Protein 1DKC (pdb70)

Sequence (38 aa):
AGCIKNGGRCNASAGPPYCCSSYCFQIAGQSYGVCKNRAGCIKNGGRCNASAGPPYCCSSYCFQIAGQSYGVCKNRAGCIKNGGRCNASAGPPYCCSSYCFQIAGQSYGVCKNRAGCIKNGGRCNASAGPPYCCSSYCFQIAGQSYGVCKNRAGCIKNGGRCNASAGPPYCCSSYCFQIAGQSYGVCKNRAGCIKNGGRCNASAGPPYCCSSYCFQIAGQSYGVCKNRAGCIKNGGRCNASAGPPYCCSSYCFQIAGQSYGVCKNRAGCIKNGGRCNASAGPPYCCSSYCFQIAGQSYGVCKNRAGCIKNGGRCNASAGPPYCCSSYCFQIAGQSYGVCKNRAGCIKNGGRCNASAGPPYCCSSYCFQIAGQSYGVCKNR

Organism: Phytolacca americana (NCBI:txid3527)

Secondary structure (P-SEA, 3-state):
ccccccbbbbbcccccccccccbbbbccccbbbbbbcc

Radius of gyration: 9.06 Å; Cα contacts (8 Å, |Δi|>4): 91; chains: 1; bounding box: 20×23×15 Å

B-factor: mean 0.5, std 0.29, range [0.16, 1.6]

Structure (mmCIF, N/CA/C/O backbone):
data_1DKC
#
_entry.id   1DKC
#
_cell.length_a   1.000
_cell.length_b   1.000
_cell.length_c   1.000
_cell.angle_alpha   90.00
_cell.angle_beta   90.00
_cell.angle_gamma   90.00
#
_symmetry.space_group_name_H-M   'P 1'
#
loop_
_atom_site.group_PDB
_atom_site.id
_atom_site.type_symbol
_atom_site.label_atom_id
_atom_site.label_alt_id
_atom_site.label_comp_id
_atom_site.label_asym_id
_atom_site.label_entity_id
_atom_site.label_seq_id
_atom_site.pdbx_PDB_ins_code
_atom_site.Cartn_x
_atom_site.Cartn_y
_atom_site.Cartn_z
_atom_site.occupancy
_atom_site.B_iso_or_equiv
_atom_site.auth_seq_id
_atom_site.auth_comp_id
_atom_site.auth_asym_id
_atom_site.auth_atom_id
_atom_site.pdbx_PDB_model_num
ATOM 1 N N . ALA A 1 1 ? 11.518 -4.448 -6.032 1.00 0.82 1 ALA A N 1
ATOM 2 C CA . ALA A 1 1 ? 12.236 -4.389 -4.721 1.00 0.91 1 ALA A CA 1
ATOM 3 C C . ALA A 1 1 ? 11.473 -5.203 -3.664 1.00 0.76 1 ALA A C 1
ATOM 4 O O . ALA A 1 1 ? 10.480 -5.837 -3.966 1.00 0.68 1 ALA A O 1
ATOM 10 N N . GLY A 1 2 ? 11.926 -5.189 -2.433 1.00 0.82 2 GLY A N 1
ATOM 11 C CA . GLY A 1 2 ? 11.221 -5.963 -1.360 1.00 0.72 2 GLY A CA 1
ATOM 12 C C . GLY A 1 2 ? 9.859 -5.325 -1.053 1.00 0.58 2 GLY A C 1
ATOM 13 O O . GLY A 1 2 ? 9.586 -4.198 -1.425 1.00 0.65 2 GLY A O 1
ATOM 17 N N . CYS A 1 3 ? 9.002 -6.042 -0.368 1.00 0.46 3 CYS A N 1
ATOM 18 C CA . CYS A 1 3 ? 7.649 -5.490 -0.020 1.00 0.35 3 CYS A CA 1
ATOM 19 C C . CYS A 1 3 ? 7.093 -6.189 1.228 1.00 0.30 3 CYS A C 1
ATOM 20 O O . CYS A 1 3 ? 7.676 -7.130 1.731 1.00 0.36 3 CYS A O 1
ATOM 27 N N . ILE A 1 4 ? 5.964 -5.744 1.728 1.00 0.27 4 ILE A N 1
ATOM 28 C CA . ILE A 1 4 ? 5.374 -6.397 2.942 1.00 0.28 4 ILE A CA 1
ATOM 29 C C . ILE A 1 4 ? 3.904 -6.762 2.691 1.00 0.28 4 ILE A C 1
ATOM 30 O O . ILE A 1 4 ? 3.098 -5.927 2.313 1.00 0.36 4 ILE A O 1
ATOM 46 N N . LYS A 1 5 ? 3.556 -8.009 2.888 1.00 0.30 5 LYS A N 1
ATOM 47 C CA . LYS A 1 5 ? 2.152 -8.457 2.664 1.00 0.34 5 LYS A CA 1
ATOM 48 C C . LYS A 1 5 ? 1.254 -8.042 3.840 1.00 0.34 5 LYS A C 1
ATOM 49 O O . LYS A 1 5 ? 0.213 -7.436 3.656 1.00 0.43 5 LYS A O 1
ATOM 68 N N . ASN A 1 6 ? 1.650 -8.367 5.046 1.00 0.31 6 ASN A N 1
ATOM 69 C CA . ASN A 1 6 ? 0.823 -8.002 6.239 1.00 0.33 6 ASN A CA 1
ATOM 70 C C . ASN A 1 6 ? 1.250 -6.635 6.799 1.00 0.35 6 ASN A C 1
ATOM 71 O O . ASN A 1 6 ? 1.681 -6.523 7.929 1.00 0.50 6 ASN A O 1
ATOM 82 N N . GLY A 1 7 ? 1.121 -5.591 6.013 1.00 0.37 7 GLY A N 1
ATOM 83 C CA . GLY A 1 7 ? 1.506 -4.228 6.503 1.00 0.43 7 GLY A CA 1
ATOM 84 C C . GLY A 1 7 ? 2.515 -3.574 5.552 1.00 0.36 7 GLY A C 1
ATOM 85 O O . GLY A 1 7 ? 3.623 -3.260 5.937 1.00 0.43 7 GLY A O 1
ATOM 89 N N . GLY A 1 8 ? 2.137 -3.349 4.319 1.00 0.29 8 GLY A N 1
ATOM 90 C CA . GLY A 1 8 ? 3.079 -2.694 3.352 1.00 0.26 8 GLY A CA 1
ATOM 91 C C . GLY A 1 8 ? 2.743 -1.204 3.244 1.00 0.23 8 GLY A C 1
ATOM 92 O O . GLY A 1 8 ? 1.632 -0.794 3.515 1.00 0.25 8 GLY A O 1
ATOM 96 N N . ARG A 1 9 ? 3.683 -0.388 2.848 1.00 0.27 9 ARG A N 1
ATOM 97 C CA . ARG A 1 9 ? 3.399 1.078 2.728 1.00 0.27 9 ARG A CA 1
ATOM 98 C C . ARG A 1 9 ? 3.346 1.505 1.251 1.00 0.25 9 ARG A C 1
ATOM 99 O O . ARG A 1 9 ? 4.224 1.186 0.473 1.00 0.30 9 ARG A O 1
ATOM 120 N N . CYS A 1 10 ? 2.328 2.239 0.863 1.00 0.23 10 CYS A N 1
ATOM 121 C CA . CYS A 1 10 ? 2.236 2.698 -0.563 1.00 0.23 10 CYS A CA 1
ATOM 122 C C . CYS A 1 10 ? 1.677 4.123 -0.645 1.00 0.21 10 CYS A C 1
ATOM 123 O O . CYS A 1 10 ? 1.262 4.701 0.342 1.00 0.27 10 CYS A O 1
ATOM 130 N N . ASN A 1 11 ? 1.669 4.689 -1.825 1.00 0.25 11 ASN A N 1
ATOM 131 C CA . ASN A 1 11 ? 1.144 6.078 -1.998 1.00 0.27 11 ASN A CA 1
ATOM 132 C C . ASN A 1 11 ? 0.476 6.232 -3.373 1.00 0.33 11 ASN A C 1
ATOM 133 O O . ASN A 1 11 ? 1.133 6.437 -4.376 1.00 0.50 11 ASN A O 1
ATOM 144 N N . ALA A 1 12 ? -0.829 6.145 -3.417 1.00 0.32 12 ALA A N 1
ATOM 145 C CA . ALA A 1 12 ? -1.558 6.293 -4.716 1.00 0.41 12 ALA A CA 1
ATOM 146 C C . ALA A 1 12 ? -1.621 7.771 -5.142 1.00 0.46 12 ALA A C 1
ATOM 147 O O . ALA A 1 12 ? -1.990 8.086 -6.255 1.00 0.61 12 ALA A O 1
ATOM 154 N N . SER A 1 13 ? -1.262 8.675 -4.262 1.00 0.41 13 SER A N 1
ATOM 155 C CA . SER A 1 13 ? -1.295 10.134 -4.602 1.00 0.49 13 SER A CA 1
ATOM 156 C C . SER A 1 13 ? 0.071 10.620 -5.118 1.00 0.54 13 SER A C 1
ATOM 157 O O . SER A 1 13 ? 0.172 11.686 -5.695 1.00 0.82 13 SER A O 1
ATOM 165 N N . ALA A 1 14 ? 1.121 9.856 -4.913 1.00 0.48 14 ALA A N 1
ATOM 166 C CA . ALA A 1 14 ? 2.473 10.292 -5.387 1.00 0.58 14 ALA A CA 1
ATOM 167 C C . ALA A 1 14 ? 3.089 9.254 -6.344 1.00 0.66 14 ALA A C 1
ATOM 168 O O . ALA A 1 14 ? 4.279 9.005 -6.317 1.00 1.03 14 ALA A O 1
ATOM 175 N N . GLY A 1 15 ? 2.291 8.657 -7.197 1.00 0.69 15 GLY A N 1
ATOM 176 C CA . GLY A 1 15 ? 2.837 7.647 -8.160 1.00 0.76 15 GLY A CA 1
ATOM 177 C C . GLY A 1 15 ? 2.915 6.269 -7.492 1.00 0.61 15 GLY A C 1
ATOM 178 O O . GLY A 1 15 ? 3.978 5.849 -7.080 1.00 0.59 15 GLY A O 1
ATOM 182 N N . PRO A 1 16 ? 1.784 5.605 -7.407 1.00 0.62 16 PRO A N 1
ATOM 183 C CA . PRO A 1 16 ? 1.729 4.256 -6.784 1.00 0.55 16 PRO A CA 1
ATOM 184 C C . PRO A 1 16 ? 2.492 3.219 -7.629 1.00 0.44 16 PRO A C 1
ATOM 185 O O . PRO A 1 16 ? 2.053 2.857 -8.706 1.00 0.52 16 PRO A O 1
ATOM 196 N N . PRO A 1 17 ? 3.615 2.764 -7.109 1.00 0.36 17 PRO A N 1
ATOM 197 C CA . PRO A 1 17 ? 4.428 1.757 -7.834 1.00 0.34 17 PRO A CA 1
ATOM 198 C C . PRO A 1 17 ? 3.783 0.363 -7.729 1.00 0.28 17 PRO A C 1
ATOM 199 O O . PRO A 1 17 ? 3.137 -0.096 -8.651 1.00 0.35 17 PRO A O 1
ATOM 210 N N . TYR A 1 18 ? 3.943 -0.313 -6.617 1.00 0.26 18 TYR A N 1
ATOM 211 C CA . TYR A 1 18 ? 3.331 -1.671 -6.463 1.00 0.27 18 TYR A CA 1
ATOM 212 C C . TYR A 1 18 ? 3.440 -2.147 -5.005 1.00 0.22 18 TYR A C 1
ATOM 213 O O . TYR A 1 18 ? 4.453 -1.969 -4.356 1.00 0.26 18 TYR A O 1
ATOM 231 N N . CYS A 1 19 ? 2.406 -2.754 -4.483 1.00 0.20 19 CYS A N 1
ATOM 232 C CA . CYS A 1 19 ? 2.469 -3.251 -3.072 1.00 0.17 19 CYS A CA 1
ATOM 233 C C . CYS A 1 19 ? 2.956 -4.706 -3.051 1.00 0.16 19 CYS A C 1
ATOM 234 O O . CYS A 1 19 ? 3.260 -5.279 -4.076 1.00 0.20 19 CYS A O 1
ATOM 241 N N . CYS A 1 20 ? 3.038 -5.307 -1.893 1.00 0.16 20 CYS A N 1
ATOM 242 C CA . CYS A 1 20 ? 3.518 -6.728 -1.811 1.00 0.17 20 CYS A CA 1
ATOM 243 C C . CYS A 1 20 ? 2.442 -7.715 -2.284 1.00 0.16 20 CYS A C 1
ATOM 244 O O . CYS A 1 20 ? 2.746 -8.761 -2.832 1.00 0.21 20 CYS A O 1
ATOM 251 N N . SER A 1 21 ? 1.193 -7.410 -2.063 1.00 0.16 21 SER A N 1
ATOM 252 C CA . SER A 1 21 ? 0.107 -8.351 -2.503 1.00 0.18 21 SER A CA 1
ATOM 253 C C . SER A 1 21 ? -0.894 -7.660 -3.440 1.00 0.18 21 SER A C 1
ATOM 254 O O . SER A 1 21 ? -2.045 -8.041 -3.513 1.00 0.24 21 SER A O 1
ATOM 262 N N . SER A 1 22 ? -0.448 -6.655 -4.162 1.00 0.17 22 SER A N 1
ATOM 263 C CA . SER A 1 22 ? -1.327 -5.915 -5.132 1.00 0.19 22 SER A CA 1
ATOM 264 C C . SER A 1 22 ? -2.379 -5.040 -4.431 1.00 0.19 22 SER A C 1
ATOM 265 O O . SER A 1 22 ? -3.109 -4.314 -5.087 1.00 0.23 22 SER A O 1
ATOM 273 N N . TYR A 1 23 ? -2.476 -5.074 -3.122 1.00 0.17 23 TYR A N 1
ATOM 274 C CA . TYR A 1 23 ? -3.495 -4.205 -2.451 1.00 0.19 23 TYR A CA 1
ATOM 275 C C . TYR A 1 23 ? -2.825 -3.010 -1.770 1.00 0.18 23 TYR A C 1
ATOM 276 O O . TYR A 1 23 ? -1.709 -3.092 -1.291 1.00 0.19 23 TYR A O 1
ATOM 294 N N . CYS A 1 24 ? -3.526 -1.914 -1.710 1.00 0.18 24 CYS A N 1
ATOM 295 C CA . CYS A 1 24 ? -2.993 -0.682 -1.043 1.00 0.19 24 CYS A CA 1
ATOM 296 C C . CYS A 1 24 ? -4.165 0.158 -0.512 1.00 0.20 24 CYS A C 1
ATOM 297 O O . CYS A 1 24 ? -4.997 0.620 -1.270 1.00 0.31 24 CYS A O 1
ATOM 304 N N . PHE A 1 25 ? -4.243 0.340 0.776 1.00 0.20 25 PHE A N 1
ATOM 305 C CA . PHE A 1 25 ? -5.361 1.128 1.375 1.00 0.23 25 PHE A CA 1
ATOM 306 C C . PHE A 1 25 ? -4.879 2.532 1.744 1.00 0.20 25 PHE A C 1
ATOM 307 O O . PHE A 1 25 ? -4.107 2.699 2.669 1.00 0.24 25 PHE A O 1
ATOM 324 N N . GLN A 1 26 ? -5.322 3.534 1.041 1.00 0.21 26 GLN A N 1
ATOM 325 C CA . GLN A 1 26 ? -4.882 4.925 1.365 1.00 0.22 26 GLN A CA 1
ATOM 326 C C . GLN A 1 26 ? -6.102 5.830 1.588 1.00 0.27 26 GLN A C 1
ATOM 327 O O . GLN A 1 26 ? -7.150 5.633 1.003 1.00 0.32 26 GLN A O 1
ATOM 341 N N . ILE A 1 27 ? -5.967 6.821 2.436 1.00 0.32 27 ILE A N 1
ATOM 342 C CA . ILE A 1 27 ? -7.122 7.742 2.703 1.00 0.42 27 ILE A CA 1
ATOM 343 C C . ILE A 1 27 ? -6.757 9.190 2.343 1.00 0.50 27 ILE A C 1
ATOM 344 O O . ILE A 1 27 ? -5.599 9.530 2.168 1.00 0.47 27 ILE A O 1
ATOM 360 N N . ALA A 1 28 ? -7.746 10.042 2.231 1.00 0.64 28 ALA A N 1
ATOM 361 C CA . ALA A 1 28 ? -7.480 11.472 1.877 1.00 0.75 28 ALA A CA 1
ATOM 362 C C . ALA A 1 28 ? -7.203 12.303 3.142 1.00 0.80 28 ALA A C 1
ATOM 363 O O . ALA A 1 28 ? -8.104 12.835 3.765 1.00 1.24 28 ALA A O 1
ATOM 370 N N . GLY A 1 29 ? -5.954 12.413 3.520 1.00 0.67 29 GLY A N 1
ATOM 371 C CA . GLY A 1 29 ? -5.591 13.205 4.740 1.00 0.73 29 GLY A CA 1
ATOM 372 C C . GLY A 1 29 ? -4.096 13.540 4.708 1.00 0.56 29 GLY A C 1
ATOM 373 O O . GLY A 1 29 ? -3.712 14.678 4.526 1.00 0.67 29 GLY A O 1
ATOM 377 N N . GLN A 1 30 ? -3.254 12.552 4.880 1.00 0.40 30 GLN A N 1
ATOM 378 C CA . GLN A 1 30 ? -1.778 12.798 4.858 1.00 0.38 30 GLN A CA 1
ATOM 379 C C . GLN A 1 30 ? -1.126 12.169 3.608 1.00 0.32 30 GLN A C 1
ATOM 380 O O . GLN A 1 30 ? 0.083 12.168 3.473 1.00 0.42 30 GLN A O 1
ATOM 394 N N . SER A 1 31 ? -1.916 11.621 2.706 1.00 0.28 31 SER A N 1
ATOM 395 C CA . SER A 1 31 ? -1.355 10.975 1.471 1.00 0.33 31 SER A CA 1
ATOM 396 C C . SER A 1 31 ? -0.580 9.712 1.861 1.00 0.30 31 SER A C 1
ATOM 397 O O . SER A 1 31 ? 0.598 9.575 1.587 1.00 0.39 31 SER A O 1
ATOM 405 N N . TYR A 1 32 ? -1.241 8.789 2.512 1.00 0.24 32 TYR A N 1
ATOM 406 C CA . TYR A 1 32 ? -0.554 7.530 2.933 1.00 0.24 32 TYR A CA 1
ATOM 407 C C . TYR A 1 32 ? -1.444 6.303 2.687 1.00 0.21 32 TYR A C 1
ATOM 408 O O . TYR A 1 32 ? -2.632 6.314 2.962 1.00 0.25 32 TYR A O 1
ATOM 426 N N . GLY A 1 33 ? -0.870 5.248 2.161 1.00 0.24 33 GLY A N 1
ATOM 427 C CA . GLY A 1 33 ? -1.665 4.014 1.889 1.00 0.24 33 GLY A CA 1
ATOM 428 C C . GLY A 1 33 ? -0.958 2.791 2.478 1.00 0.22 33 GLY A C 1
ATOM 429 O O . GLY A 1 33 ? 0.257 2.758 2.592 1.00 0.25 33 GLY A O 1
ATOM 433 N N . VAL A 1 34 ? -1.705 1.779 2.837 1.00 0.21 34 VAL A N 1
ATOM 434 C CA . VAL A 1 34 ? -1.070 0.545 3.407 1.00 0.22 34 VAL A CA 1
ATOM 435 C C . VAL A 1 34 ? -1.365 -0.648 2.495 1.00 0.20 34 VAL A C 1
ATOM 436 O O . VAL A 1 34 ? -2.464 -0.808 2.004 1.00 0.22 34 VAL A O 1
ATOM 449 N N . CYS A 1 35 ? -0.395 -1.478 2.239 1.00 0.19 35 CYS A N 1
ATOM 450 C CA . CYS A 1 35 ? -0.637 -2.632 1.328 1.00 0.18 35 CYS A CA 1
ATOM 451 C C . CYS A 1 35 ? -1.153 -3.845 2.086 1.00 0.17 35 CYS A C 1
ATOM 452 O O . CYS A 1 35 ? -0.878 -4.041 3.256 1.00 0.21 35 CYS A O 1
ATOM 459 N N . LYS A 1 36 ? -1.887 -4.662 1.397 1.00 0.17 36 LYS A N 1
ATOM 460 C CA . LYS A 1 36 ? -2.448 -5.898 2.017 1.00 0.19 36 LYS A CA 1
ATOM 461 C C . LYS A 1 36 ? -2.648 -7.003 0.963 1.00 0.20 36 LYS A C 1
ATOM 462 O O . LYS A 1 36 ? -2.248 -6.865 -0.189 1.00 0.21 36 LYS A O 1
ATOM 481 N N . ASN A 1 37 ? -3.268 -8.093 1.358 1.00 0.24 37 ASN A N 1
ATOM 482 C CA . ASN A 1 37 ? -3.519 -9.233 0.417 1.00 0.29 37 ASN A CA 1
ATOM 483 C C . ASN A 1 37 ? -4.690 -8.910 -0.530 1.00 0.36 37 ASN A C 1
ATOM 484 O O . ASN A 1 37 ? -5.141 -7.783 -0.615 1.00 0.70 37 ASN A O 1
ATOM 495 N N . ARG A 1 38 ? -5.188 -9.899 -1.230 1.00 0.49 38 ARG A N 1
ATOM 496 C CA . ARG A 1 38 ? -6.327 -9.677 -2.160 1.00 0.57 38 ARG A CA 1
ATOM 497 C C . ARG A 1 38 ? -7.157 -10.962 -2.294 1.00 0.92 38 ARG A C 1
ATOM 518 N N . ALA A 1 1 ? 12.034 -2.868 -6.231 1.00 0.95 1 ALA A N 2
ATOM 519 C CA . ALA A 1 1 ? 12.839 -4.001 -5.673 1.00 0.91 1 ALA A CA 2
ATOM 520 C C . ALA A 1 1 ? 12.218 -4.488 -4.357 1.00 0.63 1 ALA A C 2
ATOM 521 O O . ALA A 1 1 ? 12.135 -3.750 -3.394 1.00 0.78 1 ALA A O 2
ATOM 527 N N . GLY A 1 2 ? 11.765 -5.716 -4.315 1.00 0.58 2 GLY A N 2
ATOM 528 C CA . GLY A 1 2 ? 11.133 -6.241 -3.063 1.00 0.67 2 GLY A CA 2
ATOM 529 C C . GLY A 1 2 ? 9.666 -5.795 -2.999 1.00 0.64 2 GLY A C 2
ATOM 530 O O . GLY A 1 2 ? 9.233 -4.941 -3.753 1.00 0.77 2 GLY A O 2
ATOM 534 N N . CYS A 1 3 ? 8.897 -6.366 -2.106 1.00 0.59 3 CYS A N 2
ATOM 535 C CA . CYS A 1 3 ? 7.451 -5.979 -1.988 1.00 0.58 3 CYS A CA 2
ATOM 536 C C . CYS A 1 3 ? 6.895 -6.396 -0.621 1.00 0.53 3 CYS A C 2
ATOM 537 O O . CYS A 1 3 ? 7.369 -7.341 -0.011 1.00 0.50 3 CYS A O 2
ATOM 544 N N . ILE A 1 4 ? 5.884 -5.720 -0.137 1.00 0.60 4 ILE A N 2
ATOM 545 C CA . ILE A 1 4 ? 5.299 -6.105 1.189 1.00 0.65 4 ILE A CA 2
ATOM 546 C C . ILE A 1 4 ? 4.084 -7.015 0.967 1.00 0.55 4 ILE A C 2
ATOM 547 O O . ILE A 1 4 ? 3.223 -6.729 0.157 1.00 0.54 4 ILE A O 2
ATOM 563 N N . LYS A 1 5 ? 4.026 -8.122 1.660 1.00 0.58 5 LYS A N 2
ATOM 564 C CA . LYS A 1 5 ? 2.893 -9.074 1.477 1.00 0.52 5 LYS A CA 2
ATOM 565 C C . LYS A 1 5 ? 1.615 -8.575 2.177 1.00 0.49 5 LYS A C 2
ATOM 566 O O . LYS A 1 5 ? 0.679 -8.146 1.531 1.00 0.67 5 LYS A O 2
ATOM 585 N N . ASN A 1 6 ? 1.561 -8.628 3.485 1.00 0.40 6 ASN A N 2
ATOM 586 C CA . ASN A 1 6 ? 0.334 -8.155 4.203 1.00 0.41 6 ASN A CA 2
ATOM 587 C C . ASN A 1 6 ? 0.700 -7.093 5.252 1.00 0.41 6 ASN A C 2
ATOM 588 O O . ASN A 1 6 ? 1.172 -7.410 6.326 1.00 0.67 6 ASN A O 2
ATOM 599 N N . GLY A 1 7 ? 0.481 -5.836 4.947 1.00 0.38 7 GLY A N 2
ATOM 600 C CA . GLY A 1 7 ? 0.811 -4.754 5.930 1.00 0.44 7 GLY A CA 2
ATOM 601 C C . GLY A 1 7 ? 2.000 -3.929 5.427 1.00 0.41 7 GLY A C 2
ATOM 602 O O . GLY A 1 7 ? 3.038 -3.882 6.053 1.00 0.51 7 GLY A O 2
ATOM 606 N N . GLY A 1 8 ? 1.852 -3.274 4.303 1.00 0.42 8 GLY A N 2
ATOM 607 C CA . GLY A 1 8 ? 2.978 -2.441 3.765 1.00 0.46 8 GLY A CA 2
ATOM 608 C C . GLY A 1 8 ? 2.557 -0.970 3.722 1.00 0.37 8 GLY A C 2
ATOM 609 O O . GLY A 1 8 ? 1.652 -0.559 4.418 1.00 0.37 8 GLY A O 2
ATOM 613 N N . ARG A 1 9 ? 3.198 -0.178 2.901 1.00 0.39 9 ARG A N 2
ATOM 614 C CA . ARG A 1 9 ? 2.828 1.268 2.801 1.00 0.33 9 ARG A CA 2
ATOM 615 C C . ARG A 1 9 ? 2.855 1.727 1.340 1.00 0.32 9 ARG A C 2
ATOM 616 O O . ARG A 1 9 ? 3.801 1.467 0.621 1.00 0.43 9 ARG A O 2
ATOM 637 N N . CYS A 1 10 ? 1.839 2.418 0.891 1.00 0.23 10 CYS A N 2
ATOM 638 C CA . CYS A 1 10 ? 1.847 2.893 -0.531 1.00 0.23 10 CYS A CA 2
ATOM 639 C C . CYS A 1 10 ? 1.562 4.397 -0.623 1.00 0.22 10 CYS A C 2
ATOM 640 O O . CYS A 1 10 ? 1.120 5.018 0.328 1.00 0.26 10 CYS A O 2
ATOM 647 N N . ASN A 1 11 ? 1.825 4.979 -1.769 1.00 0.24 11 ASN A N 2
ATOM 648 C CA . ASN A 1 11 ? 1.589 6.447 -1.959 1.00 0.25 11 ASN A CA 2
ATOM 649 C C . ASN A 1 11 ? 0.499 6.687 -3.020 1.00 0.28 11 ASN A C 2
ATOM 650 O O . ASN A 1 11 ? -0.032 5.757 -3.601 1.00 0.35 11 ASN A O 2
ATOM 661 N N . ALA A 1 12 ? 0.155 7.930 -3.268 1.00 0.30 12 ALA A N 2
ATOM 662 C CA . ALA A 1 12 ? -0.907 8.237 -4.282 1.00 0.36 12 ALA A CA 2
ATOM 663 C C . ALA A 1 12 ? -0.341 8.227 -5.717 1.00 0.37 12 ALA A C 2
ATOM 664 O O . ALA A 1 12 ? -1.082 8.294 -6.680 1.00 0.69 12 ALA A O 2
ATOM 671 N N . SER A 1 13 ? 0.958 8.145 -5.871 1.00 0.44 13 SER A N 2
ATOM 672 C CA . SER A 1 13 ? 1.550 8.130 -7.246 1.00 0.49 13 SER A CA 2
ATOM 673 C C . SER A 1 13 ? 2.364 6.847 -7.470 1.00 0.42 13 SER A C 2
ATOM 674 O O . SER A 1 13 ? 2.342 5.935 -6.664 1.00 0.52 13 SER A O 2
ATOM 682 N N . ALA A 1 14 ? 3.086 6.775 -8.558 1.00 0.53 14 ALA A N 2
ATOM 683 C CA . ALA A 1 14 ? 3.906 5.557 -8.841 1.00 0.50 14 ALA A CA 2
ATOM 684 C C . ALA A 1 14 ? 5.365 5.781 -8.418 1.00 0.44 14 ALA A C 2
ATOM 685 O O . ALA A 1 14 ? 5.897 6.870 -8.537 1.00 0.62 14 ALA A O 2
ATOM 692 N N . GLY A 1 15 ? 6.014 4.759 -7.928 1.00 0.51 15 GLY A N 2
ATOM 693 C CA . GLY A 1 15 ? 7.440 4.909 -7.500 1.00 0.56 15 GLY A CA 2
ATOM 694 C C . GLY A 1 15 ? 7.846 3.717 -6.626 1.00 0.45 15 GLY A C 2
ATOM 695 O O . GLY A 1 15 ? 7.272 2.650 -6.733 1.00 0.45 15 GLY A O 2
ATOM 699 N N . PRO A 1 16 ? 8.828 3.937 -5.782 1.00 0.42 16 PRO A N 2
ATOM 700 C CA . PRO A 1 16 ? 9.316 2.862 -4.883 1.00 0.40 16 PRO A CA 2
ATOM 701 C C . PRO A 1 16 ? 8.260 2.381 -3.851 1.00 0.37 16 PRO A C 2
ATOM 702 O O . PRO A 1 16 ? 8.267 1.216 -3.503 1.00 0.40 16 PRO A O 2
ATOM 713 N N . PRO A 1 17 ? 7.386 3.255 -3.376 1.00 0.40 17 PRO A N 2
ATOM 714 C CA . PRO A 1 17 ? 6.370 2.818 -2.381 1.00 0.43 17 PRO A CA 2
ATOM 715 C C . PRO A 1 17 ? 5.210 2.068 -3.066 1.00 0.40 17 PRO A C 2
ATOM 716 O O . PRO A 1 17 ? 4.079 2.526 -3.072 1.00 0.51 17 PRO A O 2
ATOM 727 N N . TYR A 1 18 ? 5.476 0.912 -3.631 1.00 0.36 18 TYR A N 2
ATOM 728 C CA . TYR A 1 18 ? 4.377 0.135 -4.299 1.00 0.35 18 TYR A CA 2
ATOM 729 C C . TYR A 1 18 ? 4.021 -1.124 -3.486 1.00 0.31 18 TYR A C 2
ATOM 730 O O . TYR A 1 18 ? 4.775 -1.565 -2.636 1.00 0.33 18 TYR A O 2
ATOM 748 N N . CYS A 1 19 ? 2.865 -1.695 -3.731 1.00 0.28 19 CYS A N 2
ATOM 749 C CA . CYS A 1 19 ? 2.439 -2.915 -2.968 1.00 0.26 19 CYS A CA 2
ATOM 750 C C . CYS A 1 19 ? 2.935 -4.196 -3.662 1.00 0.23 19 CYS A C 2
ATOM 751 O O . CYS A 1 19 ? 3.498 -4.147 -4.736 1.00 0.27 19 CYS A O 2
ATOM 758 N N . CYS A 1 20 ? 2.756 -5.344 -3.050 1.00 0.23 20 CYS A N 2
ATOM 759 C CA . CYS A 1 20 ? 3.256 -6.613 -3.683 1.00 0.24 20 CYS A CA 2
ATOM 760 C C . CYS A 1 20 ? 2.226 -7.269 -4.604 1.00 0.23 20 CYS A C 2
ATOM 761 O O . CYS A 1 20 ? 2.546 -7.653 -5.710 1.00 0.28 20 CYS A O 2
ATOM 768 N N . SER A 1 21 ? 1.010 -7.431 -4.160 1.00 0.22 21 SER A N 2
ATOM 769 C CA . SER A 1 21 ? -0.006 -8.105 -5.033 1.00 0.24 21 SER A CA 2
ATOM 770 C C . SER A 1 21 ? -0.889 -7.072 -5.730 1.00 0.24 21 SER A C 2
ATOM 771 O O . SER A 1 21 ? -0.764 -6.837 -6.917 1.00 0.30 21 SER A O 2
ATOM 779 N N . SER A 1 22 ? -1.781 -6.456 -5.003 1.00 0.21 22 SER A N 2
ATOM 780 C CA . SER A 1 22 ? -2.679 -5.433 -5.620 1.00 0.24 22 SER A CA 2
ATOM 781 C C . SER A 1 22 ? -3.553 -4.734 -4.566 1.00 0.21 22 SER A C 2
ATOM 782 O O . SER A 1 22 ? -4.602 -4.207 -4.883 1.00 0.26 22 SER A O 2
ATOM 790 N N . TYR A 1 23 ? -3.141 -4.710 -3.319 1.00 0.18 23 TYR A N 2
ATOM 791 C CA . TYR A 1 23 ? -3.977 -4.025 -2.292 1.00 0.18 23 TYR A CA 2
ATOM 792 C C . TYR A 1 23 ? -3.210 -2.875 -1.650 1.00 0.17 23 TYR A C 2
ATOM 793 O O . TYR A 1 23 ? -2.038 -2.979 -1.335 1.00 0.19 23 TYR A O 2
ATOM 811 N N . CYS A 1 24 ? -3.892 -1.795 -1.434 1.00 0.16 24 CYS A N 2
ATOM 812 C CA . CYS A 1 24 ? -3.278 -0.598 -0.783 1.00 0.18 24 CYS A CA 2
ATOM 813 C C . CYS A 1 24 ? -4.369 0.205 -0.067 1.00 0.19 24 CYS A C 2
ATOM 814 O O . CYS A 1 24 ? -5.190 0.838 -0.701 1.00 0.23 24 CYS A O 2
ATOM 821 N N . PHE A 1 25 ? -4.390 0.194 1.237 1.00 0.20 25 PHE A N 2
ATOM 822 C CA . PHE A 1 25 ? -5.432 0.968 1.967 1.00 0.22 25 PHE A CA 2
ATOM 823 C C . PHE A 1 25 ? -4.926 2.390 2.221 1.00 0.21 25 PHE A C 2
ATOM 824 O O . PHE A 1 25 ? -4.455 2.720 3.294 1.00 0.29 25 PHE A O 2
ATOM 841 N N . GLN A 1 26 ? -5.006 3.222 1.222 1.00 0.21 26 GLN A N 2
ATOM 842 C CA . GLN A 1 26 ? -4.524 4.627 1.358 1.00 0.21 26 GLN A CA 2
ATOM 843 C C . GLN A 1 26 ? -5.710 5.603 1.371 1.00 0.21 26 GLN A C 2
ATOM 844 O O . GLN A 1 26 ? -6.765 5.321 0.836 1.00 0.26 26 GLN A O 2
ATOM 858 N N . ILE A 1 27 ? -5.539 6.750 1.979 1.00 0.22 27 ILE A N 2
ATOM 859 C CA . ILE A 1 27 ? -6.657 7.751 2.032 1.00 0.26 27 ILE A CA 2
ATOM 860 C C . ILE A 1 27 ? -6.237 9.067 1.357 1.00 0.30 27 ILE A C 2
ATOM 861 O O . ILE A 1 27 ? -5.077 9.275 1.045 1.00 0.34 27 ILE A O 2
ATOM 877 N N . ALA A 1 28 ? -7.171 9.955 1.128 1.00 0.36 28 ALA A N 2
ATOM 878 C CA . ALA A 1 28 ? -6.832 11.256 0.471 1.00 0.47 28 ALA A CA 2
ATOM 879 C C . ALA A 1 28 ? -6.416 12.302 1.517 1.00 0.52 28 ALA A C 2
ATOM 880 O O . ALA A 1 28 ? -7.116 12.542 2.480 1.00 0.71 28 ALA A O 2
ATOM 887 N N . GLY A 1 29 ? -5.279 12.929 1.328 1.00 0.56 29 GLY A N 2
ATOM 888 C CA . GLY A 1 29 ? -4.819 13.965 2.308 1.00 0.64 29 GLY A CA 2
ATOM 889 C C . GLY A 1 29 ? -3.289 14.027 2.333 1.00 0.53 29 GLY A C 2
ATOM 890 O O . GLY A 1 29 ? -2.703 15.079 2.179 1.00 0.64 29 GLY A O 2
ATOM 894 N N . GLN A 1 30 ? -2.640 12.910 2.538 1.00 0.45 30 GLN A N 2
ATOM 895 C CA . GLN A 1 30 ? -1.142 12.905 2.587 1.00 0.47 30 GLN A CA 2
ATOM 896 C C . GLN A 1 30 ? -0.537 11.853 1.633 1.00 0.40 30 GLN A C 2
ATOM 897 O O . GLN A 1 30 ? 0.657 11.616 1.653 1.00 0.45 30 GLN A O 2
ATOM 911 N N . SER A 1 31 ? -1.346 11.218 0.810 1.00 0.35 31 SER A N 2
ATOM 912 C CA . SER A 1 31 ? -0.824 10.177 -0.141 1.00 0.35 31 SER A CA 2
ATOM 913 C C . SER A 1 31 ? -0.151 9.042 0.641 1.00 0.31 31 SER A C 2
ATOM 914 O O . SER A 1 31 ? 0.983 8.667 0.381 1.00 0.37 31 SER A O 2
ATOM 922 N N . TYR A 1 32 ? -0.848 8.496 1.600 1.00 0.26 32 TYR A N 2
ATOM 923 C CA . TYR A 1 32 ? -0.268 7.385 2.411 1.00 0.26 32 TYR A CA 2
ATOM 924 C C . TYR A 1 32 ? -1.318 6.292 2.672 1.00 0.23 32 TYR A C 2
ATOM 925 O O . TYR A 1 32 ? -2.479 6.567 2.928 1.00 0.29 32 TYR A O 2
ATOM 943 N N . GLY A 1 33 ? -0.911 5.051 2.599 1.00 0.23 33 GLY A N 2
ATOM 944 C CA . GLY A 1 33 ? -1.861 3.921 2.833 1.00 0.26 33 GLY A CA 2
ATOM 945 C C . GLY A 1 33 ? -1.078 2.644 3.118 1.00 0.24 33 GLY A C 2
ATOM 946 O O . GLY A 1 33 ? 0.139 2.641 3.091 1.00 0.28 33 GLY A O 2
ATOM 950 N N . VAL A 1 34 ? -1.755 1.556 3.378 1.00 0.23 34 VAL A N 2
ATOM 951 C CA . VAL A 1 34 ? -1.010 0.281 3.660 1.00 0.24 34 VAL A CA 2
ATOM 952 C C . VAL A 1 34 ? -1.276 -0.758 2.567 1.00 0.22 34 VAL A C 2
ATOM 953 O O . VAL A 1 34 ? -2.395 -0.947 2.132 1.00 0.22 34 VAL A O 2
ATOM 966 N N . CYS A 1 35 ? -0.254 -1.434 2.112 1.00 0.23 35 CYS A N 2
ATOM 967 C CA . CYS A 1 35 ? -0.457 -2.455 1.043 1.00 0.21 35 CYS A CA 2
ATOM 968 C C . CYS A 1 35 ? -0.783 -3.821 1.639 1.00 0.19 35 CYS A C 2
ATOM 969 O O . CYS A 1 35 ? -0.487 -4.121 2.784 1.00 0.23 35 CYS A O 2
ATOM 976 N N . LYS A 1 36 ? -1.384 -4.641 0.841 1.00 0.17 36 LYS A N 2
ATOM 977 C CA . LYS A 1 36 ? -1.764 -6.016 1.276 1.00 0.16 36 LYS A CA 2
ATOM 978 C C . LYS A 1 36 ? -1.785 -6.963 0.071 1.00 0.15 36 LYS A C 2
ATOM 979 O O . LYS A 1 36 ? -1.794 -6.532 -1.071 1.00 0.18 36 LYS A O 2
ATOM 998 N N . ASN A 1 37 ? -1.826 -8.243 0.312 1.00 0.16 37 ASN A N 2
ATOM 999 C CA . ASN A 1 37 ? -1.892 -9.209 -0.823 1.00 0.17 37 ASN A CA 2
ATOM 1000 C C . ASN A 1 37 ? -3.353 -9.336 -1.255 1.00 0.21 37 ASN A C 2
ATOM 1001 O O . ASN A 1 37 ? -3.718 -8.996 -2.363 1.00 0.27 37 ASN A O 2
ATOM 1012 N N . ARG A 1 38 ? -4.186 -9.787 -0.355 1.00 0.24 38 ARG A N 2
ATOM 1013 C CA . ARG A 1 38 ? -5.638 -9.918 -0.638 1.00 0.31 38 ARG A CA 2
ATOM 1014 C C . ARG A 1 38 ? -6.402 -10.211 0.662 1.00 0.42 38 ARG A C 2
ATOM 1035 N N . ALA A 1 1 ? 12.324 -2.097 -4.405 1.00 0.71 1 ALA A N 3
ATOM 1036 C CA . ALA A 1 1 ? 12.181 -1.618 -2.996 1.00 0.63 1 ALA A CA 3
ATOM 1037 C C . ALA A 1 1 ? 11.665 -2.752 -2.093 1.00 0.59 1 ALA A C 3
ATOM 1038 O O . ALA A 1 1 ? 11.323 -3.818 -2.566 1.00 0.74 1 ALA A O 3
ATOM 1044 N N . GLY A 1 2 ? 11.609 -2.526 -0.802 1.00 0.54 2 GLY A N 3
ATOM 1045 C CA . GLY A 1 2 ? 11.115 -3.589 0.134 1.00 0.61 2 GLY A CA 3
ATOM 1046 C C . GLY A 1 2 ? 9.590 -3.498 0.265 1.00 0.55 2 GLY A C 3
ATOM 1047 O O . GLY A 1 2 ? 9.021 -2.423 0.235 1.00 0.76 2 GLY A O 3
ATOM 1051 N N . CYS A 1 3 ? 8.922 -4.618 0.409 1.00 0.51 3 CYS A N 3
ATOM 1052 C CA . CYS A 1 3 ? 7.427 -4.591 0.538 1.00 0.45 3 CYS A CA 3
ATOM 1053 C C . CYS A 1 3 ? 6.942 -5.624 1.568 1.00 0.44 3 CYS A C 3
ATOM 1054 O O . CYS A 1 3 ? 7.633 -6.570 1.888 1.00 0.53 3 CYS A O 3
ATOM 1061 N N . ILE A 1 4 ? 5.747 -5.445 2.081 1.00 0.37 4 ILE A N 3
ATOM 1062 C CA . ILE A 1 4 ? 5.199 -6.414 3.086 1.00 0.37 4 ILE A CA 3
ATOM 1063 C C . ILE A 1 4 ? 3.802 -6.882 2.646 1.00 0.34 4 ILE A C 3
ATOM 1064 O O . ILE A 1 4 ? 2.833 -6.144 2.719 1.00 0.34 4 ILE A O 3
ATOM 1080 N N . LYS A 1 5 ? 3.702 -8.100 2.170 1.00 0.36 5 LYS A N 3
ATOM 1081 C CA . LYS A 1 5 ? 2.386 -8.639 1.695 1.00 0.34 5 LYS A CA 3
ATOM 1082 C C . LYS A 1 5 ? 1.302 -8.525 2.781 1.00 0.32 5 LYS A C 3
ATOM 1083 O O . LYS A 1 5 ? 0.135 -8.343 2.485 1.00 0.36 5 LYS A O 3
ATOM 1102 N N . ASN A 1 6 ? 1.673 -8.638 4.032 1.00 0.34 6 ASN A N 3
ATOM 1103 C CA . ASN A 1 6 ? 0.651 -8.547 5.120 1.00 0.35 6 ASN A CA 3
ATOM 1104 C C . ASN A 1 6 ? 0.581 -7.138 5.738 1.00 0.39 6 ASN A C 3
ATOM 1105 O O . ASN A 1 6 ? -0.093 -6.940 6.730 1.00 0.59 6 ASN A O 3
ATOM 1116 N N . GLY A 1 7 ? 1.250 -6.155 5.175 1.00 0.42 7 GLY A N 3
ATOM 1117 C CA . GLY A 1 7 ? 1.170 -4.781 5.773 1.00 0.44 7 GLY A CA 3
ATOM 1118 C C . GLY A 1 7 ? 2.243 -3.850 5.194 1.00 0.41 7 GLY A C 3
ATOM 1119 O O . GLY A 1 7 ? 3.045 -3.291 5.923 1.00 0.50 7 GLY A O 3
ATOM 1123 N N . GLY A 1 8 ? 2.248 -3.649 3.899 1.00 0.36 8 GLY A N 3
ATOM 1124 C CA . GLY A 1 8 ? 3.252 -2.720 3.279 1.00 0.37 8 GLY A CA 3
ATOM 1125 C C . GLY A 1 8 ? 2.687 -1.292 3.291 1.00 0.34 8 GLY A C 3
ATOM 1126 O O . GLY A 1 8 ? 1.600 -1.060 3.785 1.00 0.32 8 GLY A O 3
ATOM 1130 N N . ARG A 1 9 ? 3.399 -0.334 2.756 1.00 0.39 9 ARG A N 3
ATOM 1131 C CA . ARG A 1 9 ? 2.876 1.071 2.752 1.00 0.37 9 ARG A CA 3
ATOM 1132 C C . ARG A 1 9 ? 3.090 1.728 1.380 1.00 0.38 9 ARG A C 3
ATOM 1133 O O . ARG A 1 9 ? 4.111 1.544 0.748 1.00 0.46 9 ARG A O 3
ATOM 1154 N N . CYS A 1 10 ? 2.135 2.504 0.921 1.00 0.33 10 CYS A N 3
ATOM 1155 C CA . CYS A 1 10 ? 2.296 3.184 -0.410 1.00 0.35 10 CYS A CA 3
ATOM 1156 C C . CYS A 1 10 ? 1.527 4.507 -0.450 1.00 0.32 10 CYS A C 3
ATOM 1157 O O . CYS A 1 10 ? 1.087 5.017 0.565 1.00 0.36 10 CYS A O 3
ATOM 1164 N N . ASN A 1 11 ? 1.373 5.063 -1.622 1.00 0.34 11 ASN A N 3
ATOM 1165 C CA . ASN A 1 11 ? 0.641 6.363 -1.770 1.00 0.37 11 ASN A CA 3
ATOM 1166 C C . ASN A 1 11 ? -0.027 6.457 -3.157 1.00 0.33 11 ASN A C 3
ATOM 1167 O O . ASN A 1 11 ? -0.167 5.470 -3.857 1.00 0.42 11 ASN A O 3
ATOM 1178 N N . ALA A 1 12 ? -0.439 7.638 -3.556 1.00 0.37 12 ALA A N 3
ATOM 1179 C CA . ALA A 1 12 ? -1.099 7.803 -4.894 1.00 0.46 12 ALA A CA 3
ATOM 1180 C C . ALA A 1 12 ? -0.055 8.145 -5.977 1.00 0.58 12 ALA A C 3
ATOM 1181 O O . ALA A 1 12 ? -0.114 9.182 -6.609 1.00 0.93 12 ALA A O 3
ATOM 1188 N N . SER A 1 13 ? 0.895 7.271 -6.194 1.00 0.52 13 SER A N 3
ATOM 1189 C CA . SER A 1 13 ? 1.948 7.530 -7.232 1.00 0.68 13 SER A CA 3
ATOM 1190 C C . SER A 1 13 ? 2.405 6.209 -7.872 1.00 0.52 13 SER A C 3
ATOM 1191 O O . SER A 1 13 ? 2.897 5.327 -7.196 1.00 0.71 13 SER A O 3
ATOM 1199 N N . ALA A 1 14 ? 2.259 6.061 -9.167 1.00 0.67 14 ALA A N 3
ATOM 1200 C CA . ALA A 1 14 ? 2.700 4.786 -9.825 1.00 0.91 14 ALA A CA 3
ATOM 1201 C C . ALA A 1 14 ? 4.233 4.767 -9.991 1.00 1.12 14 ALA A C 3
ATOM 1202 O O . ALA A 1 14 ? 4.752 4.908 -11.083 1.00 1.40 14 ALA A O 3
ATOM 1209 N N . GLY A 1 15 ? 4.960 4.595 -8.911 1.00 1.21 15 GLY A N 3
ATOM 1210 C CA . GLY A 1 15 ? 6.456 4.572 -9.005 1.00 1.57 15 GLY A CA 3
ATOM 1211 C C . GLY A 1 15 ? 7.044 3.502 -8.069 1.00 1.32 15 GLY A C 3
ATOM 1212 O O . GLY A 1 15 ? 6.535 2.401 -7.992 1.00 1.15 15 GLY A O 3
ATOM 1216 N N . PRO A 1 16 ? 8.119 3.862 -7.396 1.00 1.34 16 PRO A N 3
ATOM 1217 C CA . PRO A 1 16 ? 8.803 2.918 -6.469 1.00 1.17 16 PRO A CA 3
ATOM 1218 C C . PRO A 1 16 ? 7.962 2.505 -5.230 1.00 1.02 16 PRO A C 3
ATOM 1219 O O . PRO A 1 16 ? 8.107 1.388 -4.766 1.00 0.89 16 PRO A O 3
ATOM 1230 N N . PRO A 1 17 ? 7.121 3.382 -4.705 1.00 1.10 17 PRO A N 3
ATOM 1231 C CA . PRO A 1 17 ? 6.316 3.008 -3.507 1.00 1.01 17 PRO A CA 3
ATOM 1232 C C . PRO A 1 17 ? 5.178 2.040 -3.882 1.00 0.81 17 PRO A C 3
ATOM 1233 O O . PRO A 1 17 ? 4.009 2.341 -3.715 1.00 0.80 17 PRO A O 3
ATOM 1244 N N . TYR A 1 18 ? 5.512 0.871 -4.366 1.00 0.72 18 TYR A N 3
ATOM 1245 C CA . TYR A 1 18 ? 4.451 -0.121 -4.731 1.00 0.57 18 TYR A CA 3
ATOM 1246 C C . TYR A 1 18 ? 4.247 -1.130 -3.588 1.00 0.40 18 TYR A C 3
ATOM 1247 O O . TYR A 1 18 ? 5.093 -1.295 -2.726 1.00 0.50 18 TYR A O 3
ATOM 1265 N N . CYS A 1 19 ? 3.121 -1.795 -3.564 1.00 0.28 19 CYS A N 3
ATOM 1266 C CA . CYS A 1 19 ? 2.856 -2.777 -2.465 1.00 0.26 19 CYS A CA 3
ATOM 1267 C C . CYS A 1 19 ? 3.551 -4.118 -2.735 1.00 0.26 19 CYS A C 3
ATOM 1268 O O . CYS A 1 19 ? 4.188 -4.310 -3.750 1.00 0.31 19 CYS A O 3
ATOM 1275 N N . CYS A 1 20 ? 3.464 -5.035 -1.804 1.00 0.27 20 CYS A N 3
ATOM 1276 C CA . CYS A 1 20 ? 4.15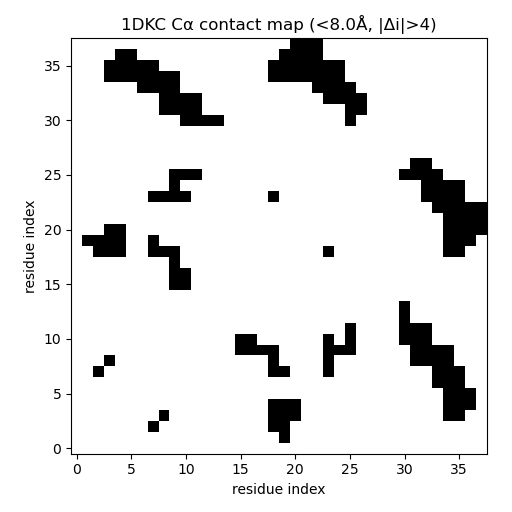7 -6.357 -1.967 1.00 0.34 20 CYS A CA 3
ATOM 1277 C C . CYS A 1 20 ? 3.301 -7.385 -2.713 1.00 0.34 20 CYS A C 3
ATOM 1278 O O . CYS A 1 20 ? 3.822 -8.255 -3.393 1.00 0.41 20 CYS A O 3
ATOM 1285 N N . SER A 1 21 ? 2.006 -7.321 -2.576 1.00 0.29 21 SER A N 3
ATOM 1286 C CA . SER A 1 21 ? 1.135 -8.320 -3.274 1.00 0.31 21 SER A CA 3
ATOM 1287 C C . SER A 1 21 ? 0.305 -7.624 -4.355 1.00 0.32 21 SER A C 3
ATOM 1288 O O . SER A 1 21 ? 0.591 -7.738 -5.532 1.00 0.43 21 SER A O 3
ATOM 1296 N N . SER A 1 22 ? -0.719 -6.903 -3.969 1.00 0.27 22 SER A N 3
ATOM 1297 C CA . SER A 1 22 ? -1.566 -6.195 -4.983 1.00 0.30 22 SER A CA 3
ATOM 1298 C C . SER A 1 22 ? -2.602 -5.252 -4.339 1.00 0.26 22 SER A C 3
ATOM 1299 O O . SER A 1 22 ? -3.523 -4.815 -4.998 1.00 0.34 22 SER A O 3
ATOM 1307 N N . TYR A 1 23 ? -2.484 -4.932 -3.071 1.00 0.21 23 TYR A N 3
ATOM 1308 C CA . TYR A 1 23 ? -3.499 -4.029 -2.452 1.00 0.21 23 TYR A CA 3
ATOM 1309 C C . TYR A 1 23 ? -2.849 -2.902 -1.651 1.00 0.18 23 TYR A C 3
ATOM 1310 O O . TYR A 1 23 ? -1.778 -3.056 -1.099 1.00 0.19 23 TYR A O 3
ATOM 1328 N N . CYS A 1 24 ? -3.530 -1.790 -1.552 1.00 0.18 24 CYS A N 3
ATOM 1329 C CA . CYS A 1 24 ? -3.024 -0.636 -0.741 1.00 0.18 24 CYS A CA 3
ATOM 1330 C C . CYS A 1 24 ? -4.197 0.221 -0.248 1.00 0.18 24 CYS A C 3
ATOM 1331 O O . CYS A 1 24 ? -4.907 0.819 -1.033 1.00 0.25 24 CYS A O 3
ATOM 1338 N N . PHE A 1 25 ? -4.401 0.290 1.039 1.00 0.16 25 PHE A N 3
ATOM 1339 C CA . PHE A 1 25 ? -5.522 1.110 1.585 1.00 0.17 25 PHE A CA 3
ATOM 1340 C C . PHE A 1 25 ? -5.007 2.509 1.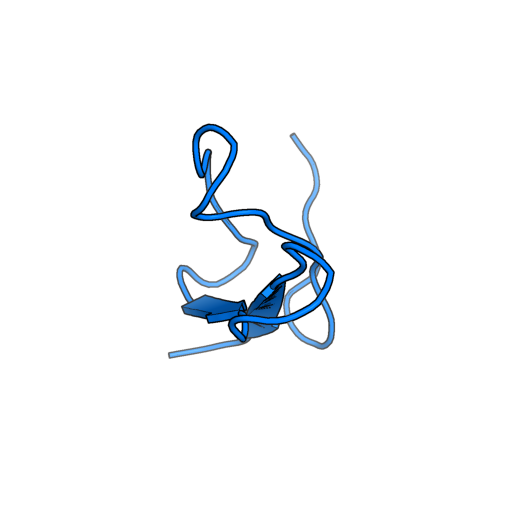939 1.00 0.17 25 PHE A C 3
ATOM 1341 O O . PHE A 1 25 ? -4.420 2.716 2.985 1.00 0.23 25 PHE A O 3
ATOM 1358 N N . GLN A 1 26 ? -5.210 3.461 1.072 1.00 0.22 26 GLN A N 3
ATOM 1359 C CA . GLN A 1 26 ? -4.728 4.849 1.339 1.00 0.24 26 GLN A CA 3
ATOM 1360 C C . GLN A 1 26 ? -5.914 5.793 1.567 1.00 0.26 26 GLN A C 3
ATOM 1361 O O . GLN A 1 26 ? -7.015 5.544 1.114 1.00 0.36 26 GLN A O 3
ATOM 1375 N N . ILE A 1 27 ? -5.693 6.878 2.266 1.00 0.27 27 ILE A N 3
ATOM 1376 C CA . ILE A 1 27 ? -6.810 7.844 2.529 1.00 0.32 27 ILE A CA 3
ATOM 1377 C C . ILE A 1 27 ? -6.421 9.258 2.068 1.00 0.33 27 ILE A C 3
ATOM 1378 O O . ILE A 1 27 ? -5.280 9.526 1.742 1.00 0.37 27 ILE A O 3
ATOM 1394 N N . ALA A 1 28 ? -7.372 10.156 2.020 1.00 0.40 28 ALA A N 3
ATOM 1395 C CA . ALA A 1 28 ? -7.079 11.552 1.559 1.00 0.44 28 ALA A CA 3
ATOM 1396 C C . ALA A 1 28 ? -6.286 12.348 2.611 1.00 0.42 28 ALA A C 3
ATOM 1397 O O . ALA A 1 28 ? -6.168 11.950 3.758 1.00 0.46 28 ALA A O 3
ATOM 1404 N N . GLY A 1 29 ? -5.730 13.465 2.211 1.00 0.45 29 GLY A N 3
ATOM 1405 C CA . GLY A 1 29 ? -4.930 14.314 3.148 1.00 0.46 29 GLY A CA 3
ATOM 1406 C C . GLY A 1 29 ? -3.577 14.605 2.507 1.00 0.41 29 GLY A C 3
ATOM 1407 O O . GLY A 1 29 ? -3.139 15.736 2.426 1.00 0.45 29 GLY A O 3
ATOM 1411 N N . GLN A 1 30 ? -2.920 13.577 2.046 1.00 0.38 30 GLN A N 3
ATOM 1412 C CA . GLN A 1 30 ? -1.591 13.744 1.394 1.00 0.43 30 GLN A CA 3
ATOM 1413 C C . GLN A 1 30 ? -1.361 12.619 0.365 1.00 0.48 30 GLN A C 3
ATOM 1414 O O . GLN A 1 30 ? -1.550 12.806 -0.820 1.00 0.58 30 GLN A O 3
ATOM 1428 N N . SER A 1 31 ? -0.964 11.451 0.827 1.00 0.48 31 SER A N 3
ATOM 1429 C CA . SER A 1 31 ? -0.718 10.280 -0.071 1.00 0.56 31 SER A CA 3
ATOM 1430 C C . SER A 1 31 ? -0.134 9.128 0.760 1.00 0.56 31 SER A C 3
ATOM 1431 O O . SER A 1 31 ? 1.035 8.809 0.665 1.00 0.68 31 SER A O 3
ATOM 1439 N N . TYR A 1 32 ? -0.935 8.512 1.590 1.00 0.46 32 TYR A N 3
ATOM 1440 C CA . TYR A 1 32 ? -0.413 7.389 2.435 1.00 0.51 32 TYR A CA 3
ATOM 1441 C C . TYR A 1 32 ? -1.419 6.233 2.494 1.00 0.41 32 TYR A C 3
ATOM 1442 O O . TYR A 1 32 ? -2.579 6.415 2.820 1.00 0.41 32 TYR A O 3
ATOM 1460 N N . GLY A 1 33 ? -0.983 5.040 2.179 1.00 0.37 33 GLY A N 3
ATOM 1461 C CA . GLY A 1 33 ? -1.910 3.867 2.214 1.00 0.32 33 GLY A CA 3
ATOM 1462 C C . GLY A 1 33 ? -1.195 2.632 2.758 1.00 0.30 33 GLY A C 3
ATOM 1463 O O . GLY A 1 33 ? 0.023 2.574 2.801 1.00 0.38 33 GLY A O 3
ATOM 1467 N N . VAL A 1 34 ? -1.944 1.635 3.157 1.00 0.23 34 VAL A N 3
ATOM 1468 C CA . VAL A 1 34 ? -1.303 0.388 3.688 1.00 0.22 34 VAL A CA 3
ATOM 1469 C C . VAL A 1 34 ? -1.494 -0.746 2.682 1.00 0.18 34 VAL A C 3
ATOM 1470 O O . VAL A 1 34 ? -2.561 -0.928 2.134 1.00 0.17 34 VAL A O 3
ATOM 1483 N N . CYS A 1 35 ? -0.465 -1.495 2.412 1.00 0.20 35 CYS A N 3
ATOM 1484 C CA . CYS A 1 35 ? -0.593 -2.588 1.408 1.00 0.17 35 CYS A CA 3
ATOM 1485 C C . CYS A 1 35 ? -1.062 -3.892 2.035 1.00 0.17 35 CYS A C 3
ATOM 1486 O O . CYS A 1 35 ? -0.872 -4.158 3.207 1.00 0.21 35 CYS A O 3
ATOM 1493 N N . LYS A 1 36 ? -1.667 -4.703 1.226 1.00 0.16 36 LYS A N 3
ATOM 1494 C CA . LYS A 1 36 ? -2.185 -6.025 1.685 1.00 0.19 36 LYS A CA 3
ATOM 1495 C C . LYS A 1 36 ? -2.180 -7.021 0.516 1.00 0.19 36 LYS A C 3
ATOM 1496 O O . LYS A 1 36 ? -1.564 -6.780 -0.511 1.00 0.20 36 LYS A O 3
ATOM 1515 N N . ASN A 1 37 ? -2.849 -8.134 0.663 1.00 0.26 37 ASN A N 3
ATOM 1516 C CA . ASN A 1 37 ? -2.880 -9.159 -0.432 1.00 0.28 37 ASN A CA 3
ATOM 1517 C C . ASN A 1 37 ? -3.497 -8.583 -1.723 1.00 0.31 37 ASN A C 3
ATOM 1518 O O . ASN A 1 37 ? -2.787 -8.259 -2.657 1.00 0.36 37 ASN A O 3
ATOM 1529 N N . ARG A 1 38 ? -4.800 -8.451 -1.783 1.00 0.41 38 ARG A N 3
ATOM 1530 C CA . ARG A 1 38 ? -5.451 -7.900 -3.009 1.00 0.52 38 ARG A CA 3
ATOM 1531 C C . ARG A 1 38 ? -6.892 -7.450 -2.716 1.00 0.66 38 ARG A C 3
ATOM 1552 N N . ALA A 1 1 ? 12.083 -3.444 -5.164 1.00 0.81 1 ALA A N 4
ATOM 1553 C CA . ALA A 1 1 ? 12.817 -4.602 -4.569 1.00 0.75 1 ALA A CA 4
ATOM 1554 C C . ALA A 1 1 ? 12.264 -4.909 -3.170 1.00 0.59 1 ALA A C 4
ATOM 1555 O O . ALA A 1 1 ? 12.407 -4.125 -2.252 1.00 0.74 1 ALA A O 4
ATOM 1561 N N . GLY A 1 2 ? 11.622 -6.039 -3.006 1.00 0.51 2 GLY A N 4
ATOM 1562 C CA . GLY A 1 2 ? 11.049 -6.393 -1.670 1.00 0.54 2 GLY A CA 4
ATOM 1563 C C . GLY A 1 2 ? 9.601 -5.895 -1.573 1.00 0.43 2 GLY A C 4
ATOM 1564 O O . GLY A 1 2 ? 9.165 -5.063 -2.350 1.00 0.44 2 GLY A O 4
ATOM 1568 N N . CYS A 1 3 ? 8.857 -6.400 -0.623 1.00 0.44 3 CYS A N 4
ATOM 1569 C CA . CYS A 1 3 ? 7.432 -5.967 -0.457 1.00 0.35 3 CYS A CA 4
ATOM 1570 C C . CYS A 1 3 ? 6.989 -6.149 1.002 1.00 0.30 3 CYS A C 4
ATOM 1571 O O . CYS A 1 3 ? 7.669 -6.784 1.786 1.00 0.37 3 CYS A O 4
ATOM 1578 N N . ILE A 1 4 ? 5.856 -5.609 1.373 1.00 0.27 4 ILE A N 4
ATOM 1579 C CA . ILE A 1 4 ? 5.383 -5.770 2.785 1.00 0.26 4 ILE A CA 4
ATOM 1580 C C . ILE A 1 4 ? 3.937 -6.290 2.806 1.00 0.28 4 ILE A C 4
ATOM 1581 O O . ILE A 1 4 ? 2.982 -5.530 2.840 1.00 0.37 4 ILE A O 4
ATOM 1597 N N . LYS A 1 5 ? 3.778 -7.589 2.774 1.00 0.32 5 LYS A N 4
ATOM 1598 C CA . LYS A 1 5 ? 2.419 -8.199 2.784 1.00 0.40 5 LYS A CA 4
ATOM 1599 C C . LYS A 1 5 ? 1.710 -7.987 4.138 1.00 0.39 5 LYS A C 4
ATOM 1600 O O . LYS A 1 5 ? 0.501 -8.129 4.237 1.00 0.55 5 LYS A O 4
ATOM 1619 N N . ASN A 1 6 ? 2.444 -7.659 5.177 1.00 0.33 6 ASN A N 4
ATOM 1620 C CA . ASN A 1 6 ? 1.811 -7.452 6.518 1.00 0.37 6 ASN A CA 4
ATOM 1621 C C . ASN A 1 6 ? 1.554 -5.955 6.785 1.00 0.36 6 ASN A C 4
ATOM 1622 O O . ASN A 1 6 ? 1.922 -5.425 7.817 1.00 0.52 6 ASN A O 4
ATOM 1633 N N . GLY A 1 7 ? 0.913 -5.275 5.867 1.00 0.38 7 GLY A N 4
ATOM 1634 C CA . GLY A 1 7 ? 0.616 -3.820 6.069 1.00 0.42 7 GLY A CA 4
ATOM 1635 C C . GLY A 1 7 ? 1.743 -2.953 5.496 1.00 0.34 7 GLY A C 4
ATOM 1636 O O . GLY A 1 7 ? 2.306 -2.120 6.185 1.00 0.42 7 GLY A O 4
ATOM 1640 N N . GLY A 1 8 ? 2.069 -3.126 4.239 1.00 0.27 8 GLY A N 4
ATOM 1641 C CA . GLY A 1 8 ? 3.154 -2.297 3.619 1.00 0.27 8 GLY A CA 4
ATOM 1642 C C . GLY A 1 8 ? 2.673 -0.853 3.470 1.00 0.26 8 GLY A C 4
ATOM 1643 O O . GLY A 1 8 ? 1.634 -0.490 3.976 1.00 0.42 8 GLY A O 4
ATOM 1647 N N . ARG A 1 9 ? 3.409 -0.028 2.777 1.00 0.29 9 ARG A N 4
ATOM 1648 C CA . ARG A 1 9 ? 2.973 1.391 2.605 1.00 0.29 9 ARG A CA 4
ATOM 1649 C C . ARG A 1 9 ? 2.934 1.775 1.124 1.00 0.29 9 ARG A C 4
ATOM 1650 O O . ARG A 1 9 ? 3.833 1.463 0.366 1.00 0.39 9 ARG A O 4
ATOM 1671 N N . CYS A 1 10 ? 1.895 2.454 0.710 1.00 0.24 10 CYS A N 4
ATOM 1672 C CA . CYS A 1 10 ? 1.786 2.872 -0.725 1.00 0.23 10 CYS A CA 4
ATOM 1673 C C . CYS A 1 10 ? 1.011 4.185 -0.861 1.00 0.22 10 CYS A C 4
ATOM 1674 O O . CYS A 1 10 ? 0.462 4.707 0.094 1.00 0.28 10 CYS A O 4
ATOM 1681 N N . ASN A 1 11 ? 0.962 4.707 -2.059 1.00 0.27 11 ASN A N 4
ATOM 1682 C CA . ASN A 1 11 ? 0.225 5.984 -2.321 1.00 0.28 11 ASN A CA 4
ATOM 1683 C C . ASN A 1 11 ? -0.188 6.042 -3.801 1.00 0.32 11 ASN A C 4
ATOM 1684 O O . ASN A 1 11 ? 0.537 5.593 -4.670 1.00 0.47 11 ASN A O 4
ATOM 1695 N N . ALA A 1 12 ? -1.343 6.581 -4.089 1.00 0.33 12 ALA A N 4
ATOM 1696 C CA . ALA A 1 12 ? -1.812 6.660 -5.513 1.00 0.41 12 ALA A CA 4
ATOM 1697 C C . ALA A 1 12 ? -0.930 7.603 -6.355 1.00 0.42 12 ALA A C 4
ATOM 1698 O O . ALA A 1 12 ? -0.915 7.516 -7.567 1.00 0.58 12 ALA A O 4
ATOM 1705 N N . SER A 1 13 ? -0.204 8.502 -5.737 1.00 0.40 13 SER A N 4
ATOM 1706 C CA . SER A 1 13 ? 0.656 9.438 -6.529 1.00 0.47 13 SER A CA 4
ATOM 1707 C C . SER A 1 13 ? 2.130 9.327 -6.109 1.00 0.43 13 SER A C 4
ATOM 1708 O O . SER A 1 13 ? 2.803 10.325 -5.920 1.00 0.60 13 SER A O 4
ATOM 1716 N N . ALA A 1 14 ? 2.643 8.128 -5.971 1.00 0.44 14 ALA A N 4
ATOM 1717 C CA . ALA A 1 14 ? 4.076 7.971 -5.573 1.00 0.45 14 ALA A CA 4
ATOM 1718 C C . ALA A 1 14 ? 4.853 7.178 -6.638 1.00 0.49 14 ALA A C 4
ATOM 1719 O O . ALA A 1 14 ? 5.665 7.730 -7.355 1.00 0.63 14 ALA A O 4
ATOM 1726 N N . GLY A 1 15 ? 4.612 5.892 -6.752 1.00 0.43 15 GLY A N 4
ATOM 1727 C CA . GLY A 1 15 ? 5.341 5.081 -7.779 1.00 0.51 15 GLY A CA 4
ATOM 1728 C C . GLY A 1 15 ? 6.174 3.978 -7.109 1.00 0.45 15 GLY A C 4
ATOM 1729 O O . GLY A 1 15 ? 5.805 2.821 -7.155 1.00 0.46 15 GLY A O 4
ATOM 1733 N N . PRO A 1 16 ? 7.288 4.368 -6.521 1.00 0.44 16 PRO A N 4
ATOM 1734 C CA . PRO A 1 16 ? 8.191 3.387 -5.859 1.00 0.44 16 PRO A CA 4
ATOM 1735 C C . PRO A 1 16 ? 7.543 2.619 -4.676 1.00 0.39 16 PRO A C 4
ATOM 1736 O O . PRO A 1 16 ? 7.825 1.446 -4.518 1.00 0.43 16 PRO A O 4
ATOM 1747 N N . PRO A 1 17 ? 6.701 3.256 -3.877 1.00 0.34 17 PRO A N 4
ATOM 1748 C CA . PRO A 1 17 ? 6.068 2.526 -2.740 1.00 0.31 17 PRO A CA 4
ATOM 1749 C C . PRO A 1 17 ? 4.980 1.567 -3.260 1.00 0.28 17 PRO A C 4
ATOM 1750 O O . PRO A 1 17 ? 3.801 1.738 -2.996 1.00 0.35 17 PRO A O 4
ATOM 1761 N N . TYR A 1 18 ? 5.372 0.562 -4.001 1.00 0.27 18 TYR A N 4
ATOM 1762 C CA . TYR A 1 18 ? 4.371 -0.411 -4.547 1.00 0.26 18 TYR A CA 4
ATOM 1763 C C . TYR A 1 18 ? 4.032 -1.487 -3.498 1.00 0.22 18 TYR A C 4
ATOM 1764 O O . TYR A 1 18 ? 4.764 -1.699 -2.548 1.00 0.23 18 TYR A O 4
ATOM 1782 N N . CYS A 1 19 ? 2.914 -2.154 -3.657 1.00 0.22 19 CYS A N 4
ATOM 1783 C CA . CYS A 1 19 ? 2.505 -3.206 -2.667 1.00 0.21 19 CYS A CA 4
ATOM 1784 C C . CYS A 1 19 ? 3.033 -4.592 -3.071 1.00 0.21 19 CYS A C 4
ATOM 1785 O O . CYS A 1 19 ? 3.607 -4.763 -4.125 1.00 0.28 19 CYS A O 4
ATOM 1792 N N . CYS A 1 20 ? 2.863 -5.579 -2.222 1.00 0.22 20 CYS A N 4
ATOM 1793 C CA . CYS A 1 20 ? 3.383 -6.956 -2.541 1.00 0.26 20 CYS A CA 4
ATOM 1794 C C . CYS A 1 20 ? 2.485 -7.725 -3.522 1.00 0.27 20 CYS A C 4
ATOM 1795 O O . CYS A 1 20 ? 2.951 -8.211 -4.532 1.00 0.36 20 CYS A O 4
ATOM 1802 N N . SER A 1 21 ? 1.219 -7.872 -3.225 1.00 0.28 21 SER A N 4
ATOM 1803 C CA . SER A 1 21 ? 0.331 -8.654 -4.145 1.00 0.34 21 SER A CA 4
ATOM 1804 C C . SER A 1 21 ? -0.506 -7.719 -5.017 1.00 0.33 21 SER A C 4
ATOM 1805 O O . SER A 1 21 ? -0.262 -7.580 -6.202 1.00 0.41 21 SER A O 4
ATOM 1813 N N . SER A 1 22 ? -1.497 -7.082 -4.451 1.00 0.27 22 SER A N 4
ATOM 1814 C CA . SER A 1 22 ? -2.348 -6.159 -5.259 1.00 0.30 22 SER A CA 4
ATOM 1815 C C . SER A 1 22 ? -3.277 -5.301 -4.383 1.00 0.26 22 SER A C 4
ATOM 1816 O O . SER A 1 22 ? -4.243 -4.748 -4.871 1.00 0.34 22 SER A O 4
ATOM 1824 N N . TYR A 1 23 ? -3.004 -5.163 -3.106 1.00 0.21 23 TYR A N 4
ATOM 1825 C CA . TYR A 1 23 ? -3.897 -4.319 -2.258 1.00 0.20 23 TYR A CA 4
ATOM 1826 C C . TYR A 1 23 ? -3.132 -3.121 -1.692 1.00 0.19 23 TYR A C 4
ATOM 1827 O O . TYR A 1 23 ? -1.970 -3.214 -1.340 1.00 0.22 23 TYR A O 4
ATOM 1845 N N . CYS A 1 24 ? -3.803 -2.012 -1.587 1.00 0.20 24 CYS A N 4
ATOM 1846 C CA . CYS A 1 24 ? -3.180 -0.769 -1.029 1.00 0.22 24 CYS A CA 4
ATOM 1847 C C . CYS A 1 24 ? -4.268 0.111 -0.397 1.00 0.24 24 CYS A C 4
ATOM 1848 O O . CYS A 1 24 ? -5.071 0.701 -1.091 1.00 0.31 24 CYS A O 4
ATOM 1855 N N . PHE A 1 25 ? -4.308 0.200 0.905 1.00 0.26 25 PHE A N 4
ATOM 1856 C CA . PHE A 1 25 ? -5.354 1.041 1.567 1.00 0.30 25 PHE A CA 4
ATOM 1857 C C . PHE A 1 25 ? -4.793 2.432 1.878 1.00 0.26 25 PHE A C 4
ATOM 1858 O O . PHE A 1 25 ? -4.232 2.656 2.933 1.00 0.30 25 PHE A O 4
ATOM 1875 N N . GLN A 1 26 ? -4.926 3.359 0.968 1.00 0.24 26 GLN A N 4
ATOM 1876 C CA . GLN A 1 26 ? -4.386 4.734 1.208 1.00 0.22 26 GLN A CA 4
ATOM 1877 C C . GLN A 1 26 ? -5.512 5.773 1.203 1.00 0.24 26 GLN A C 4
ATOM 1878 O O . GLN A 1 26 ? -6.470 5.663 0.464 1.00 0.34 26 GLN A O 4
ATOM 1892 N N . ILE A 1 27 ? -5.396 6.786 2.028 1.00 0.23 27 ILE A N 4
ATOM 1893 C CA . ILE A 1 27 ? -6.461 7.845 2.077 1.00 0.28 27 ILE A CA 4
ATOM 1894 C C . ILE A 1 27 ? -5.894 9.206 1.651 1.00 0.32 27 ILE A C 4
ATOM 1895 O O . ILE A 1 27 ? -4.692 9.409 1.599 1.00 0.33 27 ILE A O 4
ATOM 1911 N N . ALA A 1 28 ? -6.760 10.138 1.337 1.00 0.40 28 ALA A N 4
ATOM 1912 C CA . ALA A 1 28 ? -6.302 11.497 0.899 1.00 0.50 28 ALA A CA 4
ATOM 1913 C C . ALA A 1 28 ? -6.154 12.463 2.093 1.00 0.54 28 ALA A C 4
ATOM 1914 O O . ALA A 1 28 ? -5.798 13.611 1.918 1.00 0.76 28 ALA A O 4
ATOM 1921 N N . GLY A 1 29 ? -6.419 12.015 3.300 1.00 0.46 29 GLY A N 4
ATOM 1922 C CA . GLY A 1 29 ? -6.286 12.919 4.489 1.00 0.52 29 GLY A CA 4
ATOM 1923 C C . GLY A 1 29 ? -4.814 13.285 4.695 1.00 0.51 29 GLY A C 4
ATOM 1924 O O . GLY A 1 29 ? -4.464 14.442 4.819 1.00 0.69 29 GLY A O 4
ATOM 1928 N N . GLN A 1 30 ? -3.949 12.304 4.728 1.00 0.37 30 GLN A N 4
ATOM 1929 C CA . GLN A 1 30 ? -2.490 12.585 4.919 1.00 0.39 30 GLN A CA 4
ATOM 1930 C C . GLN A 1 30 ? -1.655 12.006 3.758 1.00 0.35 30 GLN A C 4
ATOM 1931 O O . GLN A 1 30 ? -0.438 12.038 3.792 1.00 0.42 30 GLN A O 4
ATOM 1945 N N . SER A 1 31 ? -2.301 11.471 2.742 1.00 0.31 31 SER A N 4
ATOM 1946 C CA . SER A 1 31 ? -1.570 10.876 1.568 1.00 0.31 31 SER A CA 4
ATOM 1947 C C . SER A 1 31 ? -0.735 9.666 2.004 1.00 0.26 31 SER A C 4
ATOM 1948 O O . SER A 1 31 ? 0.430 9.542 1.668 1.00 0.30 31 SER A O 4
ATOM 1956 N N . TYR A 1 32 ? -1.331 8.767 2.738 1.00 0.25 32 TYR A N 4
ATOM 1957 C CA . TYR A 1 32 ? -0.591 7.550 3.195 1.00 0.24 32 TYR A CA 4
ATOM 1958 C C . TYR A 1 32 ? -1.492 6.310 3.087 1.00 0.22 32 TYR A C 4
ATOM 1959 O O . TYR A 1 32 ? -2.693 6.386 3.293 1.00 0.27 32 TYR A O 4
ATOM 1977 N N . GLY A 1 33 ? -0.933 5.173 2.740 1.00 0.22 33 GLY A N 4
ATOM 1978 C CA . GLY A 1 33 ? -1.780 3.950 2.604 1.00 0.28 33 GLY A CA 4
ATOM 1979 C C . GLY A 1 33 ? -1.041 2.697 3.061 1.00 0.26 33 GLY A C 4
ATOM 1980 O O . GLY A 1 33 ? 0.160 2.704 3.269 1.00 0.31 33 GLY A O 4
ATOM 1984 N N . VAL A 1 34 ? -1.761 1.611 3.201 1.00 0.24 34 VAL A N 4
ATOM 1985 C CA . VAL A 1 34 ? -1.113 0.331 3.635 1.00 0.26 34 VAL A CA 4
ATOM 1986 C C . VAL A 1 34 ? -1.377 -0.772 2.604 1.00 0.22 34 VAL A C 4
ATOM 1987 O O . VAL A 1 34 ? -2.481 -0.938 2.121 1.00 0.23 34 VAL A O 4
ATOM 2000 N N . CYS A 1 35 ? -0.370 -1.523 2.245 1.00 0.22 35 CYS A N 4
ATOM 2001 C CA . CYS A 1 35 ? -0.572 -2.597 1.225 1.00 0.21 35 CYS A CA 4
ATOM 2002 C C . CYS A 1 35 ? -0.995 -3.914 1.863 1.00 0.21 35 CYS A C 4
ATOM 2003 O O . CYS A 1 35 ? -0.762 -4.173 3.030 1.00 0.24 35 CYS A O 4
ATOM 2010 N N . LYS A 1 36 ? -1.604 -4.743 1.073 1.00 0.19 36 LYS A N 4
ATOM 2011 C CA . LYS A 1 36 ? -2.070 -6.080 1.554 1.00 0.21 36 LYS A CA 4
ATOM 2012 C C . LYS A 1 36 ? -2.087 -7.086 0.391 1.00 0.22 36 LYS A C 4
ATOM 2013 O O . LYS A 1 36 ? -1.476 -6.872 -0.643 1.00 0.25 36 LYS A O 4
ATOM 2032 N N . ASN A 1 37 ? -2.789 -8.173 0.557 1.00 0.25 37 ASN A N 4
ATOM 2033 C CA . ASN A 1 37 ? -2.873 -9.211 -0.517 1.00 0.29 37 ASN A CA 4
ATOM 2034 C C . ASN A 1 37 ? -3.685 -8.681 -1.718 1.00 0.28 37 ASN A C 4
ATOM 2035 O O . ASN A 1 37 ? -3.122 -8.189 -2.678 1.00 0.33 37 ASN A O 4
ATOM 2046 N N . ARG A 1 38 ? -4.994 -8.765 -1.668 1.00 0.31 38 ARG A N 4
ATOM 2047 C CA . ARG A 1 38 ? -5.835 -8.262 -2.796 1.00 0.35 38 ARG A CA 4
ATOM 2048 C C . ARG A 1 38 ? -7.322 -8.286 -2.408 1.00 0.41 38 ARG A C 4
ATOM 2069 N N . ALA A 1 1 ? 12.571 -7.695 -3.751 1.00 3.10 1 ALA A N 5
ATOM 2070 C CA . ALA A 1 1 ? 12.189 -6.251 -3.805 1.00 2.11 1 ALA A CA 5
ATOM 2071 C C . ALA A 1 1 ? 11.901 -5.725 -2.389 1.00 1.46 1 ALA A C 5
ATOM 2072 O O . ALA A 1 1 ? 11.969 -6.462 -1.424 1.00 2.01 1 ALA A O 5
ATOM 2078 N N . GLY A 1 2 ? 11.582 -4.459 -2.256 1.00 0.72 2 GLY A N 5
ATOM 2079 C CA . GLY A 1 2 ? 11.295 -3.893 -0.902 1.00 0.61 2 GLY A CA 5
ATOM 2080 C C . GLY A 1 2 ? 9.785 -3.777 -0.686 1.00 0.51 2 GLY A C 5
ATOM 2081 O O . GLY A 1 2 ? 9.198 -2.736 -0.911 1.00 0.67 2 GLY A O 5
ATOM 2085 N N . CYS A 1 3 ? 9.150 -4.829 -0.241 1.00 0.37 3 CYS A N 5
ATOM 2086 C CA . CYS A 1 3 ? 7.674 -4.763 0.003 1.00 0.30 3 CYS A CA 5
ATOM 2087 C C . CYS A 1 3 ? 7.267 -5.753 1.100 1.00 0.27 3 CYS A C 5
ATOM 2088 O O . CYS A 1 3 ? 8.015 -6.640 1.460 1.00 0.31 3 CYS A O 5
ATOM 2095 N N . ILE A 1 4 ? 6.081 -5.604 1.633 1.00 0.26 4 ILE A N 5
ATOM 2096 C CA . ILE A 1 4 ? 5.614 -6.532 2.708 1.00 0.29 4 ILE A CA 5
ATOM 2097 C C . ILE A 1 4 ? 4.335 -7.240 2.250 1.00 0.27 4 ILE A C 5
ATOM 2098 O O . ILE A 1 4 ? 3.357 -6.605 1.904 1.00 0.28 4 ILE A O 5
ATOM 2114 N N . LYS A 1 5 ? 4.348 -8.548 2.218 1.00 0.29 5 LYS A N 5
ATOM 2115 C CA . LYS A 1 5 ? 3.149 -9.315 1.754 1.00 0.30 5 LYS A CA 5
ATOM 2116 C C . LYS A 1 5 ? 1.879 -8.885 2.503 1.00 0.30 5 LYS A C 5
ATOM 2117 O O . LYS A 1 5 ? 0.828 -8.724 1.904 1.00 0.36 5 LYS A O 5
ATOM 2136 N N . ASN A 1 6 ? 1.963 -8.708 3.798 1.00 0.31 6 ASN A N 5
ATOM 2137 C CA . ASN A 1 6 ? 0.759 -8.300 4.584 1.00 0.34 6 ASN A CA 5
ATOM 2138 C C . ASN A 1 6 ? 1.085 -7.101 5.490 1.00 0.34 6 ASN A C 5
ATOM 2139 O O . ASN A 1 6 ? 1.657 -7.253 6.552 1.00 0.48 6 ASN A O 5
ATOM 2150 N N . GLY A 1 7 ? 0.720 -5.912 5.077 1.00 0.35 7 GLY A N 5
ATOM 2151 C CA . GLY A 1 7 ? 1.003 -4.701 5.913 1.00 0.40 7 GLY A CA 5
ATOM 2152 C C . GLY A 1 7 ? 2.199 -3.939 5.339 1.00 0.36 7 GLY A C 5
ATOM 2153 O O . GLY A 1 7 ? 3.250 -3.876 5.942 1.00 0.52 7 GLY A O 5
ATOM 2157 N N . GLY A 1 8 ? 2.040 -3.350 4.182 1.00 0.27 8 GLY A N 5
ATOM 2158 C CA . GLY A 1 8 ? 3.166 -2.577 3.564 1.00 0.28 8 GLY A CA 5
ATOM 2159 C C . GLY A 1 8 ? 2.746 -1.117 3.383 1.00 0.25 8 GLY A C 5
ATOM 2160 O O . GLY A 1 8 ? 1.600 -0.766 3.595 1.00 0.29 8 GLY A O 5
ATOM 2164 N N . ARG A 1 9 ? 3.653 -0.262 2.991 1.00 0.28 9 ARG A N 5
ATOM 2165 C CA . ARG A 1 9 ? 3.292 1.179 2.798 1.00 0.28 9 ARG A CA 5
ATOM 2166 C C . ARG A 1 9 ? 3.247 1.533 1.302 1.00 0.27 9 ARG A C 5
ATOM 2167 O O . ARG A 1 9 ? 4.144 1.203 0.552 1.00 0.32 9 ARG A O 5
ATOM 2188 N N . CYS A 1 10 ? 2.208 2.205 0.863 1.00 0.23 10 CYS A N 5
ATOM 2189 C CA . CYS A 1 10 ? 2.112 2.582 -0.588 1.00 0.24 10 CYS A CA 5
ATOM 2190 C C . CYS A 1 10 ? 1.320 3.886 -0.774 1.00 0.23 10 CYS A C 5
ATOM 2191 O O . CYS A 1 10 ? 0.988 4.569 0.178 1.00 0.26 10 CYS A O 5
ATOM 2198 N N . ASN A 1 11 ? 1.015 4.223 -2.003 1.00 0.27 11 ASN A N 5
ATOM 2199 C CA . ASN A 1 11 ? 0.235 5.466 -2.293 1.00 0.29 11 ASN A CA 5
ATOM 2200 C C . ASN A 1 11 ? -0.414 5.355 -3.682 1.00 0.35 11 ASN A C 5
ATOM 2201 O O . ASN A 1 11 ? 0.195 4.886 -4.626 1.00 0.42 11 ASN A O 5
ATOM 2212 N N . ALA A 1 12 ? -1.641 5.781 -3.810 1.00 0.40 12 ALA A N 5
ATOM 2213 C CA . ALA A 1 12 ? -2.344 5.701 -5.126 1.00 0.49 12 ALA A CA 5
ATOM 2214 C C . ALA A 1 12 ? -1.988 6.916 -5.994 1.00 0.49 12 ALA A C 5
ATOM 2215 O O . ALA A 1 12 ? -2.841 7.693 -6.382 1.00 0.59 12 ALA A O 5
ATOM 2222 N N . SER A 1 13 ? -0.729 7.078 -6.301 1.00 0.44 13 SER A N 5
ATOM 2223 C CA . SER A 1 13 ? -0.298 8.236 -7.149 1.00 0.48 13 SER A CA 5
ATOM 2224 C C . SER A 1 13 ? 0.726 7.785 -8.203 1.00 0.43 13 SER A C 5
ATOM 2225 O O . SER A 1 13 ? 0.864 6.609 -8.488 1.00 0.50 13 SER A O 5
ATOM 2233 N N . ALA A 1 14 ? 1.444 8.711 -8.784 1.00 0.49 14 ALA A N 5
ATOM 2234 C CA . ALA A 1 14 ? 2.458 8.341 -9.818 1.00 0.53 14 ALA A CA 5
ATOM 2235 C C . ALA A 1 14 ? 3.842 8.164 -9.173 1.00 0.57 14 ALA A C 5
ATOM 2236 O O . ALA A 1 14 ? 4.527 9.125 -8.875 1.00 0.93 14 ALA A O 5
ATOM 2243 N N . GLY A 1 15 ? 4.254 6.941 -8.951 1.00 0.46 15 GLY A N 5
ATOM 2244 C CA . GLY A 1 15 ? 5.592 6.699 -8.322 1.00 0.49 15 GLY A CA 5
ATOM 2245 C C . GLY A 1 15 ? 5.657 5.280 -7.746 1.00 0.46 15 GLY A C 5
ATOM 2246 O O . GLY A 1 15 ? 6.328 4.425 -8.294 1.00 0.51 15 GLY A O 5
ATOM 2250 N N . PRO A 1 16 ? 4.960 5.075 -6.650 1.00 0.44 16 PRO A N 5
ATOM 2251 C CA . PRO A 1 16 ? 4.943 3.745 -5.991 1.00 0.45 16 PRO A CA 5
ATOM 2252 C C . PRO A 1 16 ? 4.236 2.700 -6.873 1.00 0.42 16 PRO A C 5
ATOM 2253 O O . PRO A 1 16 ? 3.072 2.854 -7.201 1.00 0.49 16 PRO A O 5
ATOM 2264 N N . PRO A 1 17 ? 4.969 1.666 -7.228 1.00 0.40 17 PRO A N 5
ATOM 2265 C CA . PRO A 1 17 ? 4.403 0.586 -8.081 1.00 0.42 17 PRO A CA 5
ATOM 2266 C C . PRO A 1 17 ? 3.440 -0.303 -7.273 1.00 0.35 17 PRO A C 5
ATOM 2267 O O . PRO A 1 17 ? 3.001 0.054 -6.195 1.00 0.36 17 PRO A O 5
ATOM 2278 N N . TYR A 1 18 ? 3.112 -1.458 -7.791 1.00 0.36 18 TYR A N 5
ATOM 2279 C CA . TYR A 1 18 ? 2.178 -2.382 -7.065 1.00 0.33 18 TYR A CA 5
ATOM 2280 C C . TYR A 1 18 ? 2.727 -2.740 -5.669 1.00 0.26 18 TYR A C 5
ATOM 2281 O O . TYR A 1 18 ? 3.921 -2.725 -5.432 1.00 0.31 18 TYR A O 5
ATOM 2299 N N . CYS A 1 19 ? 1.852 -3.057 -4.742 1.00 0.22 19 CYS A N 5
ATOM 2300 C CA . CYS A 1 19 ? 2.309 -3.415 -3.354 1.00 0.19 19 CYS A CA 5
ATOM 2301 C C . CYS A 1 19 ? 2.972 -4.802 -3.341 1.00 0.19 19 CYS A C 5
ATOM 2302 O O . CYS A 1 19 ? 3.224 -5.384 -4.374 1.00 0.23 19 CYS A O 5
ATOM 2309 N N . CYS A 1 20 ? 3.280 -5.333 -2.182 1.00 0.18 20 CYS A N 5
ATOM 2310 C CA . CYS A 1 20 ? 3.957 -6.673 -2.125 1.00 0.20 20 CYS A CA 5
ATOM 2311 C C . CYS A 1 20 ? 3.022 -7.818 -2.527 1.00 0.22 20 CYS A C 5
ATOM 2312 O O . CYS A 1 20 ? 3.432 -8.744 -3.193 1.00 0.27 20 CYS A O 5
ATOM 2319 N N . SER A 1 21 ? 1.779 -7.772 -2.128 1.00 0.22 21 SER A N 5
ATOM 2320 C CA . SER A 1 21 ? 0.842 -8.878 -2.503 1.00 0.24 21 SER A CA 5
ATOM 2321 C C . SER A 1 21 ? -0.032 -8.426 -3.671 1.00 0.23 21 SER A C 5
ATOM 2322 O O . SER A 1 21 ? 0.170 -8.823 -4.804 1.00 0.28 21 SER A O 5
ATOM 2330 N N . SER A 1 22 ? -0.994 -7.583 -3.399 1.00 0.21 22 SER A N 5
ATOM 2331 C CA . SER A 1 22 ? -1.887 -7.072 -4.482 1.00 0.22 22 SER A CA 5
ATOM 2332 C C . SER A 1 22 ? -2.876 -6.014 -3.960 1.00 0.20 22 SER A C 5
ATOM 2333 O O . SER A 1 22 ? -3.880 -5.746 -4.596 1.00 0.23 22 SER A O 5
ATOM 2341 N N . TYR A 1 23 ? -2.628 -5.410 -2.817 1.00 0.18 23 TYR A N 5
ATOM 2342 C CA . TYR A 1 23 ? -3.588 -4.391 -2.310 1.00 0.19 23 TYR A CA 5
ATOM 2343 C C . TYR A 1 23 ? -2.869 -3.172 -1.732 1.00 0.18 23 TYR A C 5
ATOM 2344 O O . TYR A 1 23 ? -1.753 -3.258 -1.252 1.00 0.18 23 TYR A O 5
ATOM 2362 N N . CYS A 1 24 ? -3.540 -2.055 -1.749 1.00 0.20 24 CYS A N 5
ATOM 2363 C CA . CYS A 1 24 ? -2.980 -0.790 -1.184 1.00 0.20 24 CYS A CA 5
ATOM 2364 C C . CYS A 1 24 ? -4.148 0.083 -0.697 1.00 0.21 24 CYS A C 5
ATOM 2365 O O . CYS A 1 24 ? -5.035 0.415 -1.459 1.00 0.32 24 CYS A O 5
ATOM 2372 N N . PHE A 1 25 ? -4.177 0.419 0.563 1.00 0.21 25 PHE A N 5
ATOM 2373 C CA . PHE A 1 25 ? -5.308 1.232 1.110 1.00 0.23 25 PHE A CA 5
ATOM 2374 C C . PHE A 1 25 ? -4.826 2.617 1.547 1.00 0.21 25 PHE A C 5
ATOM 2375 O O . PHE A 1 25 ? -4.053 2.732 2.476 1.00 0.25 25 PHE A O 5
ATOM 2392 N N . GLN A 1 26 ? -5.274 3.663 0.906 1.00 0.26 26 GLN A N 5
ATOM 2393 C CA . GLN A 1 26 ? -4.826 5.034 1.309 1.00 0.27 26 GLN A CA 5
ATOM 2394 C C . GLN A 1 26 ? -6.026 5.953 1.577 1.00 0.29 26 GLN A C 5
ATOM 2395 O O . GLN A 1 26 ? -7.068 5.833 0.958 1.00 0.39 26 GLN A O 5
ATOM 2409 N N . ILE A 1 27 ? -5.878 6.873 2.498 1.00 0.27 27 ILE A N 5
ATOM 2410 C CA . ILE A 1 27 ? -7.002 7.809 2.821 1.00 0.38 27 ILE A CA 5
ATOM 2411 C C . ILE A 1 27 ? -6.508 9.264 2.866 1.00 0.47 27 ILE A C 5
ATOM 2412 O O . ILE A 1 27 ? -5.319 9.535 2.831 1.00 0.45 27 ILE A O 5
ATOM 2428 N N . ALA A 1 28 ? -7.421 10.200 2.932 1.00 0.64 28 ALA A N 5
ATOM 2429 C CA . ALA A 1 28 ? -7.031 11.644 2.966 1.00 0.78 28 ALA A CA 5
ATOM 2430 C C . ALA A 1 28 ? -6.617 12.077 4.383 1.00 0.82 28 ALA A C 5
ATOM 2431 O O . ALA A 1 28 ? -7.012 11.486 5.371 1.00 0.90 28 ALA A O 5
ATOM 2438 N N . GLY A 1 29 ? -5.811 13.103 4.473 1.00 0.88 29 GLY A N 5
ATOM 2439 C CA . GLY A 1 29 ? -5.338 13.597 5.804 1.00 0.98 29 GLY A CA 5
ATOM 2440 C C . GLY A 1 29 ? -3.815 13.684 5.774 1.00 0.80 29 GLY A C 5
ATOM 2441 O O . GLY A 1 29 ? -3.229 14.671 6.169 1.00 0.87 29 GLY A O 5
ATOM 2445 N N . GLN A 1 30 ? -3.176 12.650 5.298 1.00 0.61 30 GLN A N 5
ATOM 2446 C CA . GLN A 1 30 ? -1.682 12.649 5.225 1.00 0.48 30 GLN A CA 5
ATOM 2447 C C . GLN A 1 30 ? -1.170 12.040 3.900 1.00 0.36 30 GLN A C 5
ATOM 2448 O O . GLN A 1 30 ? 0.023 12.005 3.660 1.00 0.36 30 GLN A O 5
ATOM 2462 N N . SER A 1 31 ? -2.051 11.554 3.044 1.00 0.37 31 SER A N 5
ATOM 2463 C CA . SER A 1 31 ? -1.612 10.942 1.745 1.00 0.41 31 SER A CA 5
ATOM 2464 C C . SER A 1 31 ? -0.794 9.673 2.009 1.00 0.34 31 SER A C 5
ATOM 2465 O O . SER A 1 31 ? 0.302 9.505 1.507 1.00 0.42 31 SER A O 5
ATOM 2473 N N . TYR A 1 32 ? -1.328 8.773 2.794 1.00 0.29 32 TYR A N 5
ATOM 2474 C CA . TYR A 1 32 ? -0.589 7.508 3.099 1.00 0.34 32 TYR A CA 5
ATOM 2475 C C . TYR A 1 32 ? -1.452 6.275 2.778 1.00 0.35 32 TYR A C 5
ATOM 2476 O O . TYR A 1 32 ? -2.622 6.215 3.109 1.00 0.38 32 TYR A O 5
ATOM 2494 N N . GLY A 1 33 ? -0.875 5.296 2.122 1.00 0.41 33 GLY A N 5
ATOM 2495 C CA . GLY A 1 33 ? -1.646 4.064 1.768 1.00 0.47 33 GLY A CA 5
ATOM 2496 C C . GLY A 1 33 ? -0.970 2.832 2.372 1.00 0.42 33 GLY A C 5
ATOM 2497 O O . GLY A 1 33 ? 0.239 2.792 2.532 1.00 0.53 33 GLY A O 5
ATOM 2501 N N . VAL A 1 34 ? -1.734 1.821 2.705 1.00 0.29 34 VAL A N 5
ATOM 2502 C CA . VAL A 1 34 ? -1.120 0.588 3.297 1.00 0.27 34 VAL A CA 5
ATOM 2503 C C . VAL A 1 34 ? -1.362 -0.612 2.376 1.00 0.22 34 VAL A C 5
ATOM 2504 O O . VAL A 1 34 ? -2.428 -0.768 1.815 1.00 0.22 34 VAL A O 5
ATOM 2517 N N . CYS A 1 35 ? -0.383 -1.459 2.203 1.00 0.21 35 CYS A N 5
ATOM 2518 C CA . CYS A 1 35 ? -0.570 -2.634 1.301 1.00 0.18 35 CYS A CA 5
ATOM 2519 C C . CYS A 1 35 ? -1.152 -3.820 2.059 1.00 0.18 35 CYS A C 5
ATOM 2520 O O . CYS A 1 35 ? -1.024 -3.940 3.264 1.00 0.21 35 CYS A O 5
ATOM 2527 N N . LYS A 1 36 ? -1.781 -4.696 1.341 1.00 0.19 36 LYS A N 5
ATOM 2528 C CA . LYS A 1 36 ? -2.394 -5.907 1.966 1.00 0.21 36 LYS A CA 5
ATOM 2529 C C . LYS A 1 36 ? -2.374 -7.088 0.982 1.00 0.21 36 LYS A C 5
ATOM 2530 O O . LYS A 1 36 ? -1.914 -6.961 -0.141 1.00 0.23 36 LYS A O 5
ATOM 2549 N N . ASN A 1 37 ? -2.875 -8.231 1.393 1.00 0.25 37 ASN A N 5
ATOM 2550 C CA . ASN A 1 37 ? -2.895 -9.426 0.483 1.00 0.28 37 ASN A CA 5
ATOM 2551 C C . ASN A 1 37 ? -3.623 -9.087 -0.831 1.00 0.27 37 ASN A C 5
ATOM 2552 O O . ASN A 1 37 ? -3.030 -9.089 -1.893 1.00 0.30 37 ASN A O 5
ATOM 2563 N N . ARG A 1 38 ? -4.894 -8.779 -0.758 1.00 0.29 38 ARG A N 5
ATOM 2564 C CA . ARG A 1 38 ? -5.664 -8.420 -1.982 1.00 0.31 38 ARG A CA 5
ATOM 2565 C C . ARG A 1 38 ? -6.996 -7.753 -1.605 1.00 0.38 38 ARG A C 5
ATOM 2586 N N . ALA A 1 1 ? 11.233 -2.820 -7.003 1.00 1.01 1 ALA A N 6
ATOM 2587 C CA . ALA A 1 1 ? 11.531 -2.217 -5.668 1.00 1.00 1 ALA A CA 6
ATOM 2588 C C . ALA A 1 1 ? 11.097 -3.166 -4.542 1.00 0.87 1 ALA A C 6
ATOM 2589 O O . ALA A 1 1 ? 10.502 -4.198 -4.787 1.00 0.88 1 ALA A O 6
ATOM 2595 N N . GLY A 1 2 ? 11.388 -2.819 -3.313 1.00 0.90 2 GLY A N 6
ATOM 2596 C CA . GLY A 1 2 ? 10.992 -3.694 -2.166 1.00 0.90 2 GLY A CA 6
ATOM 2597 C C . GLY A 1 2 ? 9.466 -3.727 -2.051 1.00 0.80 2 GLY A C 6
ATOM 2598 O O . GLY A 1 2 ? 8.829 -2.710 -1.861 1.00 1.26 2 GLY A O 6
ATOM 2602 N N . CYS A 1 3 ? 8.877 -4.887 -2.169 1.00 0.51 3 CYS A N 6
ATOM 2603 C CA . CYS A 1 3 ? 7.389 -4.990 -2.071 1.00 0.41 3 CYS A CA 6
ATOM 2604 C C . CYS A 1 3 ? 6.983 -5.638 -0.741 1.00 0.35 3 CYS A C 6
ATOM 2605 O O . CYS A 1 3 ? 7.636 -6.539 -0.252 1.00 0.43 3 CYS A O 6
ATOM 2612 N N . ILE A 1 4 ? 5.900 -5.189 -0.160 1.00 0.30 4 ILE A N 6
ATOM 2613 C CA . ILE A 1 4 ? 5.434 -5.785 1.133 1.00 0.30 4 ILE A CA 6
ATOM 2614 C C . ILE A 1 4 ? 4.182 -6.638 0.884 1.00 0.32 4 ILE A C 6
ATOM 2615 O O . ILE A 1 4 ? 3.249 -6.210 0.223 1.00 0.40 4 ILE A O 6
ATOM 2631 N N . LYS A 1 5 ? 4.165 -7.847 1.386 1.00 0.35 5 LYS A N 6
ATOM 2632 C CA . LYS A 1 5 ? 2.991 -8.740 1.164 1.00 0.40 5 LYS A CA 6
ATOM 2633 C C . LYS A 1 5 ? 1.765 -8.278 1.971 1.00 0.36 5 LYS A C 6
ATOM 2634 O O . LYS A 1 5 ? 0.646 -8.352 1.491 1.00 0.43 5 LYS A O 6
ATOM 2653 N N . ASN A 1 6 ? 1.958 -7.824 3.189 1.00 0.31 6 ASN A N 6
ATOM 2654 C CA . ASN A 1 6 ? 0.793 -7.381 4.019 1.00 0.31 6 ASN A CA 6
ATOM 2655 C C . ASN A 1 6 ? 1.196 -6.280 5.015 1.00 0.33 6 ASN A C 6
ATOM 2656 O O . ASN A 1 6 ? 2.189 -6.394 5.704 1.00 0.40 6 ASN A O 6
ATOM 2667 N N . GLY A 1 7 ? 0.419 -5.223 5.103 1.00 0.35 7 GLY A N 6
ATOM 2668 C CA . GLY A 1 7 ? 0.736 -4.115 6.070 1.00 0.42 7 GLY A CA 6
ATOM 2669 C C . GLY A 1 7 ? 1.911 -3.270 5.568 1.00 0.41 7 GLY A C 6
ATOM 2670 O O . GLY A 1 7 ? 2.699 -2.774 6.348 1.00 0.59 7 GLY A O 6
ATOM 2674 N N . GLY A 1 8 ? 2.030 -3.093 4.277 1.00 0.29 8 GLY A N 6
ATOM 2675 C CA . GLY A 1 8 ? 3.161 -2.274 3.731 1.00 0.33 8 GLY A CA 6
ATOM 2676 C C . GLY A 1 8 ? 2.770 -0.792 3.685 1.00 0.32 8 GLY A C 6
ATOM 2677 O O . GLY A 1 8 ? 1.943 -0.328 4.454 1.00 0.45 8 GLY A O 6
ATOM 2681 N N . ARG A 1 9 ? 3.362 -0.046 2.790 1.00 0.32 9 ARG A N 6
ATOM 2682 C CA . ARG A 1 9 ? 3.038 1.408 2.680 1.00 0.30 9 ARG A CA 6
ATOM 2683 C C . ARG A 1 9 ? 2.991 1.825 1.203 1.00 0.31 9 ARG A C 6
ATOM 2684 O O . ARG A 1 9 ? 3.950 1.665 0.472 1.00 0.37 9 ARG A O 6
ATOM 2705 N N . CYS A 1 10 ? 1.879 2.342 0.754 1.00 0.28 10 CYS A N 6
ATOM 2706 C CA . CYS A 1 10 ? 1.764 2.753 -0.685 1.00 0.29 10 CYS A CA 6
ATOM 2707 C C . CYS A 1 10 ? 0.764 3.905 -0.858 1.00 0.27 10 CYS A C 6
ATOM 2708 O O . CYS A 1 10 ? 0.320 4.506 0.100 1.00 0.32 10 CYS A O 6
ATOM 2715 N N . ASN A 1 11 ? 0.400 4.202 -2.081 1.00 0.29 11 ASN A N 6
ATOM 2716 C CA . ASN A 1 11 ? -0.584 5.300 -2.348 1.00 0.30 11 ASN A CA 6
ATOM 2717 C C . ASN A 1 11 ? -1.531 4.880 -3.485 1.00 0.33 11 ASN A C 6
ATOM 2718 O O . ASN A 1 11 ? -1.199 4.030 -4.291 1.00 0.36 11 ASN A O 6
ATOM 2729 N N . ALA A 1 12 ? -2.697 5.475 -3.562 1.00 0.37 12 ALA A N 6
ATOM 2730 C CA . ALA A 1 12 ? -3.659 5.117 -4.656 1.00 0.44 12 ALA A CA 6
ATOM 2731 C C . ALA A 1 12 ? -2.983 5.295 -6.019 1.00 0.44 12 ALA A C 6
ATOM 2732 O O . ALA A 1 12 ? -2.966 4.400 -6.842 1.00 0.54 12 ALA A O 6
ATOM 2739 N N . SER A 1 13 ? -2.404 6.442 -6.248 1.00 0.44 13 SER A N 6
ATOM 2740 C CA . SER A 1 13 ? -1.698 6.695 -7.539 1.00 0.49 13 SER A CA 6
ATOM 2741 C C . SER A 1 13 ? -0.183 6.560 -7.335 1.00 0.50 13 SER A C 6
ATOM 2742 O O . SER A 1 13 ? 0.593 7.373 -7.798 1.00 0.62 13 SER A O 6
ATOM 2750 N N . ALA A 1 14 ? 0.240 5.536 -6.635 1.00 0.54 14 ALA A N 6
ATOM 2751 C CA . ALA A 1 14 ? 1.701 5.341 -6.387 1.00 0.61 14 ALA A CA 6
ATOM 2752 C C . ALA A 1 14 ? 2.367 4.632 -7.571 1.00 0.57 14 ALA A C 6
ATOM 2753 O O . ALA A 1 14 ? 1.921 3.590 -8.014 1.00 0.76 14 ALA A O 6
ATOM 2760 N N . GLY A 1 15 ? 3.439 5.186 -8.080 1.00 0.52 15 GLY A N 6
ATOM 2761 C CA . GLY A 1 15 ? 4.148 4.541 -9.227 1.00 0.59 15 GLY A CA 6
ATOM 2762 C C . GLY A 1 15 ? 5.181 3.546 -8.685 1.00 0.55 15 GLY A C 6
ATOM 2763 O O . GLY A 1 15 ? 4.903 2.367 -8.580 1.00 0.54 15 GLY A O 6
ATOM 2767 N N . PRO A 1 16 ? 6.347 4.055 -8.352 1.00 0.59 16 PRO A N 6
ATOM 2768 C CA . PRO A 1 16 ? 7.424 3.192 -7.811 1.00 0.62 16 PRO A CA 6
ATOM 2769 C C . PRO A 1 16 ? 7.083 2.558 -6.433 1.00 0.53 16 PRO A C 6
ATOM 2770 O O . PRO A 1 16 ? 7.493 1.440 -6.184 1.00 0.59 16 PRO A O 6
ATOM 2781 N N . PRO A 1 17 ? 6.349 3.252 -5.571 1.00 0.46 17 PRO A N 6
ATOM 2782 C CA . PRO A 1 17 ? 6.004 2.666 -4.250 1.00 0.45 17 PRO A CA 6
ATOM 2783 C C . PRO A 1 17 ? 4.765 1.759 -4.369 1.00 0.36 17 PRO A C 6
ATOM 2784 O O . PRO A 1 17 ? 3.722 2.023 -3.794 1.00 0.41 17 PRO A O 6
ATOM 2795 N N . TYR A 1 18 ? 4.878 0.687 -5.113 1.00 0.36 18 TYR A N 6
ATOM 2796 C CA . TYR A 1 18 ? 3.715 -0.245 -5.279 1.00 0.32 18 TYR A CA 6
ATOM 2797 C C . TYR A 1 18 ? 3.745 -1.358 -4.218 1.00 0.26 18 TYR A C 6
ATOM 2798 O O . TYR A 1 18 ? 4.745 -1.587 -3.562 1.00 0.33 18 TYR A O 6
ATOM 2816 N N . CYS A 1 19 ? 2.646 -2.044 -4.034 1.00 0.23 19 CYS A N 6
ATOM 2817 C CA . CYS A 1 19 ? 2.598 -3.133 -3.006 1.00 0.20 19 CYS A CA 6
ATOM 2818 C C . CYS A 1 19 ? 2.999 -4.483 -3.607 1.00 0.19 19 CYS A C 6
ATOM 2819 O O . CYS A 1 19 ? 3.152 -4.622 -4.802 1.00 0.25 19 CYS A O 6
ATOM 2826 N N . CYS A 1 20 ? 3.176 -5.480 -2.779 1.00 0.19 20 CYS A N 6
ATOM 2827 C CA . CYS A 1 20 ? 3.578 -6.830 -3.295 1.00 0.22 20 CYS A CA 6
ATOM 2828 C C . CYS A 1 20 ? 2.358 -7.708 -3.575 1.00 0.23 20 CYS A C 6
ATOM 2829 O O . CYS A 1 20 ? 2.322 -8.437 -4.543 1.00 0.31 20 CYS A O 6
ATOM 2836 N N . SER A 1 21 ? 1.361 -7.645 -2.738 1.00 0.25 21 SER A N 6
ATOM 2837 C CA . SER A 1 21 ? 0.143 -8.480 -2.962 1.00 0.32 21 SER A CA 6
ATOM 2838 C C . SER A 1 21 ? -0.822 -7.774 -3.924 1.00 0.34 21 SER A C 6
ATOM 2839 O O . SER A 1 21 ? -1.867 -8.297 -4.240 1.00 0.57 21 SER A O 6
ATOM 2847 N N . SER A 1 22 ? -0.462 -6.593 -4.390 1.00 0.29 22 SER A N 6
ATOM 2848 C CA . SER A 1 22 ? -1.321 -5.806 -5.339 1.00 0.32 22 SER A CA 6
ATOM 2849 C C . SER A 1 22 ? -2.393 -4.993 -4.601 1.00 0.28 22 SER A C 6
ATOM 2850 O O . SER A 1 22 ? -3.121 -4.245 -5.225 1.00 0.34 22 SER A O 6
ATOM 2858 N N . TYR A 1 23 ? -2.507 -5.097 -3.290 1.00 0.22 23 TYR A N 6
ATOM 2859 C CA . TYR A 1 23 ? -3.551 -4.269 -2.598 1.00 0.22 23 TYR A CA 6
ATOM 2860 C C . TYR A 1 23 ? -2.913 -3.047 -1.942 1.00 0.19 23 TYR A C 6
ATOM 2861 O O . TYR A 1 23 ? -1.764 -3.069 -1.541 1.00 0.21 23 TYR A O 6
ATOM 2879 N N . CYS A 1 24 ? -3.662 -1.989 -1.820 1.00 0.19 24 CYS A N 6
ATOM 2880 C CA . CYS A 1 24 ? -3.125 -0.748 -1.183 1.00 0.18 24 CYS A CA 6
ATOM 2881 C C . CYS A 1 24 ? -4.252 0.053 -0.513 1.00 0.18 24 CYS A C 6
ATOM 2882 O O . CYS A 1 24 ? -5.173 0.502 -1.165 1.00 0.29 24 CYS A O 6
ATOM 2889 N N . PHE A 1 25 ? -4.179 0.240 0.778 1.00 0.20 25 PHE A N 6
ATOM 2890 C CA . PHE A 1 25 ? -5.233 1.016 1.500 1.00 0.21 25 PHE A CA 6
ATOM 2891 C C . PHE A 1 25 ? -4.710 2.412 1.861 1.00 0.19 25 PHE A C 6
ATOM 2892 O O . PHE A 1 25 ? -4.067 2.592 2.879 1.00 0.23 25 PHE A O 6
ATOM 2909 N N . GLN A 1 26 ? -4.974 3.393 1.042 1.00 0.23 26 GLN A N 6
ATOM 2910 C CA . GLN A 1 26 ? -4.488 4.777 1.339 1.00 0.22 26 GLN A CA 6
ATOM 2911 C C . GLN A 1 26 ? -5.672 5.747 1.460 1.00 0.23 26 GLN A C 6
ATOM 2912 O O . GLN A 1 26 ? -6.664 5.617 0.769 1.00 0.29 26 GLN A O 6
ATOM 2926 N N . ILE A 1 27 ? -5.572 6.717 2.336 1.00 0.23 27 ILE A N 6
ATOM 2927 C CA . ILE A 1 27 ? -6.699 7.696 2.503 1.00 0.27 27 ILE A CA 6
ATOM 2928 C C . ILE A 1 27 ? -6.263 9.102 2.066 1.00 0.28 27 ILE A C 6
ATOM 2929 O O . ILE A 1 27 ? -5.097 9.358 1.814 1.00 0.30 27 ILE A O 6
ATOM 2945 N N . ALA A 1 28 ? -7.199 10.014 1.968 1.00 0.35 28 ALA A N 6
ATOM 2946 C CA . ALA A 1 28 ? -6.859 11.407 1.543 1.00 0.42 28 ALA A CA 6
ATOM 2947 C C . ALA A 1 28 ? -6.522 12.280 2.762 1.00 0.42 28 ALA A C 6
ATOM 2948 O O . ALA A 1 28 ? -6.956 12.014 3.867 1.00 0.52 28 ALA A O 6
ATOM 2955 N N . GLY A 1 29 ? -5.743 13.312 2.562 1.00 0.45 29 GLY A N 6
ATOM 2956 C CA . GLY A 1 29 ? -5.361 14.213 3.697 1.00 0.50 29 GLY A CA 6
ATOM 2957 C C . GLY A 1 29 ? -3.837 14.258 3.810 1.00 0.40 29 GLY A C 6
ATOM 2958 O O . GLY A 1 29 ? -3.247 15.305 3.989 1.00 0.46 29 GLY A O 6
ATOM 2962 N N . GLN A 1 30 ? -3.203 13.122 3.704 1.00 0.35 30 GLN A N 6
ATOM 2963 C CA . GLN A 1 30 ? -1.708 13.068 3.801 1.00 0.34 30 GLN A CA 6
ATOM 2964 C C . GLN A 1 30 ? -1.099 12.174 2.695 1.00 0.29 30 GLN A C 6
ATOM 2965 O O . GLN A 1 30 ? 0.109 12.065 2.588 1.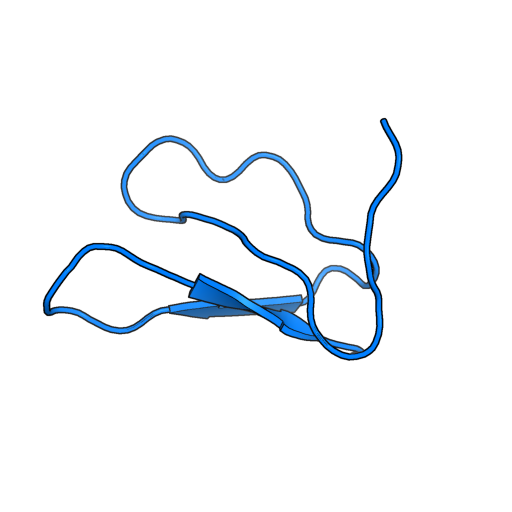00 0.37 30 GLN A O 6
ATOM 2979 N N . SER A 1 31 ? -1.917 11.530 1.884 1.00 0.25 31 SER A N 6
ATOM 2980 C CA . SER A 1 31 ? -1.385 10.639 0.798 1.00 0.26 31 SER A CA 6
ATOM 2981 C C . SER A 1 31 ? -0.602 9.470 1.405 1.00 0.24 31 SER A C 6
ATOM 2982 O O . SER A 1 31 ? 0.520 9.188 1.026 1.00 0.30 31 SER A O 6
ATOM 2990 N N . TYR A 1 32 ? -1.194 8.783 2.344 1.00 0.20 32 TYR A N 6
ATOM 2991 C CA . TYR A 1 32 ? -0.497 7.621 2.980 1.00 0.22 32 TYR A CA 6
ATOM 2992 C C . TYR A 1 32 ? -1.400 6.375 2.948 1.00 0.21 32 TYR A C 6
ATOM 2993 O O . TYR A 1 32 ? -2.573 6.436 3.276 1.00 0.23 32 TYR A O 6
ATOM 3011 N N . GLY A 1 33 ? -0.869 5.252 2.526 1.00 0.26 33 GLY A N 6
ATOM 3012 C CA . GLY A 1 33 ? -1.706 4.014 2.448 1.00 0.29 33 GLY A CA 6
ATOM 3013 C C . GLY A 1 33 ? -0.914 2.784 2.884 1.00 0.25 33 GLY A C 6
ATOM 3014 O O . GLY A 1 33 ? 0.282 2.845 3.110 1.00 0.33 33 GLY A O 6
ATOM 3018 N N . VAL A 1 34 ? -1.577 1.662 3.000 1.00 0.20 34 VAL A N 6
ATOM 3019 C CA . VAL A 1 34 ? -0.869 0.409 3.427 1.00 0.22 34 VAL A CA 6
ATOM 3020 C C . VAL A 1 34 ? -1.184 -0.740 2.465 1.00 0.20 34 VAL A C 6
ATOM 3021 O O . VAL A 1 34 ? -2.246 -0.801 1.882 1.00 0.24 34 VAL A O 6
ATOM 3034 N N . CYS A 1 35 ? -0.269 -1.650 2.280 1.00 0.20 35 CYS A N 6
ATOM 3035 C CA . CYS A 1 35 ? -0.532 -2.777 1.335 1.00 0.19 35 CYS A CA 6
ATOM 3036 C C . CYS A 1 35 ? -1.193 -3.960 2.034 1.00 0.17 35 CYS A C 6
ATOM 3037 O O . CYS A 1 35 ? -1.027 -4.191 3.217 1.00 0.20 35 CYS A O 6
ATOM 3044 N N . LYS A 1 36 ? -1.917 -4.722 1.272 1.00 0.17 36 LYS A N 6
ATOM 3045 C CA . LYS A 1 36 ? -2.606 -5.935 1.815 1.00 0.19 36 LYS A CA 6
ATOM 3046 C C . LYS A 1 36 ? -2.755 -6.995 0.712 1.00 0.19 36 LYS A C 6
ATOM 3047 O O . LYS A 1 36 ? -2.213 -6.852 -0.372 1.00 0.20 36 LYS A O 6
ATOM 3066 N N . ASN A 1 37 ? -3.487 -8.053 0.985 1.00 0.22 37 ASN A N 6
ATOM 3067 C CA . ASN A 1 37 ? -3.685 -9.136 -0.032 1.00 0.26 37 ASN A CA 6
ATOM 3068 C C . ASN A 1 37 ? -4.248 -8.570 -1.346 1.00 0.24 37 ASN A C 6
ATOM 3069 O O . ASN A 1 37 ? -3.516 -8.347 -2.285 1.00 0.30 37 ASN A O 6
ATOM 3080 N N . ARG A 1 38 ? -5.536 -8.338 -1.419 1.00 0.28 38 ARG A N 6
ATOM 3081 C CA . ARG A 1 38 ? -6.142 -7.793 -2.669 1.00 0.32 38 ARG A CA 6
ATOM 3082 C C . ARG A 1 38 ? -7.630 -7.464 -2.454 1.00 0.41 38 ARG A C 6
ATOM 3103 N N . ALA A 1 1 ? 11.942 -2.289 -6.217 1.00 1.17 1 ALA A N 7
ATOM 3104 C CA . ALA A 1 1 ? 12.792 -3.353 -5.593 1.00 1.06 1 ALA A CA 7
ATOM 3105 C C . ALA A 1 1 ? 12.222 -3.740 -4.222 1.00 0.90 1 ALA A C 7
ATOM 3106 O O . ALA A 1 1 ? 12.134 -2.921 -3.328 1.00 1.00 1 ALA A O 7
ATOM 3112 N N . GLY A 1 2 ? 11.816 -4.975 -4.056 1.00 0.77 2 GLY A N 7
ATOM 3113 C CA . GLY A 1 2 ? 11.230 -5.406 -2.748 1.00 0.69 2 GLY A CA 7
ATOM 3114 C C . GLY A 1 2 ? 9.727 -5.105 -2.743 1.00 0.58 2 GLY A C 7
ATOM 3115 O O . GLY A 1 2 ? 9.261 -4.230 -3.451 1.00 0.62 2 GLY A O 7
ATOM 3119 N N . CYS A 1 3 ? 8.962 -5.822 -1.959 1.00 0.56 3 CYS A N 7
ATOM 3120 C CA . CYS A 1 3 ? 7.484 -5.573 -1.915 1.00 0.49 3 CYS A CA 7
ATOM 3121 C C . CYS A 1 3 ? 6.885 -6.101 -0.603 1.00 0.49 3 CYS A C 7
ATOM 3122 O O . CYS A 1 3 ? 7.370 -7.057 -0.032 1.00 0.59 3 CYS A O 7
ATOM 3129 N N . ILE A 1 4 ? 5.832 -5.489 -0.126 1.00 0.45 4 ILE A N 7
ATOM 3130 C CA . ILE A 1 4 ? 5.204 -5.963 1.146 1.00 0.46 4 ILE A CA 7
ATOM 3131 C C . ILE A 1 4 ? 3.859 -6.638 0.848 1.00 0.44 4 ILE A C 7
ATOM 3132 O O . ILE A 1 4 ? 2.972 -6.044 0.260 1.00 0.60 4 ILE A O 7
ATOM 3148 N N . LYS A 1 5 ? 3.708 -7.877 1.243 1.00 0.38 5 LYS A N 7
ATOM 3149 C CA . LYS A 1 5 ? 2.430 -8.603 0.984 1.00 0.41 5 LYS A CA 7
ATOM 3150 C C . LYS A 1 5 ? 1.277 -7.997 1.801 1.00 0.41 5 LYS A C 7
ATOM 3151 O O . LYS A 1 5 ? 0.213 -7.727 1.278 1.00 0.57 5 LYS A O 7
ATOM 3170 N N . ASN A 1 6 ? 1.474 -7.788 3.079 1.00 0.34 6 ASN A N 7
ATOM 3171 C CA . ASN A 1 6 ? 0.378 -7.212 3.920 1.00 0.37 6 ASN A CA 7
ATOM 3172 C C . ASN A 1 6 ? 0.939 -6.258 4.986 1.00 0.32 6 ASN A C 7
ATOM 3173 O O . ASN A 1 6 ? 1.833 -6.604 5.732 1.00 0.42 6 ASN A O 7
ATOM 3184 N N . GLY A 1 7 ? 0.410 -5.061 5.061 1.00 0.31 7 GLY A N 7
ATOM 3185 C CA . GLY A 1 7 ? 0.894 -4.074 6.081 1.00 0.38 7 GLY A CA 7
ATOM 3186 C C . GLY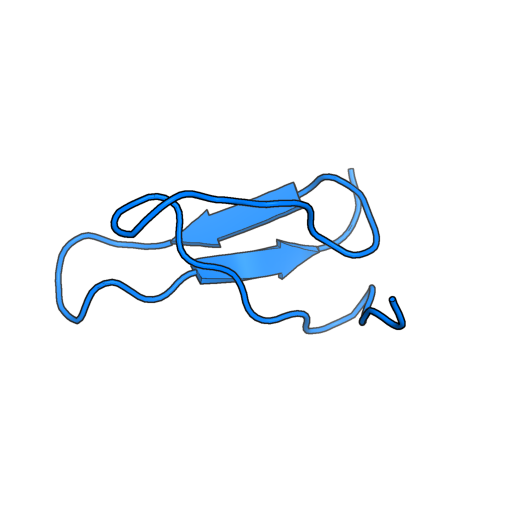 A 1 7 ? 2.026 -3.214 5.506 1.00 0.37 7 GLY A C 7
ATOM 3187 O O . GLY A 1 7 ? 2.837 -2.681 6.238 1.00 0.57 7 GLY A O 7
ATOM 3191 N N . GLY A 1 8 ? 2.090 -3.067 4.205 1.00 0.31 8 GLY A N 7
ATOM 3192 C CA . GLY A 1 8 ? 3.177 -2.237 3.594 1.00 0.37 8 GLY A CA 7
ATOM 3193 C C . GLY A 1 8 ? 2.776 -0.760 3.585 1.00 0.32 8 GLY A C 7
ATOM 3194 O O . GLY A 1 8 ? 2.001 -0.309 4.411 1.00 0.32 8 GLY A O 7
ATOM 3198 N N . ARG A 1 9 ? 3.301 0.000 2.659 1.00 0.36 9 ARG A N 7
ATOM 3199 C CA . ARG A 1 9 ? 2.958 1.449 2.590 1.00 0.34 9 ARG A CA 7
ATOM 3200 C C . ARG A 1 9 ? 2.816 1.898 1.129 1.00 0.33 9 ARG A C 7
ATOM 3201 O O . ARG A 1 9 ? 3.681 1.649 0.313 1.00 0.41 9 ARG A O 7
ATOM 3222 N N . CYS A 1 10 ? 1.739 2.561 0.792 1.00 0.29 10 CYS A N 7
ATOM 3223 C CA . CYS A 1 10 ? 1.563 3.030 -0.622 1.00 0.29 10 CYS A CA 7
ATOM 3224 C C . CYS A 1 10 ? 0.700 4.293 -0.681 1.00 0.27 10 CYS A C 7
ATOM 3225 O O . CYS A 1 10 ? 0.264 4.812 0.331 1.00 0.30 10 CYS A O 7
ATOM 3232 N N . ASN A 1 11 ? 0.448 4.782 -1.867 1.00 0.30 11 ASN A N 7
ATOM 3233 C CA . ASN A 1 11 ? -0.391 6.009 -2.024 1.00 0.33 11 ASN A CA 7
ATOM 3234 C C . ASN A 1 11 ? -0.821 6.189 -3.492 1.00 0.39 11 ASN A C 7
ATOM 3235 O O . ASN A 1 11 ? -0.640 5.309 -4.315 1.00 0.48 11 ASN A O 7
ATOM 3246 N N . ALA A 1 12 ? -1.388 7.321 -3.824 1.00 0.46 12 ALA A N 7
ATOM 3247 C CA . ALA A 1 12 ? -1.834 7.567 -5.231 1.00 0.57 12 ALA A CA 7
ATOM 3248 C C . ALA A 1 12 ? -0.654 8.048 -6.091 1.00 0.61 12 ALA A C 7
ATOM 3249 O O . ALA A 1 12 ? -0.664 9.133 -6.644 1.00 0.76 12 ALA A O 7
ATOM 3256 N N . SER A 1 13 ? 0.368 7.243 -6.206 1.00 0.55 13 SER A N 7
ATOM 3257 C CA . SER A 1 13 ? 1.557 7.635 -7.033 1.00 0.64 13 SER A CA 7
ATOM 3258 C C . SER A 1 13 ? 2.149 6.402 -7.729 1.00 0.60 13 SER A C 7
ATOM 3259 O O . SER A 1 13 ? 2.335 5.367 -7.116 1.00 0.82 13 SER A O 7
ATOM 3267 N N . ALA A 1 14 ? 2.445 6.502 -9.001 1.00 0.69 14 ALA A N 7
ATOM 3268 C CA . ALA A 1 14 ? 3.023 5.329 -9.730 1.00 0.71 14 ALA A CA 7
ATOM 3269 C C . ALA A 1 14 ? 4.559 5.365 -9.684 1.00 0.66 14 ALA A C 7
ATOM 3270 O O . ALA A 1 14 ? 5.189 6.188 -10.321 1.00 1.11 14 ALA A O 7
ATOM 3277 N N . GLY A 1 15 ? 5.164 4.476 -8.934 1.00 0.75 15 GLY A N 7
ATOM 3278 C CA . GLY A 1 15 ? 6.658 4.454 -8.847 1.00 0.78 15 GLY A CA 7
ATOM 3279 C C . GLY A 1 15 ? 7.106 3.490 -7.740 1.00 0.55 15 GLY A C 7
ATOM 3280 O O . GLY A 1 15 ? 6.697 2.346 -7.718 1.00 0.48 15 GLY A O 7
ATOM 3284 N N . PRO A 1 16 ? 7.945 3.983 -6.854 1.00 0.57 16 PRO A N 7
ATOM 3285 C CA . PRO A 1 16 ? 8.460 3.148 -5.737 1.00 0.55 16 PRO A CA 7
ATOM 3286 C C . PRO A 1 16 ? 7.376 2.709 -4.712 1.00 0.54 16 PRO A C 7
ATOM 3287 O O . PRO A 1 16 ? 7.509 1.646 -4.137 1.00 0.55 16 PRO A O 7
ATOM 3298 N N . PRO A 1 17 ? 6.346 3.512 -4.483 1.00 0.64 17 PRO A N 7
ATOM 3299 C CA . PRO A 1 17 ? 5.304 3.122 -3.488 1.00 0.73 17 PRO A CA 7
ATOM 3300 C C . PRO A 1 17 ? 4.331 2.072 -4.060 1.00 0.63 17 PRO A C 7
ATOM 3301 O O . PRO A 1 17 ? 3.132 2.283 -4.110 1.00 0.82 17 PRO A O 7
ATOM 3312 N N . TYR A 1 18 ? 4.828 0.932 -4.467 1.00 0.42 18 TYR A N 7
ATOM 3313 C CA . TYR A 1 18 ? 3.918 -0.125 -5.013 1.00 0.36 18 TYR A CA 7
ATOM 3314 C C . TYR A 1 18 ? 3.791 -1.292 -4.019 1.00 0.28 18 TYR A C 7
ATOM 3315 O O . TYR A 1 18 ? 4.716 -1.615 -3.296 1.00 0.30 18 TYR A O 7
ATOM 3333 N N . CYS A 1 19 ? 2.641 -1.915 -3.968 1.00 0.28 19 CYS A N 7
ATOM 3334 C CA . CYS A 1 19 ? 2.440 -3.052 -3.016 1.00 0.23 19 CYS A CA 7
ATOM 3335 C C . CYS A 1 19 ? 2.815 -4.381 -3.682 1.00 0.19 19 CYS A C 7
ATOM 3336 O O . CYS A 1 19 ? 3.069 -4.440 -4.868 1.00 0.27 19 CYS A O 7
ATOM 3343 N N . CYS A 1 20 ? 2.875 -5.446 -2.926 1.00 0.20 20 CYS A N 7
ATOM 3344 C CA . CYS A 1 20 ? 3.265 -6.767 -3.526 1.00 0.23 20 CYS A CA 7
ATOM 3345 C C . CYS A 1 20 ? 2.056 -7.574 -4.005 1.00 0.22 20 CYS A C 7
ATOM 3346 O O . CYS A 1 20 ? 2.061 -8.119 -5.088 1.00 0.34 20 CYS A O 7
ATOM 3353 N N . SER A 1 21 ? 1.039 -7.688 -3.198 1.00 0.22 21 SER A N 7
ATOM 3354 C CA . SER A 1 21 ? -0.152 -8.508 -3.600 1.00 0.30 21 SER A CA 7
ATOM 3355 C C . SER A 1 21 ? -1.185 -7.687 -4.386 1.00 0.30 21 SER A C 7
ATOM 3356 O O . SER A 1 21 ? -2.272 -8.161 -4.631 1.00 0.39 21 SER A O 7
ATOM 3364 N N . SER A 1 22 ? -0.846 -6.476 -4.787 1.00 0.27 22 SER A N 7
ATOM 3365 C CA . SER A 1 22 ? -1.784 -5.594 -5.577 1.00 0.29 22 SER A CA 7
ATOM 3366 C C . SER A 1 22 ? -2.752 -4.814 -4.672 1.00 0.26 22 SER A C 7
ATOM 3367 O O . SER A 1 22 ? -3.497 -3.982 -5.153 1.00 0.31 22 SER A O 7
ATOM 3375 N N . TYR A 1 23 ? -2.762 -5.037 -3.374 1.00 0.22 23 TYR A N 7
ATOM 3376 C CA . TYR A 1 23 ? -3.714 -4.244 -2.527 1.00 0.21 23 TYR A CA 7
ATOM 3377 C C . TYR A 1 23 ? -3.014 -3.028 -1.919 1.00 0.20 23 TYR A C 7
ATOM 3378 O O . TYR A 1 23 ? -1.848 -3.070 -1.574 1.00 0.22 23 TYR A O 7
ATOM 3396 N N . CYS A 1 24 ? -3.738 -1.957 -1.771 1.00 0.19 24 CYS A N 7
ATOM 3397 C CA . CYS A 1 24 ? -3.159 -0.714 -1.171 1.00 0.20 24 CYS A CA 7
ATOM 3398 C C . CYS A 1 24 ? -4.254 0.091 -0.460 1.00 0.18 24 CYS A C 7
ATOM 3399 O O . CYS A 1 24 ? -5.149 0.623 -1.087 1.00 0.23 24 CYS A O 7
ATOM 3406 N N . PHE A 1 25 ? -4.190 0.177 0.841 1.00 0.19 25 PHE A N 7
ATOM 3407 C CA . PHE A 1 25 ? -5.221 0.938 1.607 1.00 0.19 25 PHE A CA 7
ATOM 3408 C C . PHE A 1 25 ? -4.694 2.334 1.970 1.00 0.18 25 PHE A C 7
ATOM 3409 O O . PHE A 1 25 ? -4.151 2.543 3.039 1.00 0.27 25 PHE A O 7
ATOM 3426 N N . GLN A 1 26 ? -4.851 3.285 1.087 1.00 0.17 26 GLN A N 7
ATOM 3427 C CA . GLN A 1 26 ? -4.363 4.672 1.366 1.00 0.18 26 GLN A CA 7
ATOM 3428 C C . GLN A 1 26 ? -5.539 5.660 1.345 1.00 0.23 26 GLN A C 7
ATOM 3429 O O . GLN A 1 26 ? -6.507 5.468 0.634 1.00 0.30 26 GLN A O 7
ATOM 3443 N N . ILE A 1 27 ? -5.461 6.716 2.115 1.00 0.26 27 ILE A N 7
ATOM 3444 C CA . ILE A 1 27 ? -6.586 7.714 2.132 1.00 0.34 27 ILE A CA 7
ATOM 3445 C C . ILE A 1 27 ? -6.169 9.026 1.449 1.00 0.3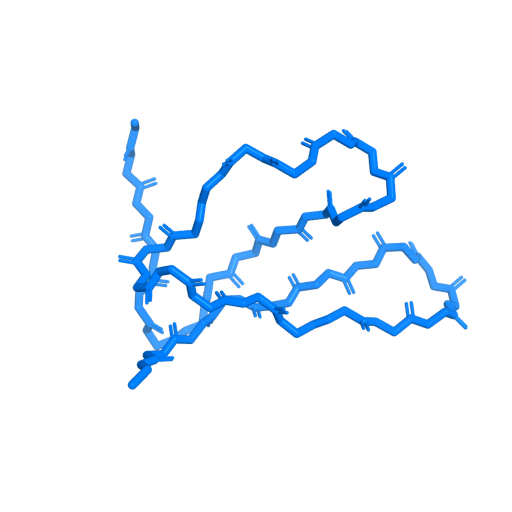6 27 ILE A C 7
ATOM 3446 O O . ILE A 1 27 ? -5.001 9.274 1.208 1.00 0.33 27 ILE A O 7
ATOM 3462 N N . ALA A 1 28 ? -7.127 9.864 1.133 1.00 0.44 28 ALA A N 7
ATOM 3463 C CA . ALA A 1 28 ? -6.813 11.164 0.460 1.00 0.49 28 ALA A CA 7
ATOM 3464 C C . ALA A 1 28 ? -6.516 12.261 1.494 1.00 0.52 28 ALA A C 7
ATOM 3465 O O . ALA A 1 28 ? -7.274 12.482 2.420 1.00 0.69 28 ALA A O 7
ATOM 3472 N N . GLY A 1 29 ? -5.413 12.949 1.335 1.00 0.55 29 GLY A N 7
ATOM 3473 C CA . GLY A 1 29 ? -5.049 14.039 2.295 1.00 0.59 29 GLY A CA 7
ATOM 3474 C C . GLY A 1 29 ? -3.526 14.140 2.381 1.00 0.47 29 GLY A C 7
ATOM 3475 O O . GLY A 1 29 ? -2.950 15.185 2.160 1.00 0.50 29 GLY A O 7
ATOM 3479 N N . GLN A 1 30 ? -2.876 13.052 2.697 1.00 0.45 30 GLN A N 7
ATOM 3480 C CA . GLN A 1 30 ? -1.384 13.062 2.797 1.00 0.41 30 GLN A CA 7
ATOM 3481 C C . GLN A 1 30 ? -0.750 12.021 1.853 1.00 0.36 30 GLN A C 7
ATOM 3482 O O . GLN A 1 30 ? 0.456 11.880 1.810 1.00 0.45 30 GLN A O 7
ATOM 3496 N N . SER A 1 31 ? -1.551 11.285 1.104 1.00 0.29 31 SER A N 7
ATOM 3497 C CA . SER A 1 31 ? -1.000 10.247 0.171 1.00 0.27 31 SER A CA 7
ATOM 3498 C C . SER A 1 31 ? -0.278 9.155 0.967 1.00 0.25 31 SER A C 7
ATOM 3499 O O . SER A 1 31 ? 0.873 8.847 0.727 1.00 0.32 31 SER A O 7
ATOM 3507 N N . TYR A 1 32 ? -0.956 8.568 1.915 1.00 0.23 32 TYR A N 7
ATOM 3508 C CA . TYR A 1 32 ? -0.324 7.489 2.736 1.00 0.25 32 TYR A CA 7
ATOM 3509 C C . TYR A 1 32 ? -1.320 6.345 2.986 1.00 0.21 32 TYR A C 7
ATOM 3510 O O . TYR A 1 32 ? -2.493 6.570 3.237 1.00 0.23 32 TYR A O 7
ATOM 3528 N N . GLY A 1 33 ? -0.865 5.119 2.900 1.00 0.22 33 GLY A N 7
ATOM 3529 C CA . GLY A 1 33 ? -1.785 3.960 3.117 1.00 0.22 33 GLY A CA 7
ATOM 3530 C C . GLY A 1 33 ? -0.999 2.694 3.463 1.00 0.22 33 GLY A C 7
ATOM 3531 O O . GLY A 1 33 ? 0.182 2.744 3.779 1.00 0.26 33 GLY A O 7
ATOM 3535 N N . VAL A 1 34 ? -1.648 1.557 3.404 1.00 0.21 34 VAL A N 7
ATOM 3536 C CA . VAL A 1 34 ? -0.952 0.270 3.729 1.00 0.23 34 VAL A CA 7
ATOM 3537 C C . VAL A 1 34 ? -1.253 -0.782 2.656 1.00 0.21 34 VAL A C 7
ATOM 3538 O O . VAL A 1 34 ? -2.343 -0.839 2.123 1.00 0.27 34 VAL A O 7
ATOM 3551 N N . CYS A 1 35 ? -0.305 -1.616 2.327 1.00 0.22 35 CYS A N 7
ATOM 3552 C CA . CYS A 1 35 ? -0.565 -2.655 1.282 1.00 0.24 35 CYS A CA 7
ATOM 3553 C C . CYS A 1 35 ? -1.136 -3.926 1.910 1.00 0.22 35 CYS A C 7
ATOM 3554 O O . CYS A 1 35 ? -0.955 -4.198 3.084 1.00 0.25 35 CYS A O 7
ATOM 3561 N N . LYS A 1 36 ? -1.823 -4.696 1.118 1.00 0.22 36 LYS A N 7
ATOM 3562 C CA . LYS A 1 36 ? -2.443 -5.964 1.617 1.00 0.24 36 LYS A CA 7
ATOM 3563 C C . LYS A 1 36 ? -2.557 -7.009 0.490 1.00 0.24 36 LYS A C 7
ATOM 3564 O O . LYS A 1 36 ? -1.960 -6.868 -0.571 1.00 0.26 36 LYS A O 7
ATOM 3583 N N . ASN A 1 37 ? -3.310 -8.057 0.723 1.00 0.27 37 ASN A N 7
ATOM 3584 C CA . ASN A 1 37 ? -3.477 -9.137 -0.305 1.00 0.30 37 ASN A CA 7
ATOM 3585 C C . ASN A 1 37 ? -4.274 -8.634 -1.525 1.00 0.29 37 ASN A C 7
ATOM 3586 O O . ASN A 1 37 ? -3.705 -8.145 -2.478 1.00 0.36 37 ASN A O 7
ATOM 3597 N N . ARG A 1 38 ? -5.579 -8.748 -1.518 1.00 0.37 38 ARG A N 7
ATOM 3598 C CA . ARG A 1 38 ? -6.369 -8.281 -2.687 1.00 0.41 38 ARG A CA 7
ATOM 3599 C C . ARG A 1 38 ? -7.779 -7.842 -2.278 1.00 0.50 38 ARG A C 7
ATOM 3620 N N . ALA A 1 1 ? 10.560 -6.214 -6.899 1.00 3.47 1 ALA A N 8
ATOM 3621 C CA . ALA A 1 1 ? 11.181 -5.386 -5.812 1.00 3.09 1 ALA A CA 8
ATOM 3622 C C . ALA A 1 1 ? 10.704 -5.851 -4.425 1.00 2.47 1 ALA A C 8
ATOM 3623 O O . ALA A 1 1 ? 9.790 -6.643 -4.312 1.00 2.38 1 ALA A O 8
ATOM 3629 N N . GLY A 1 2 ? 11.323 -5.363 -3.373 1.00 2.30 2 GLY A N 8
ATOM 3630 C CA . GLY A 1 2 ? 10.915 -5.774 -1.991 1.00 1.93 2 GLY A CA 8
ATOM 3631 C C . GLY A 1 2 ? 9.532 -5.203 -1.665 1.00 1.47 2 GLY A C 8
ATOM 3632 O O . GLY A 1 2 ? 9.349 -4.004 -1.581 1.00 1.65 2 GLY A O 8
ATOM 3636 N N . CYS A 1 3 ? 8.559 -6.056 -1.476 1.00 1.09 3 CYS A N 8
ATOM 3637 C CA . CYS A 1 3 ? 7.179 -5.574 -1.149 1.00 0.77 3 CYS A CA 8
ATOM 3638 C C . CYS A 1 3 ? 6.669 -6.246 0.130 1.00 0.60 3 CYS A C 8
ATOM 3639 O O . CYS A 1 3 ? 7.228 -7.220 0.594 1.00 0.68 3 CYS A O 8
ATOM 3646 N N . ILE A 1 4 ? 5.609 -5.732 0.701 1.00 0.51 4 ILE A N 8
ATOM 3647 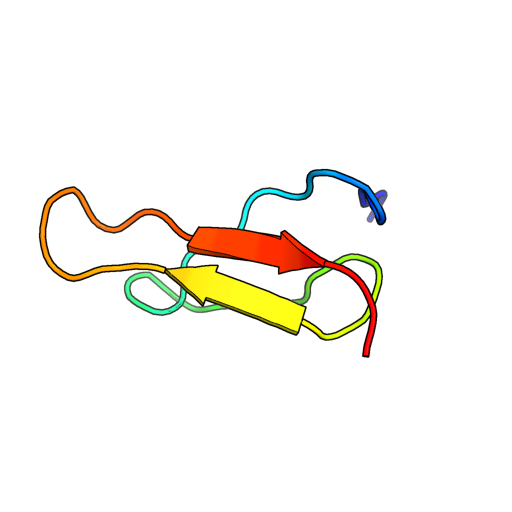C CA . ILE A 1 4 ? 5.053 -6.340 1.953 1.00 0.46 4 ILE A CA 8
ATOM 3648 C C . ILE A 1 4 ? 3.750 -7.094 1.647 1.00 0.42 4 ILE A C 8
ATOM 3649 O O . ILE A 1 4 ? 2.814 -6.532 1.105 1.00 0.49 4 ILE A O 8
ATOM 3665 N N . LYS A 1 5 ? 3.683 -8.361 1.985 1.00 0.40 5 LYS A N 8
ATOM 3666 C CA . LYS A 1 5 ? 2.443 -9.156 1.714 1.00 0.40 5 LYS A CA 8
ATOM 3667 C C . LYS A 1 5 ? 1.217 -8.474 2.340 1.00 0.38 5 LYS A C 8
ATOM 3668 O O . LYS A 1 5 ? 0.177 -8.359 1.719 1.00 0.43 5 LYS A O 8
ATOM 3687 N N . ASN A 1 6 ? 1.333 -8.025 3.565 1.00 0.36 6 ASN A N 8
ATOM 3688 C CA . ASN A 1 6 ? 0.180 -7.351 4.233 1.00 0.38 6 ASN A CA 8
ATOM 3689 C C . ASN A 1 6 ? 0.670 -6.313 5.254 1.00 0.38 6 ASN A C 8
ATOM 3690 O O . ASN A 1 6 ? 1.465 -6.615 6.121 1.00 0.49 6 ASN A O 8
ATOM 3701 N N . GLY A 1 7 ? 0.195 -5.094 5.159 1.00 0.35 7 GLY A N 8
ATOM 3702 C CA . GLY A 1 7 ? 0.627 -4.037 6.129 1.00 0.39 7 GLY A CA 8
ATOM 3703 C C . GLY A 1 7 ? 1.823 -3.258 5.574 1.00 0.38 7 GLY A C 8
ATOM 3704 O O . GLY A 1 7 ? 2.665 -2.800 6.318 1.00 0.61 7 GLY A O 8
ATOM 3708 N N . GLY A 1 8 ? 1.901 -3.089 4.278 1.00 0.32 8 GLY A N 8
ATOM 3709 C CA . GLY A 1 8 ? 3.046 -2.324 3.691 1.00 0.33 8 GLY A CA 8
ATOM 3710 C C . GLY A 1 8 ? 2.707 -0.831 3.676 1.00 0.32 8 GLY A C 8
ATOM 3711 O O . GLY A 1 8 ? 1.885 -0.368 4.440 1.00 0.47 8 GLY A O 8
ATOM 3715 N N . ARG A 1 9 ? 3.330 -0.077 2.812 1.00 0.37 9 ARG A N 8
ATOM 3716 C CA . ARG A 1 9 ? 3.041 1.387 2.748 1.00 0.36 9 ARG A CA 8
ATOM 3717 C C . ARG A 1 9 ? 2.954 1.850 1.288 1.00 0.37 9 ARG A C 8
ATOM 3718 O O . ARG A 1 9 ? 3.882 1.678 0.522 1.00 0.42 9 ARG A O 8
ATOM 3739 N N . CYS A 1 10 ? 1.852 2.433 0.894 1.00 0.34 10 CYS A N 8
ATOM 3740 C CA . CYS A 1 10 ? 1.727 2.908 -0.526 1.00 0.34 10 CYS A CA 8
ATOM 3741 C C . CYS A 1 10 ? 0.788 4.113 -0.635 1.00 0.34 10 CYS A C 8
ATOM 3742 O O . CYS A 1 10 ? 0.180 4.536 0.331 1.00 0.37 10 CYS A O 8
ATOM 3749 N N . ASN A 1 11 ? 0.668 4.657 -1.821 1.00 0.34 11 ASN A N 8
ATOM 3750 C CA . ASN A 1 11 ? -0.231 5.837 -2.037 1.00 0.36 11 ASN A CA 8
ATOM 3751 C C . ASN A 1 11 ? -0.411 6.108 -3.543 1.00 0.33 11 ASN A C 8
ATOM 3752 O O . ASN A 1 11 ? 0.238 5.497 -4.370 1.00 0.40 11 ASN A O 8
ATOM 3763 N N . ALA A 1 12 ? -1.293 7.014 -3.896 1.00 0.35 12 ALA A N 8
ATOM 3764 C CA . ALA A 1 12 ? -1.531 7.329 -5.346 1.00 0.41 12 ALA A CA 8
ATOM 3765 C C . ALA A 1 12 ? -0.232 7.766 -6.046 1.00 0.42 12 ALA A C 8
ATOM 3766 O O . ALA A 1 12 ? 0.070 7.328 -7.141 1.00 0.51 12 ALA A O 8
ATOM 3773 N N . SER A 1 13 ? 0.535 8.621 -5.425 1.00 0.44 13 SER A N 8
ATOM 3774 C CA . SER A 1 13 ? 1.812 9.083 -6.057 1.00 0.56 13 SER A CA 8
ATOM 3775 C C . SER A 1 13 ? 2.951 8.129 -5.675 1.00 0.52 13 SER A C 8
ATOM 3776 O O . SER A 1 13 ? 3.706 8.379 -4.753 1.00 0.57 13 SER A O 8
ATOM 3784 N N . ALA A 1 14 ? 3.066 7.023 -6.367 1.00 0.54 14 ALA A N 8
ATOM 3785 C CA . ALA A 1 14 ? 4.140 6.037 -6.039 1.00 0.59 14 ALA A CA 8
ATOM 3786 C C . ALA A 1 14 ? 4.929 5.637 -7.303 1.00 0.69 14 ALA A C 8
ATOM 3787 O O . ALA A 1 14 ? 6.077 6.004 -7.463 1.00 0.83 14 ALA A O 8
ATOM 3794 N N . GLY A 1 15 ? 4.328 4.884 -8.196 1.00 0.70 15 GLY A N 8
ATOM 3795 C CA . GLY A 1 15 ? 5.048 4.462 -9.440 1.00 0.84 15 GLY A CA 8
ATOM 3796 C C . GLY A 1 15 ? 5.694 3.083 -9.231 1.00 0.84 15 GLY A C 8
ATOM 3797 O O . GLY A 1 15 ? 4.999 2.090 -9.129 1.00 0.80 15 GLY A O 8
ATOM 3801 N N . PRO A 1 16 ? 7.010 3.062 -9.182 1.00 0.93 16 PRO A N 8
ATOM 3802 C CA . PRO A 1 16 ? 7.752 1.787 -8.991 1.00 0.98 16 PRO A CA 8
ATOM 3803 C C . PRO A 1 16 ? 7.505 1.109 -7.615 1.00 0.84 16 PRO A C 8
ATOM 3804 O O . PRO A 1 16 ? 7.511 -0.107 -7.548 1.00 0.86 16 PRO A O 8
ATOM 3815 N N . PRO A 1 17 ? 7.297 1.874 -6.552 1.00 0.76 17 PRO A N 8
ATOM 3816 C CA . PRO A 1 17 ? 7.057 1.246 -5.224 1.00 0.68 17 PRO A CA 8
ATOM 3817 C C . PRO A 1 17 ? 5.620 0.695 -5.137 1.00 0.54 17 PRO A C 8
ATOM 3818 O O . PRO A 1 17 ? 4.755 1.282 -4.511 1.00 0.68 17 PRO A O 8
ATOM 3829 N N . TYR A 1 18 ? 5.362 -0.424 -5.763 1.00 0.52 18 TYR A N 8
ATOM 3830 C CA . TYR A 1 18 ? 3.979 -1.012 -5.719 1.00 0.42 18 TYR A CA 8
ATOM 3831 C C . TYR A 1 18 ? 3.823 -1.962 -4.515 1.00 0.35 18 TYR A C 8
ATOM 3832 O O . TYR A 1 18 ? 4.769 -2.235 -3.799 1.00 0.47 18 TYR A O 8
ATOM 3850 N N . CYS A 1 19 ? 2.630 -2.453 -4.273 1.00 0.28 19 CYS A N 8
ATOM 3851 C CA . CYS A 1 19 ? 2.413 -3.367 -3.102 1.00 0.32 19 CYS A CA 8
ATOM 3852 C C . CYS A 1 19 ? 2.943 -4.777 -3.404 1.00 0.34 19 CYS A C 8
ATOM 3853 O O . CYS A 1 19 ? 3.520 -5.017 -4.441 1.00 0.37 19 CYS A O 8
ATOM 3860 N N . CYS A 1 20 ? 2.805 -5.704 -2.490 1.00 0.37 20 CYS A N 8
ATOM 3861 C CA . CYS A 1 20 ? 3.370 -7.073 -2.730 1.00 0.43 20 CYS A CA 8
ATOM 3862 C C . CYS A 1 20 ? 2.384 -8.011 -3.431 1.00 0.42 20 CYS A C 8
ATOM 3863 O O . CYS A 1 20 ? 2.779 -8.821 -4.243 1.00 0.52 20 CYS A O 8
ATOM 3870 N N . SER A 1 21 ? 1.118 -7.929 -3.125 1.00 0.36 21 SER A N 8
ATOM 3871 C CA . SER A 1 21 ? 0.140 -8.847 -3.792 1.00 0.43 21 SER A CA 8
ATOM 3872 C C . SER A 1 21 ? -0.754 -8.067 -4.761 1.00 0.45 21 SER A C 8
ATOM 3873 O O . SER A 1 21 ? -0.577 -8.131 -5.962 1.00 0.56 21 SER A O 8
ATOM 3881 N N . SER A 1 22 ? -1.708 -7.324 -4.253 1.00 0.37 22 SER A N 8
ATOM 3882 C CA . SER A 1 22 ? -2.604 -6.538 -5.151 1.00 0.41 22 SER A CA 8
ATOM 3883 C C . SER A 1 22 ? -3.497 -5.557 -4.367 1.00 0.34 22 SER A C 8
ATOM 3884 O O . SER A 1 22 ? -4.566 -5.188 -4.826 1.00 0.37 22 SER A O 8
ATOM 3892 N N . TYR A 1 23 ? -3.094 -5.125 -3.195 1.00 0.29 23 TYR A N 8
ATOM 3893 C CA . TYR A 1 23 ? -3.952 -4.173 -2.442 1.00 0.25 23 TYR A CA 8
ATOM 3894 C C . TYR A 1 23 ? -3.144 -3.020 -1.844 1.00 0.22 23 TYR A C 8
ATOM 3895 O O . TYR A 1 23 ? -1.987 -3.161 -1.487 1.00 0.24 23 TYR A O 8
ATOM 3913 N N . CYS A 1 24 ? -3.781 -1.892 -1.713 1.00 0.21 24 CYS A N 8
ATOM 3914 C CA . CYS A 1 24 ? -3.126 -0.687 -1.123 1.00 0.21 24 CYS A CA 8
ATOM 3915 C C . CYS A 1 24 ? -4.195 0.168 -0.432 1.00 0.19 24 CYS A C 8
ATOM 3916 O O . CYS A 1 24 ? -4.997 0.811 -1.079 1.00 0.23 24 CYS A O 8
ATOM 3923 N N . PHE A 1 25 ? -4.224 0.164 0.872 1.00 0.19 25 PHE A N 8
ATOM 3924 C CA . PHE A 1 25 ? -5.253 0.957 1.608 1.00 0.22 25 PHE A CA 8
ATOM 3925 C C . PHE A 1 25 ? -4.718 2.354 1.930 1.00 0.21 25 PHE A C 8
ATOM 3926 O O . PHE A 1 25 ? -4.111 2.568 2.962 1.00 0.27 25 PHE A O 8
ATOM 3943 N N . GLN A 1 26 ? -4.934 3.300 1.058 1.00 0.22 26 GLN A N 8
ATOM 3944 C CA . GLN A 1 26 ? -4.436 4.687 1.307 1.00 0.22 26 GLN A CA 8
ATOM 3945 C C . GLN A 1 26 ? -5.613 5.673 1.346 1.00 0.24 26 GLN A C 8
ATOM 3946 O O . GLN A 1 26 ? -6.604 5.495 0.664 1.00 0.30 26 GLN A O 8
ATOM 3960 N N . ILE A 1 27 ? -5.510 6.713 2.137 1.00 0.25 27 ILE A N 8
ATOM 3961 C CA . ILE A 1 27 ? -6.632 7.709 2.219 1.00 0.30 27 ILE A CA 8
ATOM 3962 C C . ILE A 1 27 ? -6.203 9.073 1.657 1.00 0.33 27 ILE A C 8
ATOM 3963 O O . ILE A 1 27 ? -5.031 9.341 1.457 1.00 0.33 27 ILE A O 8
ATOM 3979 N N . ALA A 1 28 ? -7.157 9.931 1.389 1.00 0.43 28 ALA A N 8
ATOM 3980 C CA . ALA A 1 28 ? -6.833 11.278 0.823 1.00 0.54 28 ALA A CA 8
ATOM 3981 C C . ALA A 1 28 ? -6.497 12.286 1.937 1.00 0.59 28 ALA A C 8
ATOM 3982 O O . ALA A 1 28 ? -7.066 12.261 3.010 1.00 0.79 28 ALA A O 8
ATOM 3989 N N . GLY A 1 29 ? -5.562 13.167 1.676 1.00 0.57 29 GLY A N 8
ATOM 3990 C CA . GLY A 1 29 ? -5.159 14.186 2.696 1.00 0.62 29 GLY A CA 8
ATOM 3991 C C . GLY A 1 29 ? -3.640 14.350 2.651 1.00 0.51 29 GLY A C 8
ATOM 3992 O O . GLY A 1 29 ? -3.126 15.441 2.519 1.00 0.62 29 GLY A O 8
ATOM 3996 N N . GLN A 1 30 ? -2.924 13.262 2.749 1.00 0.38 30 GLN A N 8
ATOM 3997 C CA . GLN A 1 30 ? -1.427 13.329 2.704 1.00 0.37 30 GLN A CA 8
ATOM 3998 C C . GLN A 1 30 ? -0.841 12.293 1.718 1.00 0.33 30 GLN A C 8
ATOM 3999 O O . GLN A 1 30 ? 0.357 12.246 1.520 1.00 0.42 30 GLN A O 8
ATOM 4013 N N . SER A 1 31 ? -1.671 11.463 1.110 1.00 0.28 31 SER A N 8
ATOM 4014 C CA . SER A 1 31 ? -1.173 10.422 0.146 1.00 0.29 31 SER A CA 8
ATOM 4015 C C . SER A 1 31 ? -0.416 9.323 0.899 1.00 0.28 31 SER A C 8
ATOM 4016 O O . SER A 1 31 ? 0.754 9.083 0.669 1.00 0.33 31 SER A O 8
ATOM 4024 N N . TYR A 1 32 ? -1.084 8.652 1.799 1.00 0.26 32 TYR A N 8
ATOM 4025 C CA . TYR A 1 32 ? -0.416 7.559 2.576 1.00 0.29 32 TYR A CA 8
ATOM 4026 C C . TYR A 1 32 ? -1.398 6.406 2.860 1.00 0.26 32 TYR A C 8
ATOM 4027 O O . TYR A 1 32 ? -2.584 6.617 3.046 1.00 0.28 32 TYR A O 8
ATOM 4045 N N . GLY A 1 33 ? -0.909 5.188 2.885 1.00 0.27 33 GLY A N 8
ATOM 4046 C CA . GLY A 1 33 ? -1.808 4.019 3.149 1.00 0.28 33 GLY A CA 8
ATOM 4047 C C . GLY A 1 33 ? -0.987 2.760 3.444 1.00 0.28 33 GLY A C 8
ATOM 4048 O O . GLY A 1 33 ? 0.161 2.837 3.852 1.00 0.34 33 GLY A O 8
ATOM 4052 N N . VAL A 1 34 ? -1.570 1.598 3.247 1.00 0.26 34 VAL A N 8
ATOM 4053 C CA . VAL A 1 34 ? -0.821 0.325 3.525 1.00 0.29 34 VAL A CA 8
ATOM 4054 C C . VAL A 1 34 ? -1.155 -0.746 2.479 1.00 0.23 34 VAL A C 8
ATOM 4055 O O . VAL A 1 34 ? -2.267 -0.832 1.998 1.00 0.24 34 VAL A O 8
ATOM 4068 N N . CYS A 1 35 ? -0.203 -1.575 2.126 1.00 0.23 35 CYS A N 8
ATOM 4069 C CA . CYS A 1 35 ? -0.483 -2.639 1.112 1.00 0.21 35 CYS A CA 8
ATOM 4070 C C . CYS A 1 35 ? -0.998 -3.909 1.785 1.00 0.17 35 CYS A C 8
ATOM 4071 O O . CYS A 1 35 ? -0.795 -4.148 2.962 1.00 0.20 35 CYS A O 8
ATOM 4078 N N . LYS A 1 36 ? -1.664 -4.716 1.020 1.00 0.18 36 LYS A N 8
ATOM 4079 C CA . LYS A 1 36 ? -2.233 -5.998 1.547 1.00 0.19 36 LYS A CA 8
ATOM 4080 C C . LYS A 1 36 ? -2.331 -7.044 0.425 1.00 0.23 36 LYS A C 8
ATOM 4081 O O . LYS A 1 36 ? -1.996 -6.775 -0.717 1.00 0.28 36 LYS A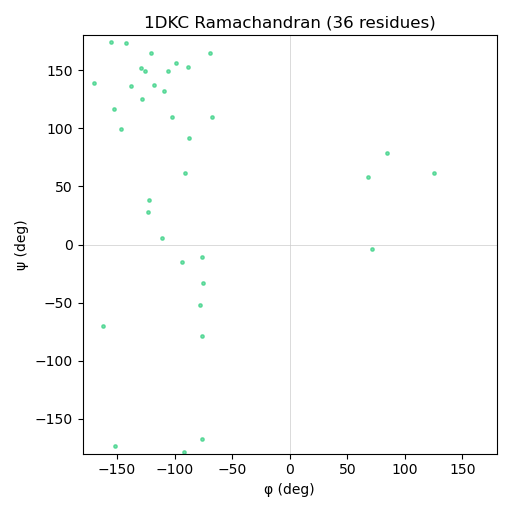 O 8
ATOM 4100 N N . ASN A 1 37 ? -2.798 -8.228 0.738 1.00 0.26 37 ASN A N 8
ATOM 4101 C CA . ASN A 1 37 ? -2.934 -9.283 -0.314 1.00 0.31 37 ASN A CA 8
ATOM 4102 C C . ASN A 1 37 ? -3.942 -8.836 -1.386 1.00 0.33 37 ASN A C 8
ATOM 4103 O O . ASN A 1 37 ? -3.597 -8.682 -2.547 1.00 0.36 37 ASN A O 8
ATOM 4114 N N . ARG A 1 38 ? -5.173 -8.622 -1.002 1.00 0.35 38 ARG A N 8
ATOM 4115 C CA . ARG A 1 38 ? -6.207 -8.178 -1.973 1.00 0.39 38 ARG A CA 8
ATOM 4116 C C . ARG A 1 38 ? -7.114 -7.117 -1.339 1.00 0.40 38 ARG A C 8
ATOM 4137 N N . ALA A 1 1 ? 12.515 -2.408 -4.421 1.00 0.93 1 ALA A N 9
ATOM 4138 C CA . ALA A 1 1 ? 13.157 -3.715 -4.078 1.00 0.85 1 ALA A CA 9
ATOM 4139 C C . ALA A 1 1 ? 12.532 -4.285 -2.796 1.00 0.59 1 ALA A C 9
ATOM 4140 O O . ALA A 1 1 ? 12.753 -3.783 -1.712 1.00 0.71 1 ALA A O 9
ATOM 4146 N N . GLY A 1 2 ? 11.740 -5.323 -2.918 1.00 0.43 2 GLY A N 9
ATOM 4147 C CA . GLY A 1 2 ? 11.087 -5.918 -1.708 1.00 0.37 2 GLY A CA 9
ATOM 4148 C C . GLY A 1 2 ? 9.728 -5.247 -1.470 1.00 0.31 2 GLY A C 9
ATOM 4149 O O . GLY A 1 2 ? 9.449 -4.186 -1.999 1.00 0.36 2 GLY A O 9
ATOM 4153 N N . CYS A 1 3 ? 8.883 -5.857 -0.677 1.00 0.30 3 CYS A N 9
ATOM 4154 C CA . CYS A 1 3 ? 7.536 -5.261 -0.396 1.00 0.26 3 CYS A CA 9
ATOM 4155 C C . CYS A 1 3 ? 6.908 -5.901 0.851 1.00 0.24 3 CYS A C 9
ATOM 4156 O O . CYS A 1 3 ? 7.450 -6.828 1.422 1.00 0.30 3 CYS A O 9
ATOM 4163 N N . ILE A 1 4 ? 5.769 -5.413 1.277 1.00 0.21 4 ILE A N 9
ATOM 4164 C CA . ILE A 1 4 ? 5.108 -5.994 2.491 1.00 0.21 4 ILE A CA 9
ATOM 4165 C C . ILE A 1 4 ? 3.768 -6.640 2.114 1.00 0.21 4 ILE A C 9
ATOM 4166 O O . ILE A 1 4 ? 2.875 -5.990 1.598 1.00 0.27 4 ILE A O 9
ATOM 4182 N N . LYS A 1 5 ? 3.629 -7.920 2.362 1.00 0.25 5 LYS A N 9
ATOM 4183 C CA . LYS A 1 5 ? 2.360 -8.635 2.022 1.00 0.27 5 LYS A CA 9
ATOM 4184 C C . LYS A 1 5 ? 1.173 -8.086 2.835 1.00 0.25 5 LYS A C 9
ATOM 4185 O O . LYS A 1 5 ? 0.041 -8.118 2.389 1.00 0.37 5 LYS A O 9
ATOM 4204 N N . ASN A 1 6 ? 1.418 -7.592 4.021 1.00 0.24 6 ASN A N 9
ATOM 4205 C CA . ASN A 1 6 ? 0.299 -7.055 4.855 1.00 0.27 6 ASN A CA 9
ATOM 4206 C C . ASN A 1 6 ? 0.767 -5.869 5.709 1.00 0.27 6 ASN A C 9
ATOM 4207 O O . ASN A 1 6 ? 1.676 -5.989 6.504 1.00 0.37 6 ASN A O 9
ATOM 4218 N N . GLY A 1 7 ? 0.145 -4.728 5.555 1.00 0.27 7 GLY A N 9
ATOM 4219 C CA . GLY A 1 7 ? 0.541 -3.533 6.368 1.00 0.32 7 GLY A CA 9
ATOM 4220 C C . GLY A 1 7 ? 1.688 -2.769 5.694 1.00 0.28 7 GLY A C 9
ATOM 4221 O O . GLY A 1 7 ? 2.439 -2.073 6.347 1.00 0.36 7 GLY A O 9
ATOM 4225 N N . GLY A 1 8 ? 1.828 -2.883 4.394 1.00 0.26 8 GLY A N 9
ATOM 4226 C CA . GLY A 1 8 ? 2.930 -2.149 3.692 1.00 0.27 8 GLY A CA 9
ATOM 4227 C C . GLY A 1 8 ? 2.595 -0.654 3.618 1.00 0.25 8 GLY A C 9
ATOM 4228 O O . GLY A 1 8 ? 1.769 -0.157 4.359 1.00 0.36 8 GLY A O 9
ATOM 4232 N N . ARG A 1 9 ? 3.223 0.068 2.731 1.00 0.26 9 ARG A N 9
ATOM 4233 C CA . ARG A 1 9 ? 2.929 1.526 2.619 1.00 0.24 9 ARG A CA 9
ATOM 4234 C C . ARG A 1 9 ? 2.842 1.948 1.147 1.00 0.24 9 ARG A C 9
ATOM 4235 O O . ARG A 1 9 ? 3.763 1.744 0.379 1.00 0.30 9 ARG A O 9
ATOM 4256 N N . CYS A 1 10 ? 1.746 2.538 0.749 1.00 0.21 10 CYS A N 9
ATOM 4257 C CA . CYS A 1 10 ? 1.610 2.977 -0.679 1.00 0.22 10 CYS A CA 9
ATOM 4258 C C . CYS A 1 10 ? 0.698 4.201 -0.797 1.00 0.21 10 CYS A C 9
ATOM 4259 O O . CYS A 1 10 ? 0.176 4.702 0.181 1.00 0.26 10 CYS A O 9
ATOM 4266 N N . ASN A 1 11 ? 0.505 4.674 -1.999 1.00 0.24 11 ASN A N 9
ATOM 4267 C CA . ASN A 1 11 ? -0.374 5.862 -2.218 1.00 0.27 11 ASN A CA 9
ATOM 4268 C C . ASN A 1 11 ? -0.839 5.931 -3.686 1.00 0.29 11 ASN A C 9
ATOM 4269 O O . ASN A 1 11 ? -0.649 5.002 -4.451 1.00 0.40 11 ASN A O 9
ATOM 4280 N N . ALA A 1 12 ? -1.447 7.022 -4.078 1.00 0.32 12 ALA A N 9
ATOM 4281 C CA . ALA A 1 12 ? -1.931 7.162 -5.490 1.00 0.40 12 ALA A CA 9
ATOM 4282 C C . ALA A 1 12 ? -0.758 7.450 -6.445 1.00 0.49 12 ALA A C 9
ATOM 4283 O O . ALA A 1 12 ? -0.747 8.438 -7.157 1.00 0.64 12 ALA A O 9
ATOM 4290 N N . SER A 1 13 ? 0.225 6.591 -6.465 1.00 0.52 13 SER A N 9
ATOM 4291 C CA . SER A 1 13 ? 1.399 6.804 -7.373 1.00 0.73 13 SER A CA 9
ATOM 4292 C C . SER A 1 13 ? 1.990 5.461 -7.817 1.00 0.84 13 SER A C 9
ATOM 4293 O O . SER A 1 13 ? 2.218 4.575 -7.013 1.00 1.01 13 SER A O 9
ATOM 4301 N N . ALA A 1 14 ? 2.242 5.306 -9.093 1.00 1.05 14 ALA A N 9
ATOM 4302 C CA . ALA A 1 14 ? 2.817 4.021 -9.597 1.00 1.21 14 ALA A CA 9
ATOM 4303 C C . ALA A 1 14 ? 4.343 4.128 -9.743 1.00 1.24 14 ALA A C 9
ATOM 4304 O O . ALA A 1 14 ? 4.856 4.493 -10.786 1.00 2.11 14 ALA A O 9
ATOM 4311 N N . GLY A 1 15 ? 5.067 3.806 -8.707 1.00 0.69 15 GLY A N 9
ATOM 4312 C CA . GLY A 1 15 ? 6.559 3.879 -8.778 1.00 0.75 15 GLY A CA 9
ATOM 4313 C C . GLY A 1 15 ? 7.158 3.187 -7.554 1.00 0.54 15 GLY A C 9
ATOM 4314 O O . GLY A 1 15 ? 6.926 2.013 -7.337 1.00 0.53 15 GLY A O 9
ATOM 4318 N N . PRO A 1 16 ? 7.906 3.938 -6.781 1.00 0.50 16 PRO A N 9
ATOM 4319 C CA . PRO A 1 16 ? 8.529 3.378 -5.560 1.00 0.42 16 PRO A CA 9
ATOM 4320 C C . PRO A 1 16 ? 7.493 2.913 -4.503 1.00 0.39 16 PRO A C 9
ATOM 4321 O O . PRO A 1 16 ? 7.752 1.946 -3.814 1.00 0.42 16 PRO A O 9
ATOM 4332 N N . PRO A 1 17 ? 6.348 3.574 -4.392 1.00 0.46 17 PRO A N 9
ATOM 4333 C CA . PRO A 1 17 ? 5.339 3.136 -3.394 1.00 0.50 17 PRO A CA 9
ATOM 4334 C C . PRO A 1 17 ? 4.503 1.972 -3.951 1.00 0.45 17 PRO A C 9
ATOM 4335 O O . PRO A 1 17 ? 3.292 2.054 -4.050 1.00 0.73 17 PRO A O 9
ATOM 4346 N N . TYR A 1 18 ? 5.136 0.890 -4.311 1.00 0.40 18 TYR A N 9
ATOM 4347 C CA . TYR A 1 18 ? 4.373 -0.274 -4.855 1.00 0.35 18 TYR A CA 9
ATOM 4348 C C . TYR A 1 18 ? 4.100 -1.296 -3.740 1.00 0.28 18 TYR A C 9
ATOM 4349 O O . TYR A 1 18 ? 4.868 -1.438 -2.804 1.00 0.32 18 TYR A O 9
ATOM 4367 N N . CYS A 1 19 ? 2.999 -1.996 -3.820 1.00 0.25 19 CYS A N 9
ATOM 4368 C CA . CYS A 1 19 ? 2.664 -2.991 -2.755 1.00 0.22 19 CYS A CA 9
ATOM 4369 C C . CYS A 1 19 ? 3.301 -4.351 -3.058 1.00 0.20 19 CYS A C 9
ATOM 4370 O O . CYS A 1 19 ? 3.984 -4.519 -4.046 1.00 0.24 19 CYS A O 9
ATOM 4377 N N . CYS A 1 20 ? 3.119 -5.314 -2.191 1.00 0.21 20 CYS A N 9
ATOM 4378 C CA . CYS A 1 20 ? 3.758 -6.654 -2.407 1.00 0.22 20 CYS A CA 9
ATOM 4379 C C . CYS A 1 20 ? 2.874 -7.610 -3.216 1.00 0.22 20 CYS A C 9
ATOM 4380 O O . CYS A 1 20 ? 3.357 -8.305 -4.084 1.00 0.29 20 CYS A O 9
ATOM 4387 N N . SER A 1 21 ? 1.598 -7.670 -2.935 1.00 0.23 21 SER A N 9
ATOM 4388 C CA . SER A 1 21 ? 0.718 -8.612 -3.700 1.00 0.26 21 SER A CA 9
ATOM 4389 C C . SER A 1 21 ? -0.187 -7.841 -4.666 1.00 0.25 21 SER A C 9
ATOM 4390 O O . SER A 1 21 ? 0.013 -7.863 -5.866 1.00 0.34 21 SER A O 9
ATOM 4398 N N . SER A 1 22 ? -1.185 -7.166 -4.154 1.00 0.23 22 SER A N 9
ATOM 4399 C CA . SER A 1 22 ? -2.105 -6.396 -5.045 1.00 0.25 22 SER A CA 9
ATOM 4400 C C . SER A 1 22 ? -3.076 -5.499 -4.254 1.00 0.22 22 SER A C 9
ATOM 4401 O O . SER A 1 22 ? -4.059 -5.032 -4.796 1.00 0.29 22 SER A O 9
ATOM 4409 N N . TYR A 1 23 ? -2.828 -5.239 -2.990 1.00 0.22 23 TYR A N 9
ATOM 4410 C CA . TYR A 1 23 ? -3.769 -4.363 -2.223 1.00 0.21 23 TYR A CA 9
ATOM 4411 C C . TYR A 1 23 ? -3.051 -3.116 -1.716 1.00 0.20 23 TYR A C 9
ATOM 4412 O O . TYR A 1 23 ? -1.880 -3.148 -1.383 1.00 0.20 23 TYR A O 9
ATOM 4430 N N . CYS A 1 24 ? -3.762 -2.029 -1.633 1.00 0.20 24 CYS A N 9
ATOM 4431 C CA . CYS A 1 24 ? -3.164 -0.756 -1.122 1.00 0.20 24 CYS A CA 9
ATOM 4432 C C . CYS A 1 24 ? -4.254 0.112 -0.475 1.00 0.19 24 CYS A C 9
ATOM 4433 O O . CYS A 1 24 ? -5.073 0.695 -1.158 1.00 0.23 24 CYS A O 9
ATOM 4440 N N . PHE A 1 25 ? -4.277 0.201 0.830 1.00 0.21 25 PHE A N 9
ATOM 4441 C CA . PHE A 1 25 ? -5.321 1.027 1.511 1.00 0.21 25 PHE A CA 9
ATOM 4442 C C . PHE A 1 25 ? -4.761 2.409 1.868 1.00 0.19 25 PHE A C 9
ATOM 4443 O O . PHE A 1 25 ? -4.200 2.598 2.930 1.00 0.23 25 PHE A O 9
ATOM 4460 N N . GLN A 1 26 ? -4.906 3.368 0.995 1.00 0.21 26 GLN A N 9
ATOM 4461 C CA . GLN A 1 26 ? -4.378 4.738 1.283 1.00 0.20 26 GLN A CA 9
ATOM 4462 C C . GLN A 1 26 ? -5.522 5.753 1.347 1.00 0.22 26 GLN A C 9
ATOM 4463 O O . GLN A 1 26 ? -6.526 5.617 0.677 1.00 0.32 26 GLN A O 9
ATOM 4477 N N . ILE A 1 27 ? -5.370 6.778 2.148 1.00 0.22 27 ILE A N 9
ATOM 4478 C CA . ILE A 1 27 ? -6.449 7.812 2.255 1.00 0.30 27 ILE A CA 9
ATOM 4479 C C . ILE A 1 27 ? -5.916 9.189 1.843 1.00 0.37 27 ILE A C 9
ATOM 4480 O O . ILE A 1 27 ? -4.720 9.419 1.784 1.00 0.36 27 ILE A O 9
ATOM 4496 N N . ALA A 1 28 ? -6.804 10.102 1.542 1.00 0.50 28 ALA A N 9
ATOM 4497 C CA . ALA A 1 28 ? -6.375 11.467 1.110 1.00 0.61 28 ALA A CA 9
ATOM 4498 C C . ALA A 1 28 ? -5.951 12.321 2.315 1.00 0.64 28 ALA A C 9
ATOM 4499 O O . ALA A 1 28 ? -6.378 12.101 3.433 1.00 0.80 28 ALA A O 9
ATOM 4506 N N . GLY A 1 29 ? -5.106 13.293 2.084 1.00 0.65 29 GLY A N 9
ATOM 4507 C CA . GLY A 1 29 ? -4.632 14.175 3.193 1.00 0.68 29 GLY A CA 9
ATOM 4508 C C . GLY A 1 29 ? -3.105 14.188 3.209 1.00 0.56 29 GLY A C 9
ATOM 4509 O O . GLY A 1 29 ? -2.486 15.220 3.362 1.00 0.66 29 GLY A O 9
ATOM 4513 N N . GLN A 1 30 ? -2.497 13.038 3.062 1.00 0.41 30 GLN A N 9
ATOM 4514 C CA . GLN A 1 30 ? -1.002 12.971 3.081 1.00 0.36 30 GLN A CA 9
ATOM 4515 C C . GLN A 1 30 ? -0.445 11.926 2.090 1.00 0.34 30 GLN A C 9
ATOM 4516 O O . GLN A 1 30 ? 0.744 11.675 2.067 1.00 0.38 30 GLN A O 9
ATOM 4530 N N . SER A 1 31 ? -1.287 11.307 1.290 1.00 0.36 31 SER A N 9
ATOM 4531 C CA . SER A 1 31 ? -0.804 10.266 0.318 1.00 0.41 31 SER A CA 9
ATOM 4532 C C . SER A 1 31 ? -0.155 9.105 1.084 1.00 0.34 31 SER A C 9
ATOM 4533 O O . SER A 1 31 ? 0.955 8.687 0.797 1.00 0.42 31 SER A O 9
ATOM 4541 N N . TYR A 1 32 ? -0.849 8.582 2.059 1.00 0.29 32 TYR A N 9
ATOM 4542 C CA . TYR A 1 32 ? -0.290 7.447 2.854 1.00 0.27 32 TYR A CA 9
ATOM 4543 C C . TYR A 1 32 ? -1.325 6.321 2.992 1.00 0.22 32 TYR A C 9
ATOM 4544 O O . TYR A 1 32 ? -2.502 6.559 3.211 1.00 0.24 32 TYR A O 9
ATOM 4562 N N . GLY A 1 33 ? -0.893 5.092 2.848 1.00 0.22 33 GLY A N 9
ATOM 4563 C CA . GLY A 1 33 ? -1.841 3.941 2.956 1.00 0.23 33 GLY A CA 9
ATOM 4564 C C . GLY A 1 33 ? -1.096 2.667 3.340 1.00 0.20 33 GLY A C 9
ATOM 4565 O O . GLY A 1 33 ? 0.061 2.711 3.734 1.00 0.25 33 GLY A O 9
ATOM 4569 N N . VAL A 1 34 ? -1.747 1.534 3.231 1.00 0.19 34 VAL A N 9
ATOM 4570 C CA . VAL A 1 34 ? -1.073 0.247 3.596 1.00 0.20 34 VAL A CA 9
ATOM 4571 C C . VAL A 1 34 ? -1.345 -0.830 2.542 1.00 0.19 34 VAL A C 9
ATOM 4572 O O . VAL A 1 34 ? -2.443 -0.962 2.033 1.00 0.23 34 VAL A O 9
ATOM 4585 N N . CYS A 1 35 ? -0.348 -1.599 2.197 1.00 0.18 35 CYS A N 9
ATOM 4586 C CA . CYS A 1 35 ? -0.548 -2.658 1.162 1.00 0.18 35 CYS A CA 9
ATOM 4587 C C . CYS A 1 35 ? -1.014 -3.978 1.780 1.00 0.18 35 CYS A C 9
ATOM 4588 O O . CYS A 1 35 ? -0.833 -4.246 2.955 1.00 0.20 35 CYS A O 9
ATOM 4595 N N . LYS A 1 36 ? -1.607 -4.796 0.962 1.00 0.18 36 LYS A N 9
ATOM 4596 C CA . LYS A 1 36 ? -2.119 -6.132 1.419 1.00 0.18 36 LYS A CA 9
ATOM 4597 C C . LYS A 1 36 ? -2.106 -7.142 0.253 1.00 0.17 36 LYS A C 9
ATOM 4598 O O . LYS A 1 36 ? -1.507 -6.902 -0.784 1.00 0.24 36 LYS A O 9
ATOM 4617 N N . ASN A 1 37 ? -2.758 -8.265 0.419 1.00 0.20 37 ASN A N 9
ATOM 4618 C CA . ASN A 1 37 ? -2.786 -9.301 -0.666 1.00 0.21 37 ASN A CA 9
ATOM 4619 C C . ASN A 1 37 ? -3.735 -8.894 -1.809 1.00 0.22 37 ASN A C 9
ATOM 4620 O O . ASN A 1 37 ? -3.288 -8.494 -2.867 1.00 0.26 37 ASN A O 9
ATOM 4631 N N . ARG A 1 38 ? -5.034 -9.022 -1.595 1.00 0.25 38 ARG A N 9
ATOM 4632 C CA . ARG A 1 38 ? -6.065 -8.686 -2.646 1.00 0.29 38 ARG A CA 9
ATOM 4633 C C . ARG A 1 38 ? -6.163 -9.813 -3.684 1.00 0.36 38 ARG A C 9
ATOM 4654 N N . ALA A 1 1 ? 11.922 -1.269 -1.830 1.00 0.52 1 ALA A N 10
ATOM 4655 C CA . ALA A 1 1 ? 12.276 -2.245 -0.753 1.00 0.44 1 ALA A CA 10
ATOM 4656 C C . ALA A 1 1 ? 11.602 -3.597 -1.023 1.00 0.35 1 ALA A C 10
ATOM 4657 O O . ALA A 1 1 ? 11.103 -3.843 -2.107 1.00 0.42 1 ALA A O 10
ATOM 4663 N N . GLY A 1 2 ? 11.582 -4.472 -0.051 1.00 0.33 2 GLY A N 10
ATOM 4664 C CA . GLY A 1 2 ? 10.931 -5.806 -0.251 1.00 0.36 2 GLY A CA 10
ATOM 4665 C C . GLY A 1 2 ? 9.411 -5.624 -0.339 1.00 0.35 2 GLY A C 10
ATOM 4666 O O . GLY A 1 2 ? 8.853 -4.722 0.255 1.00 0.55 2 GLY A O 10
ATOM 4670 N N . CYS A 1 3 ? 8.736 -6.471 -1.075 1.00 0.29 3 CYS A N 10
ATOM 4671 C CA . CYS A 1 3 ? 7.246 -6.335 -1.196 1.00 0.27 3 CYS A CA 10
ATOM 4672 C C . CYS A 1 3 ? 6.562 -6.698 0.127 1.00 0.24 3 CYS A C 10
ATOM 4673 O O . CYS A 1 3 ? 6.932 -7.649 0.794 1.00 0.32 3 CYS A O 10
ATOM 4680 N N . ILE A 1 4 ? 5.564 -5.950 0.511 1.00 0.24 4 ILE A N 10
ATOM 4681 C CA . ILE A 1 4 ? 4.855 -6.255 1.794 1.00 0.23 4 ILE A CA 10
ATOM 4682 C C . ILE A 1 4 ? 3.472 -6.856 1.511 1.00 0.24 4 ILE A C 10
ATOM 4683 O O . ILE A 1 4 ? 2.679 -6.302 0.770 1.00 0.39 4 ILE A O 10
ATOM 4699 N N . LYS A 1 5 ? 3.189 -7.995 2.091 1.00 0.23 5 LYS A N 10
ATOM 4700 C CA . LYS A 1 5 ? 1.876 -8.661 1.872 1.00 0.26 5 LYS A CA 10
ATOM 4701 C C . LYS A 1 5 ? 0.836 -8.189 2.910 1.00 0.23 5 LYS A C 10
ATOM 4702 O O . LYS A 1 5 ? -0.356 -8.348 2.725 1.00 0.39 5 LYS A O 10
ATOM 4721 N N . ASN A 1 6 ? 1.284 -7.618 4.004 1.00 0.21 6 ASN A N 10
ATOM 4722 C CA . ASN A 1 6 ? 0.334 -7.147 5.058 1.00 0.24 6 ASN A CA 10
ATOM 4723 C C . ASN A 1 6 ? 0.915 -5.933 5.801 1.00 0.24 6 ASN A C 10
ATOM 4724 O O . ASN A 1 6 ? 1.902 -6.041 6.502 1.00 0.40 6 ASN A O 10
ATOM 4735 N N . GLY A 1 7 ? 0.307 -4.781 5.658 1.00 0.27 7 GLY A N 10
ATOM 4736 C CA . GLY A 1 7 ? 0.818 -3.562 6.365 1.00 0.31 7 GLY A CA 10
ATOM 4737 C C . GLY A 1 7 ? 1.908 -2.869 5.539 1.00 0.28 7 GLY A C 10
ATOM 4738 O O . GLY A 1 7 ? 2.825 -2.280 6.084 1.00 0.33 7 GLY A O 10
ATOM 4742 N N . GLY A 1 8 ? 1.815 -2.915 4.231 1.00 0.25 8 GLY A N 10
ATOM 4743 C CA . GLY A 1 8 ? 2.850 -2.236 3.382 1.00 0.25 8 GLY A CA 10
ATOM 4744 C C . GLY A 1 8 ? 2.613 -0.722 3.418 1.00 0.21 8 GLY A C 10
ATOM 4745 O O . GLY A 1 8 ? 1.850 -0.232 4.227 1.00 0.24 8 GLY A O 10
ATOM 4749 N N . ARG A 1 9 ? 3.248 0.022 2.555 1.00 0.21 9 ARG A N 10
ATOM 4750 C CA . ARG A 1 9 ? 3.032 1.499 2.563 1.00 0.19 9 ARG A CA 10
ATOM 4751 C C . ARG A 1 9 ? 2.969 2.048 1.131 1.00 0.19 9 ARG A C 10
ATOM 4752 O O . ARG A 1 9 ? 3.941 2.017 0.402 1.00 0.27 9 ARG A O 10
ATOM 4773 N N . CYS A 1 10 ? 1.833 2.547 0.723 1.00 0.20 10 CYS A N 10
ATOM 4774 C CA . CYS A 1 10 ? 1.710 3.095 -0.666 1.00 0.21 10 CYS A CA 10
ATOM 4775 C C . CYS A 1 10 ? 0.965 4.435 -0.670 1.00 0.21 10 CYS A C 10
ATOM 4776 O O . CYS A 1 10 ? 0.501 4.909 0.349 1.00 0.29 10 CYS A O 10
ATOM 4783 N N . ASN A 1 11 ? 0.856 5.043 -1.823 1.00 0.26 11 ASN A N 10
ATOM 4784 C CA . ASN A 1 11 ? 0.148 6.358 -1.935 1.00 0.29 11 ASN A CA 10
ATOM 4785 C C . ASN A 1 11 ? -0.240 6.601 -3.407 1.00 0.34 11 ASN A C 10
ATOM 4786 O O . ASN A 1 11 ? -0.606 5.676 -4.105 1.00 0.51 11 ASN A O 10
ATOM 4797 N N . ALA A 1 12 ? -0.151 7.823 -3.894 1.00 0.35 12 ALA A N 10
ATOM 4798 C CA . ALA A 1 12 ? -0.499 8.087 -5.329 1.00 0.44 12 ALA A CA 10
ATOM 4799 C C . ALA A 1 12 ? 0.304 7.150 -6.251 1.00 0.39 12 ALA A C 10
ATOM 4800 O O . ALA A 1 12 ? -0.122 6.819 -7.340 1.00 0.51 12 ALA A O 10
ATOM 4807 N N . SER A 1 13 ? 1.460 6.713 -5.807 1.00 0.37 13 SER A N 10
ATOM 4808 C CA . SER A 1 13 ? 2.293 5.784 -6.629 1.00 0.45 13 SER A CA 10
ATOM 4809 C C . SER A 1 13 ? 2.657 4.536 -5.807 1.00 0.39 13 SER A C 10
ATOM 4810 O O . SER A 1 13 ? 2.093 4.287 -4.753 1.00 0.46 13 SER A O 10
ATOM 4818 N N . ALA A 1 14 ? 3.596 3.755 -6.275 1.00 0.37 14 ALA A N 10
ATOM 4819 C CA . ALA A 1 14 ? 3.998 2.524 -5.520 1.00 0.37 14 ALA A CA 10
ATOM 4820 C C . ALA A 1 14 ? 4.971 2.874 -4.383 1.00 0.28 14 ALA A C 10
ATOM 4821 O O . ALA A 1 14 ? 4.756 2.510 -3.240 1.00 0.36 14 ALA A O 10
ATOM 4828 N N . GLY A 1 15 ? 6.038 3.575 -4.689 1.00 0.28 15 GLY A N 10
ATOM 4829 C CA . GLY A 1 15 ? 7.031 3.950 -3.633 1.00 0.32 15 GLY A CA 10
ATOM 4830 C C . GLY A 1 15 ? 7.926 2.745 -3.303 1.00 0.27 15 GLY A C 10
ATOM 4831 O O . GLY A 1 15 ? 7.683 1.647 -3.766 1.00 0.27 15 GLY A O 10
ATOM 4835 N N . PRO A 1 16 ? 8.941 2.987 -2.502 1.00 0.30 16 PRO A N 10
ATOM 4836 C CA . PRO A 1 16 ? 9.872 1.900 -2.109 1.00 0.30 16 PRO A CA 10
ATOM 4837 C C . PRO A 1 16 ? 9.181 0.754 -1.324 1.00 0.25 16 PRO A C 10
ATOM 4838 O O . PRO A 1 16 ? 9.579 -0.388 -1.481 1.00 0.27 16 PRO A O 10
ATOM 4849 N N . PRO A 1 17 ? 8.168 1.058 -0.519 1.00 0.24 17 PRO A N 10
ATOM 4850 C CA . PRO A 1 17 ? 7.454 0.004 0.238 1.00 0.24 17 PRO A CA 10
ATOM 4851 C C . PRO A 1 17 ? 6.184 -0.419 -0.524 1.00 0.22 17 PRO A C 10
ATOM 4852 O O . PRO A 1 17 ? 5.130 -0.614 0.061 1.00 0.27 17 PRO A O 10
ATOM 4863 N N . TYR A 1 18 ? 6.276 -0.535 -1.830 1.00 0.22 18 TYR A N 10
ATOM 4864 C CA . TYR A 1 18 ? 5.082 -0.915 -2.659 1.00 0.23 18 TYR A CA 10
ATOM 4865 C C . TYR A 1 18 ? 4.417 -2.214 -2.161 1.00 0.21 18 TYR A C 10
ATOM 4866 O O . TYR A 1 18 ? 4.983 -2.979 -1.397 1.00 0.29 18 TYR A O 10
ATOM 4884 N N . CYS A 1 19 ? 3.208 -2.459 -2.600 1.00 0.19 19 CYS A N 10
ATOM 4885 C CA . CYS A 1 19 ? 2.474 -3.694 -2.171 1.00 0.18 19 CYS A CA 10
ATOM 4886 C C . CYS A 1 19 ? 3.067 -4.928 -2.862 1.00 0.18 19 CYS A C 10
ATOM 4887 O O . CYS A 1 19 ? 3.748 -4.819 -3.860 1.00 0.23 19 CYS A O 10
ATOM 4894 N N . CYS A 1 20 ? 2.829 -6.101 -2.331 1.00 0.18 20 CYS A N 10
ATOM 4895 C CA . CYS A 1 20 ? 3.405 -7.340 -2.960 1.00 0.21 20 CYS A CA 10
ATOM 4896 C C . CYS A 1 20 ? 2.463 -7.950 -3.998 1.00 0.21 20 CYS A C 10
ATOM 4897 O O . CYS A 1 20 ? 2.888 -8.351 -5.062 1.00 0.26 20 CYS A O 10
ATOM 4904 N N . SER A 1 21 ? 1.199 -8.042 -3.696 1.00 0.20 21 SER A N 10
ATOM 4905 C CA . SER A 1 21 ? 0.243 -8.650 -4.675 1.00 0.23 21 SER A CA 10
ATOM 4906 C C . SER A 1 21 ? -0.493 -7.550 -5.437 1.00 0.21 21 SER A C 10
ATOM 4907 O O . SER A 1 21 ? -0.247 -7.318 -6.607 1.00 0.27 21 SER A O 10
ATOM 4915 N N . SER A 1 22 ? -1.396 -6.871 -4.778 1.00 0.18 22 SER A N 10
ATOM 4916 C CA . SER A 1 22 ? -2.152 -5.780 -5.457 1.00 0.20 22 SER A CA 10
ATOM 4917 C C . SER A 1 22 ? -3.052 -4.985 -4.493 1.00 0.19 22 SER A C 10
ATOM 4918 O O . SER A 1 22 ? -3.891 -4.228 -4.939 1.00 0.28 22 SER A O 10
ATOM 4926 N N . TYR A 1 23 ? -2.909 -5.116 -3.191 1.00 0.15 23 TYR A N 10
ATOM 4927 C CA . TYR A 1 23 ? -3.804 -4.313 -2.298 1.00 0.15 23 TYR A CA 10
ATOM 4928 C C . TYR A 1 23 ? -3.053 -3.125 -1.702 1.00 0.14 23 TYR A C 10
ATOM 4929 O O . TYR A 1 23 ? -1.898 -3.218 -1.330 1.00 0.16 23 TYR A O 10
ATOM 4947 N N . CYS A 1 24 ? -3.727 -2.018 -1.599 1.00 0.14 24 CYS A N 10
ATOM 4948 C CA . CYS A 1 24 ? -3.114 -0.784 -1.018 1.00 0.14 24 CYS A CA 10
ATOM 4949 C C . CYS A 1 24 ? -4.204 0.096 -0.385 1.00 0.15 24 CYS A C 10
ATOM 4950 O O . CYS A 1 24 ? -4.983 0.720 -1.079 1.00 0.20 24 CYS A O 10
ATOM 4957 N N . PHE A 1 25 ? -4.268 0.152 0.916 1.00 0.16 25 PHE A N 10
ATOM 4958 C CA . PHE A 1 25 ? -5.310 0.989 1.584 1.00 0.17 25 PHE A CA 10
ATOM 4959 C C . PHE A 1 25 ? -4.762 2.393 1.874 1.00 0.18 25 PHE A C 10
ATOM 4960 O O . PHE A 1 25 ? -4.219 2.647 2.931 1.00 0.25 25 PHE A O 10
ATOM 4977 N N . GLN A 1 26 ? -4.892 3.296 0.940 1.00 0.19 26 GLN A N 10
ATOM 4978 C CA . GLN A 1 26 ? -4.371 4.684 1.154 1.00 0.19 26 GLN A CA 10
ATOM 4979 C C . GLN A 1 26 ? -5.521 5.697 1.215 1.00 0.21 26 GLN A C 10
ATOM 4980 O O . GLN A 1 26 ? -6.555 5.518 0.601 1.00 0.27 26 GLN A O 10
ATOM 4994 N N . ILE A 1 27 ? -5.344 6.761 1.964 1.00 0.22 27 ILE A N 10
ATOM 4995 C CA . ILE A 1 27 ? -6.428 7.796 2.078 1.00 0.27 27 ILE A CA 10
ATOM 4996 C C . ILE A 1 27 ? -5.895 9.194 1.726 1.00 0.27 27 ILE A C 10
ATOM 4997 O O . ILE A 1 27 ? -4.701 9.435 1.703 1.00 0.28 27 ILE A O 10
ATOM 5013 N N . ALA A 1 28 ? -6.786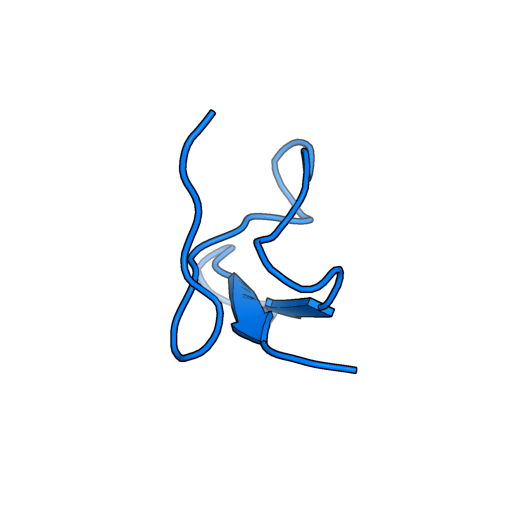 10.116 1.448 1.00 0.36 28 ALA A N 10
ATOM 5014 C CA . ALA A 1 28 ? -6.361 11.508 1.082 1.00 0.43 28 ALA A CA 10
ATOM 5015 C C . ALA A 1 28 ? -6.243 12.422 2.319 1.00 0.46 28 ALA A C 10
ATOM 5016 O O . ALA A 1 28 ? -6.167 13.629 2.192 1.00 0.85 28 ALA A O 10
ATOM 5023 N N . GLY A 1 29 ? -6.221 11.868 3.508 1.00 0.48 29 GLY A N 10
ATOM 5024 C CA . GLY A 1 29 ? -6.104 12.722 4.733 1.00 0.56 29 GLY A CA 10
ATOM 5025 C C . GLY A 1 29 ? -4.642 13.126 4.947 1.00 0.52 29 GLY A C 10
ATOM 5026 O O . GLY A 1 29 ? -4.323 14.291 5.081 1.00 0.70 29 GLY A O 10
ATOM 5030 N N . GLN A 1 30 ? -3.756 12.165 4.985 1.00 0.43 30 GLN A N 10
ATOM 5031 C CA . GLN A 1 30 ? -2.308 12.480 5.197 1.00 0.47 30 GLN A CA 10
ATOM 5032 C C . GLN A 1 30 ? -1.440 11.974 4.034 1.00 0.43 30 GLN A C 10
ATOM 5033 O O . GLN A 1 30 ? -0.227 12.010 4.110 1.00 0.51 30 GLN A O 10
ATOM 5047 N N . SER A 1 31 ? -2.043 11.491 2.971 1.00 0.36 31 SER A N 10
ATOM 5048 C CA . SER A 1 31 ? -1.250 10.968 1.809 1.00 0.38 31 SER A CA 10
ATOM 5049 C C . SER A 1 31 ? -0.473 9.715 2.233 1.00 0.34 31 SER A C 10
ATOM 5050 O O . SER A 1 31 ? 0.732 9.629 2.088 1.00 0.40 31 SER A O 10
ATOM 5058 N N . TYR A 1 32 ? -1.166 8.740 2.764 1.00 0.28 32 TYR A N 10
ATOM 5059 C CA . TYR A 1 32 ? -0.486 7.485 3.205 1.00 0.27 32 TYR A CA 10
ATOM 5060 C C . TYR A 1 32 ? -1.422 6.277 3.048 1.00 0.22 32 TYR A C 10
ATOM 5061 O O . TYR A 1 32 ? -2.633 6.397 3.146 1.00 0.28 32 TYR A O 10
ATOM 5079 N N . GLY A 1 33 ? -0.870 5.118 2.784 1.00 0.22 33 GLY A N 10
ATOM 5080 C CA . GLY A 1 33 ? -1.722 3.905 2.601 1.00 0.27 33 GLY A CA 10
ATOM 5081 C C . GLY A 1 33 ? -0.989 2.648 3.060 1.00 0.24 33 GLY A C 10
ATOM 5082 O O . GLY A 1 33 ? 0.207 2.660 3.302 1.00 0.30 33 GLY A O 10
ATOM 5086 N N . VAL A 1 34 ? -1.696 1.554 3.162 1.00 0.20 34 VAL A N 10
ATOM 5087 C CA . VAL A 1 34 ? -1.044 0.278 3.595 1.00 0.20 34 VAL A CA 10
ATOM 5088 C C . VAL A 1 34 ? -1.375 -0.843 2.609 1.00 0.18 34 VAL A C 10
ATOM 5089 O O . VAL A 1 34 ? -2.509 -1.019 2.207 1.00 0.22 34 VAL A O 10
ATOM 5102 N N . CYS A 1 35 ? -0.392 -1.596 2.201 1.00 0.16 35 CYS A N 10
ATOM 5103 C CA . CYS A 1 35 ? -0.656 -2.690 1.221 1.00 0.15 35 CYS A CA 10
ATOM 5104 C C . CYS A 1 35 ? -1.067 -3.984 1.916 1.00 0.15 35 CYS A C 10
ATOM 5105 O O . CYS A 1 35 ? -0.810 -4.202 3.088 1.00 0.19 35 CYS A O 10
ATOM 5112 N N . LYS A 1 36 ? -1.702 -4.838 1.171 1.00 0.15 36 LYS A N 10
ATOM 5113 C CA . LYS A 1 36 ? -2.167 -6.153 1.716 1.00 0.17 36 LYS A CA 10
ATOM 5114 C C . LYS A 1 36 ? -2.204 -7.221 0.611 1.00 0.16 36 LYS A C 10
ATOM 5115 O O . LYS A 1 36 ? -1.987 -6.935 -0.555 1.00 0.18 36 LYS A O 10
ATOM 5134 N N . ASN A 1 37 ? -2.492 -8.443 0.980 1.00 0.19 37 ASN A N 10
ATOM 5135 C CA . ASN A 1 37 ? -2.572 -9.556 -0.018 1.00 0.20 37 ASN A CA 10
ATOM 5136 C C . ASN A 1 37 ? -3.753 -9.318 -0.970 1.00 0.18 37 ASN A C 10
ATOM 5137 O O . ASN A 1 37 ? -3.571 -9.113 -2.156 1.00 0.22 37 ASN A O 10
ATOM 5148 N N . ARG A 1 38 ? -4.955 -9.338 -0.448 1.00 0.21 38 ARG A N 10
ATOM 5149 C CA . ARG A 1 38 ? -6.165 -9.108 -1.285 1.00 0.24 38 ARG A CA 10
ATOM 5150 C C . ARG A 1 38 ? -7.363 -8.724 -0.396 1.00 0.35 38 ARG A C 10
#

InterPro domains:
  IPR009101 Gurmarin/antifungal peptide [SSF57048] (29-65)
  IPR013006 Antimicrobial peptide, C6 type, conserved site [PS60011] (30-62)
  IPR024206 Gurmarin/antimicrobial peptide [PF11410] (31-63)

Nearest PDB structures (foldseek):
  1dkc-assembly1_A  TM=8.571E-01  e=6.804E-06  Phytolacca americana
  1dkc-assembly1_A  TM=8.414E-01  e=7.616E-06  Phytolacca americana
  1dkc-assembly1_A  TM=7.333E-01  e=2.806E-05  Phytolacca americana
  1v91-assembly1_A  TM=4.775E-01  e=3.454E-01  Pireneitega luctuosa
  1dkc-assembly1_A  TM=7.553E-01  e=2.607E-05  Phytolacca americana

Foldseek 3Di:
DDADAWFFKCFPHQPPRGHDADAWAADPPPRIIGHHND

Solvent-accessible surface area: 2746 Å² total; per-residue (Å²): 126,76,66,100,92,124,45,5,151,8,25,60,73,79,55,82,101,123,18,24,18,74,72,45,111,45,83,117,68,148,50,85,0,67,3,76,70,180